Protein 5B26 (pdb70)

GO terms:
  GO:0036503 ERAD pathway (P, IMP)
  GO:0009306 protein secretion (P, IMP)
  GO:0006641 triglyceride metabolic process (P, IMP)
  GO:0005515 protein binding (F, IPI)
  GO:0034976 response to endoplasmic reticulum stress (P, IMP)

Structure (mmCIF, N/CA/C/O backbone):
data_5B26
#
_entry.id   5B26
#
_cell.length_a   29.128
_cell.length_b   110.523
_cell.length_c   109.810
_cell.angle_alpha   90.00
_cell.angle_beta   90.61
_cell.angle_gamma   90.00
#
_symmetry.space_group_name_H-M   'P 1 21 1'
#
loop_
_entity.id
_entity.type
_entity.pdbx_description
1 polymer 'Protein sel-1 homolog 1'
2 water water
#
loop_
_atom_site.group_PDB
_atom_site.id
_atom_site.type_symbol
_atom_site.label_atom_id
_atom_site.label_alt_id
_atom_site.label_comp_id
_atom_site.label_asym_id
_atom_site.label_entity_id
_atom_site.label_seq_id
_atom_site.pdbx_PDB_ins_code
_atom_site.Cartn_x
_atom_site.Cartn_y
_atom_site.Cartn_z
_atom_site.occupancy
_atom_site.B_iso_or_equiv
_atom_site.auth_seq_id
_atom_site.auth_comp_id
_atom_site.auth_asym_id
_atom_site.auth_atom_id
_atom_site.pdbx_PDB_model_num
ATOM 1 N N . LEU A 1 5 ? -23.599 72.803 4.794 1.00 68.32 352 LEU A N 1
ATOM 2 C CA . LEU A 1 5 ? -22.404 72.746 3.961 1.00 60.45 352 LEU A CA 1
ATOM 3 C C . LEU A 1 5 ? -21.659 74.092 3.968 1.00 70.55 352 LEU A C 1
ATOM 4 O O . LEU A 1 5 ? -20.531 74.192 3.475 1.00 70.44 352 LEU A O 1
ATOM 9 N N . GLU A 1 6 ? -22.295 75.120 4.534 1.00 71.05 353 GLU A N 1
ATOM 10 C CA . GLU A 1 6 ? -21.609 76.369 4.848 1.00 62.65 353 GLU A CA 1
ATOM 11 C C . GLU A 1 6 ? -20.975 76.156 6.209 1.00 55.83 353 GLU A C 1
ATOM 12 O O . GLU A 1 6 ? -19.888 76.649 6.494 1.00 55.83 353 GLU A O 1
ATOM 18 N N . GLU A 1 7 ? -21.669 75.386 7.040 1.00 61.94 354 GLU A N 1
ATOM 19 C CA . GLU A 1 7 ? -21.166 75.002 8.354 1.00 62.38 354 GLU A CA 1
ATOM 20 C C . GLU A 1 7 ? -19.918 74.159 8.218 1.00 53.28 354 GLU A C 1
ATOM 21 O O . GLU A 1 7 ? -19.010 74.255 9.018 1.00 57.39 354 GLU A O 1
ATOM 27 N N . ASP A 1 8 ? -19.883 73.331 7.193 1.00 54.72 355 ASP A N 1
ATOM 28 C CA . ASP A 1 8 ? -18.726 72.498 6.938 1.00 58.47 355 ASP A CA 1
ATOM 29 C C . ASP A 1 8 ? -17.536 73.367 6.535 1.00 52.17 355 ASP A C 1
ATOM 30 O O . ASP A 1 8 ? -16.385 73.023 6.789 1.00 52.82 355 ASP A O 1
ATOM 35 N N . LEU A 1 9 ? -17.821 74.478 5.866 1.00 53.10 356 LEU A N 1
ATOM 36 C CA . LEU A 1 9 ? -16.772 75.403 5.448 1.00 52.06 356 LEU A CA 1
ATOM 37 C C . LEU A 1 9 ? -16.314 76.227 6.655 1.00 49.75 356 LEU A C 1
ATOM 38 O O . LEU A 1 9 ? -15.126 76.517 6.801 1.00 46.06 356 LEU A O 1
ATOM 43 N N . ILE A 1 10 ? -17.258 76.583 7.524 1.00 45.83 357 ILE A N 1
ATOM 44 C CA . ILE A 1 10 ? -16.928 77.338 8.717 1.00 47.14 357 ILE A CA 1
ATOM 45 C C . ILE A 1 10 ? -16.058 76.453 9.591 1.00 47.16 357 ILE A C 1
ATOM 46 O O . ILE A 1 10 ? -15.117 76.928 10.237 1.00 46.10 357 ILE A O 1
ATOM 51 N N . GLN A 1 11 ? -16.345 75.155 9.571 1.00 48.42 358 GLN A N 1
ATOM 52 C CA . GLN A 1 11 ? -15.593 74.198 10.364 1.00 46.55 358 GLN A CA 1
ATOM 53 C C . GLN A 1 11 ? -14.233 73.923 9.716 1.00 44.33 358 GLN A C 1
ATOM 54 O O . GLN A 1 11 ? -13.235 73.701 10.414 1.00 44.06 358 GLN A O 1
ATOM 60 N N . TYR A 1 12 ? -14.184 74.025 8.387 1.00 42.10 359 TYR A N 1
ATOM 61 C CA . TYR A 1 12 ? -12.943 73.862 7.629 1.00 38.55 359 TYR A CA 1
ATOM 62 C C . TYR A 1 12 ? -11.994 75.013 7.940 1.00 43.73 359 TYR A C 1
ATOM 63 O O . TYR A 1 12 ? -10.776 74.825 8.047 1.00 45.73 359 TYR A O 1
ATOM 72 N N . TYR A 1 13 ? -12.573 76.201 8.105 1.00 39.17 360 TYR A N 1
ATOM 73 C CA . TYR A 1 13 ? -11.845 77.403 8.502 1.00 41.96 360 TYR A CA 1
ATOM 74 C C . TYR A 1 13 ? -11.356 77.312 9.944 1.00 42.99 360 TYR A C 1
ATOM 75 O O . TYR A 1 13 ? -10.200 77.614 10.237 1.00 38.84 360 TYR A O 1
ATOM 84 N N . GLN A 1 14 ? -12.222 76.840 10.830 1.00 42.58 361 GLN A N 1
ATOM 85 C CA . GLN A 1 14 ? -11.804 76.583 12.198 1.00 42.02 361 GLN A CA 1
ATOM 86 C C . GLN A 1 14 ? -10.623 75.643 12.241 1.00 42.17 361 GLN A C 1
ATOM 87 O O . GLN A 1 14 ? -9.680 75.853 13.009 1.00 42.57 361 GLN A O 1
ATOM 93 N N . PHE A 1 15 ? -10.644 74.665 11.336 1.00 42.79 362 PHE A N 1
ATOM 94 C CA . PHE A 1 15 ? -9.559 73.707 11.201 1.00 41.34 362 PHE A CA 1
ATOM 95 C C . PHE A 1 15 ? -8.282 74.371 10.742 1.00 46.76 362 PHE A C 1
ATOM 96 O O . PHE A 1 15 ? -7.227 74.135 11.325 1.00 53.10 362 PHE A O 1
ATOM 104 N N . LEU A 1 16 ? -8.370 75.203 9.706 1.00 50.18 363 LEU A N 1
ATOM 105 C CA . LEU A 1 16 ? -7.190 75.910 9.204 1.00 48.22 363 LEU A CA 1
ATOM 106 C C . LEU A 1 16 ? -6.600 76.923 10.191 1.00 43.16 363 LEU A C 1
ATOM 107 O O . LEU A 1 16 ? -5.393 77.143 10.227 1.00 43.32 363 LEU A O 1
ATOM 112 N N . ALA A 1 17 ? -7.463 77.555 10.973 1.00 46.05 364 ALA A N 1
ATOM 113 C CA . ALA A 1 17 ? -7.024 78.554 11.945 1.00 41.89 364 ALA A CA 1
ATOM 114 C C . ALA A 1 17 ? -6.279 77.849 13.053 1.00 47.51 364 ALA A C 1
ATOM 115 O O . ALA A 1 17 ? -5.210 78.287 13.501 1.00 48.47 364 ALA A O 1
ATOM 117 N N . GLU A 1 18 ? -6.836 76.705 13.432 1.00 47.28 365 GLU A N 1
ATOM 118 C CA . GLU A 1 18 ? -6.280 75.861 14.482 1.00 51.12 365 GLU A CA 1
ATOM 119 C C . GLU A 1 18 ? -4.891 75.304 14.118 1.00 52.49 365 GLU A C 1
ATOM 120 O O . GLU A 1 18 ? -4.117 74.925 14.996 1.00 51.26 365 GLU A O 1
ATOM 126 N N . LYS A 1 19 ? -4.578 75.270 12.826 1.00 50.63 366 LYS A N 1
ATOM 127 C CA . LYS A 1 19 ? -3.310 74.732 12.345 1.00 50.02 366 LYS A CA 1
ATOM 128 C C . LYS A 1 19 ? -2.348 75.839 11.938 1.00 54.00 366 LYS A C 1
ATOM 129 O O . LYS A 1 19 ? -1.329 75.578 11.298 1.00 57.20 366 LYS A O 1
ATOM 135 N N . GLY A 1 20 ? -2.696 77.076 12.289 1.00 52.49 367 GLY A N 1
ATOM 136 C CA . GLY A 1 20 ? -1.809 78.221 12.123 1.00 43.87 367 GLY A CA 1
ATOM 137 C C . GLY A 1 20 ? -2.005 79.0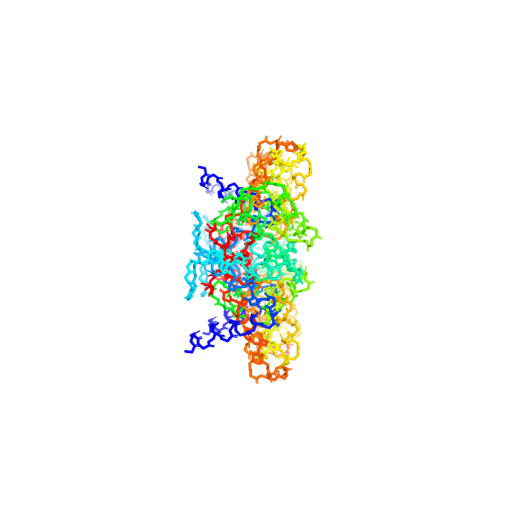98 10.890 1.00 54.16 367 GLY A C 1
ATOM 138 O O . GLY A 1 20 ? -1.171 79.960 10.594 1.00 51.72 367 GLY A O 1
ATOM 139 N N . ASP A 1 21 ? -3.106 78.898 10.169 1.00 54.67 368 ASP A N 1
ATOM 140 C CA . ASP A 1 21 ? -3.425 79.754 9.033 1.00 51.87 368 ASP A CA 1
ATOM 141 C C . ASP A 1 21 ? -3.832 81.165 9.485 1.00 47.77 368 ASP A C 1
ATOM 142 O O . ASP A 1 21 ? -4.899 81.366 10.064 1.00 45.31 368 ASP A O 1
ATOM 147 N N . VAL A 1 22 ? -2.981 82.140 9.191 1.00 48.82 369 VAL A N 1
ATOM 148 C CA . VAL A 1 22 ? -3.182 83.485 9.710 1.00 43.22 369 VAL A CA 1
ATOM 149 C C . VAL A 1 22 ? -4.472 84.087 9.177 1.00 47.35 369 VAL A C 1
ATOM 150 O O . VAL A 1 22 ? -5.278 84.606 9.969 1.00 45.82 369 VAL A O 1
ATOM 154 N N . GLN A 1 23 ? -4.691 83.973 7.859 1.00 43.93 370 GLN A N 1
ATOM 155 C CA . GLN A 1 23 ? -5.910 84.494 7.224 1.00 41.69 370 GLN A CA 1
ATOM 156 C C . GLN A 1 23 ? -7.177 83.968 7.847 1.00 43.01 370 GLN A C 1
ATOM 157 O O . GLN A 1 23 ? -8.165 84.694 7.970 1.00 50.20 370 GLN A O 1
ATOM 163 N N . ALA A 1 24 ? -7.160 82.701 8.228 1.00 43.24 371 ALA A N 1
ATOM 164 C CA . ALA A 1 24 ? -8.367 82.089 8.750 1.00 42.70 371 ALA A CA 1
ATOM 165 C C . ALA A 1 24 ? -8.653 82.601 10.164 1.00 37.79 371 ALA A C 1
ATOM 166 O O . ALA A 1 24 ? -9.794 82.919 10.503 1.00 35.66 371 ALA A O 1
ATOM 168 N N . GLN A 1 25 ? -7.600 82.717 10.960 1.00 31.95 372 GLN A N 1
ATOM 169 C CA . GLN A 1 25 ? -7.711 83.266 12.305 1.00 40.84 372 GLN A CA 1
ATOM 170 C C . GLN A 1 25 ? -8.299 84.677 12.233 1.00 38.59 372 GLN A C 1
ATOM 171 O O . GLN A 1 25 ? -9.295 84.973 12.879 1.00 39.44 372 GLN A O 1
ATOM 177 N N . VAL A 1 26 ? -7.732 85.525 11.391 1.00 37.40 373 VAL A N 1
ATOM 178 C CA . VAL A 1 26 ? -8.263 86.874 11.267 1.00 36.68 373 VAL A CA 1
ATOM 179 C C . VAL A 1 26 ? -9.701 86.913 10.774 1.00 40.40 373 VAL A C 1
ATOM 180 O O . VAL A 1 26 ? -10.530 87.643 11.339 1.00 41.61 373 VAL A O 1
ATOM 184 N N . GLY A 1 27 ? -9.994 86.152 9.720 1.00 34.41 374 GLY A N 1
ATOM 185 C CA . GLY A 1 27 ? -11.336 86.115 9.164 1.00 38.35 374 GLY A CA 1
ATOM 186 C C . GLY A 1 27 ? -12.411 85.698 10.150 1.00 40.18 374 GLY A C 1
ATOM 187 O O . GLY A 1 27 ? -13.457 86.364 10.292 1.00 43.61 374 GLY A O 1
ATOM 188 N N . LEU A 1 28 ? -12.152 84.595 10.846 1.00 36.60 375 LEU A N 1
ATOM 189 C CA . LEU A 1 28 ? -13.094 84.092 11.838 1.00 39.07 375 LEU A CA 1
ATOM 190 C C . LEU A 1 28 ? -13.183 85.073 12.995 1.00 37.67 375 LEU A C 1
ATOM 191 O O . LEU A 1 28 ? -14.250 85.304 13.529 1.00 38.54 375 LEU A O 1
ATOM 196 N N . GLY A 1 29 ? -12.052 85.637 13.387 1.00 34.45 376 GLY A N 1
ATOM 197 C CA . GLY A 1 29 ? -12.050 86.655 14.418 1.00 40.62 376 GLY A CA 1
ATOM 198 C C . GLY A 1 29 ? -13.038 87.747 14.060 1.00 41.82 376 GLY A C 1
ATOM 199 O O . GLY A 1 29 ? -13.829 88.175 14.889 1.00 40.50 376 GLY A O 1
ATOM 200 N N . GLN A 1 30 ? -13.014 88.172 12.804 1.00 38.31 377 GLN A N 1
ATOM 201 C CA . GLN A 1 30 ? -13.893 89.246 12.358 1.00 40.24 377 GLN A CA 1
ATOM 202 C C . GLN A 1 30 ? -15.354 88.818 12.442 1.00 40.21 377 GLN A C 1
ATOM 203 O O . GLN A 1 30 ? -16.216 89.546 12.975 1.00 41.96 377 GLN A O 1
ATOM 209 N N . LEU A 1 31 ? -15.632 87.626 11.928 1.00 35.89 378 LEU A N 1
ATOM 210 C CA . LEU A 1 31 ? -16.978 87.086 12.049 1.00 41.08 378 LEU A CA 1
ATOM 211 C C . LEU A 1 31 ? -17.477 86.993 13.502 1.00 45.38 378 LEU A C 1
ATOM 212 O O . LEU A 1 31 ? -18.637 87.283 13.776 1.00 50.35 378 LEU A O 1
ATOM 217 N N . HIS A 1 32 ? -16.611 86.610 14.436 1.00 44.39 379 HIS A N 1
ATOM 218 C CA . HIS A 1 32 ? -17.004 86.565 15.841 1.00 42.45 379 HIS A CA 1
ATOM 219 C C . HIS A 1 32 ? -17.136 87.977 16.412 1.00 49.22 379 HIS A C 1
ATOM 220 O O . HIS A 1 32 ? -17.848 88.198 17.401 1.00 48.08 379 HIS A O 1
ATOM 227 N N . LEU A 1 33 ? -16.428 88.928 15.808 1.00 44.20 380 LEU A N 1
ATOM 228 C CA . LEU A 1 33 ? -16.468 90.302 16.277 1.00 44.10 380 LEU A CA 1
ATOM 229 C C . LEU A 1 33 ? -17.805 90.961 15.969 1.00 42.24 380 LEU A C 1
ATOM 230 O O . LEU A 1 33 ? -18.327 91.716 16.775 1.00 40.90 380 LEU A O 1
ATOM 235 N N . HIS A 1 34 ? -18.395 90.635 14.828 1.00 45.45 381 HIS A N 1
ATOM 236 C CA . HIS A 1 34 ? -19.640 91.314 14.477 1.00 47.01 381 HIS A CA 1
ATOM 237 C C . HIS A 1 34 ? -20.868 90.430 14.490 1.00 48.95 381 HIS A C 1
ATOM 238 O O . HIS A 1 34 ? -21.983 90.915 14.623 1.00 53.84 381 HIS A O 1
ATOM 245 N N . GLY A 1 35 ? -20.669 89.131 14.356 1.00 49.47 382 GLY A N 1
ATOM 246 C CA . GLY A 1 35 ? -21.775 88.234 14.084 1.00 49.88 382 GLY A CA 1
ATOM 247 C C . GLY A 1 35 ? -21.972 88.222 12.591 1.00 52.48 382 GLY A C 1
ATOM 248 O O . GLY A 1 35 ? -22.242 89.250 11.970 1.00 57.62 382 GLY A O 1
ATOM 249 N N . GLY A 1 36 ? -21.848 87.046 12.002 1.00 54.54 383 GLY A N 1
ATOM 250 C CA . GLY A 1 36 ? -21.768 86.977 10.566 1.00 54.10 383 GLY A CA 1
ATOM 251 C C . GLY A 1 36 ? -22.301 85.707 9.952 1.00 67.75 383 GLY A C 1
ATOM 252 O O . GLY A 1 36 ? -23.086 84.976 10.569 1.00 67.81 383 GLY A O 1
ATOM 253 N N . ARG A 1 37 ? -21.803 85.433 8.749 1.00 67.56 384 ARG A N 1
ATOM 254 C CA . ARG A 1 37 ? -22.420 84.504 7.807 1.00 69.10 384 ARG A CA 1
ATOM 255 C C . ARG A 1 37 ? -23.032 83.226 8.373 1.00 73.82 384 ARG A C 1
ATOM 256 O O . ARG A 1 37 ? -24.143 82.863 7.992 1.00 85.89 384 ARG A O 1
ATOM 264 N N . GLY A 1 38 ? -22.303 82.507 9.211 1.00 69.47 385 GLY A N 1
ATOM 265 C CA . GLY A 1 38 ? -22.892 81.372 9.894 1.00 61.68 385 GLY A CA 1
ATOM 266 C C . GLY A 1 38 ? -22.484 81.410 11.345 1.00 61.76 385 GLY A C 1
ATOM 267 O O . GLY A 1 38 ? -22.804 80.509 12.112 1.00 75.45 385 GLY A O 1
ATOM 268 N N . VAL A 1 39 ? -21.780 82.476 11.708 1.00 58.14 386 VAL A N 1
ATOM 269 C CA . VAL A 1 39 ? -21.043 82.560 12.956 1.00 51.12 386 VAL A CA 1
ATOM 270 C C . VAL A 1 39 ? -21.683 83.497 13.980 1.00 58.29 386 VAL A C 1
ATOM 271 O O . VAL A 1 39 ? -22.209 84.558 13.648 1.00 59.14 386 VAL A O 1
ATOM 275 N N . GLU A 1 40 ? -21.653 83.056 15.230 1.00 61.47 387 GLU A N 1
ATOM 276 C CA . GLU A 1 40 ? -22.194 83.773 16.375 1.00 61.68 387 GLU A CA 1
ATOM 277 C C . GLU A 1 40 ? -21.271 84.905 16.850 1.00 56.73 387 GLU A C 1
ATOM 278 O O . GLU A 1 40 ? -20.051 84.753 16.790 1.00 56.72 387 GLU A O 1
ATOM 284 N N . GLN A 1 41 ? -21.825 86.053 17.256 1.00 50.58 388 GLN A N 1
ATOM 285 C CA . GLN A 1 41 ? -20.962 87.110 17.792 1.00 49.94 388 GLN A CA 1
ATOM 286 C C . GLN A 1 41 ? -20.383 86.678 19.131 1.00 51.33 388 GLN A C 1
ATOM 287 O O . GLN A 1 41 ? -21.121 86.345 20.043 1.00 55.00 388 GLN A O 1
ATOM 293 N N . ASN A 1 42 ? -19.055 86.647 19.204 1.00 52.15 389 ASN A N 1
ATOM 294 C CA . ASN A 1 42 ? -18.283 86.262 20.386 1.00 41.68 389 ASN A CA 1
ATOM 295 C C . ASN A 1 42 ? -17.016 87.097 20.519 1.00 43.76 389 ASN A C 1
ATOM 296 O O . ASN A 1 42 ? -16.034 86.829 19.813 1.00 41.80 389 ASN A O 1
ATOM 301 N N . HIS A 1 43 ? -17.012 88.094 21.406 1.00 45.16 390 HIS A N 1
ATOM 302 C CA . HIS A 1 43 ? -15.815 88.920 21.570 1.00 42.85 390 HIS A CA 1
ATOM 303 C C . HIS A 1 43 ? -14.609 88.178 22.102 1.00 47.20 390 HIS A C 1
ATOM 304 O O . HIS A 1 43 ? -13.461 88.592 21.856 1.00 43.59 390 HIS A O 1
ATOM 311 N N . GLN A 1 44 ? -14.861 87.095 22.839 1.00 50.58 391 GLN A N 1
ATOM 312 C CA . GLN A 1 44 ? -13.772 86.297 23.392 1.00 44.65 391 GLN A CA 1
ATOM 313 C C . GLN A 1 44 ? -13.001 85.577 22.287 1.00 46.19 391 GLN A C 1
ATOM 314 O O . GLN A 1 44 ? -11.767 85.688 22.189 1.00 46.59 391 GLN A O 1
ATOM 320 N N . ARG A 1 45 ? -13.715 84.808 21.473 1.00 45.16 392 ARG A N 1
ATOM 321 C CA . ARG A 1 45 ? -13.070 84.107 20.372 1.00 43.29 392 ARG A CA 1
ATOM 32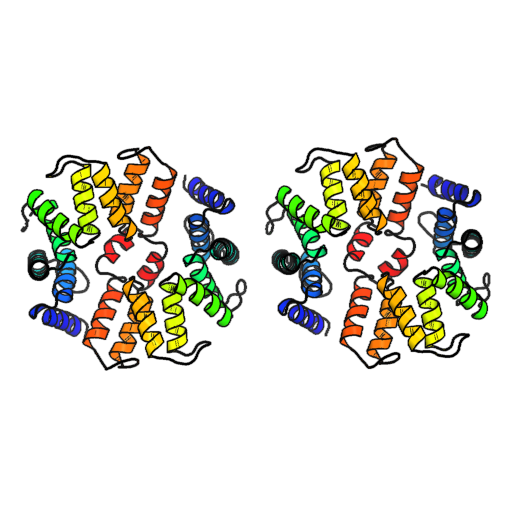2 C C . ARG A 1 45 ? -12.488 85.101 19.368 1.00 44.39 392 ARG A C 1
ATOM 323 O O . ARG A 1 45 ? -11.477 84.821 18.701 1.00 42.52 392 ARG A O 1
ATOM 331 N N . ALA A 1 46 ? -13.114 86.269 19.267 1.00 39.69 393 ALA A N 1
ATOM 332 C CA . ALA A 1 46 ? -12.576 87.310 18.410 1.00 36.20 393 ALA A CA 1
ATOM 333 C C . ALA A 1 46 ? -11.208 87.726 18.894 1.00 36.62 393 ALA A C 1
ATOM 334 O O . ALA A 1 46 ? -10.233 87.760 18.139 1.00 36.80 393 ALA A O 1
ATOM 336 N N . PHE A 1 47 ? -11.137 88.035 20.177 1.00 39.85 394 PHE A N 1
ATOM 337 C CA . PHE A 1 47 ? -9.896 88.497 20.767 1.00 40.45 394 PHE A CA 1
ATOM 338 C C . PHE A 1 47 ? -8.810 87.403 20.692 1.00 41.11 394 PHE A C 1
ATOM 339 O O . PHE A 1 47 ? -7.644 87.690 20.393 1.00 38.93 394 PHE A O 1
ATOM 347 N N . ASP A 1 48 ? -9.196 86.141 20.892 1.00 42.83 395 ASP A N 1
ATOM 348 C CA . ASP A 1 48 ? -8.211 85.053 20.844 1.00 37.06 395 ASP A CA 1
ATOM 349 C C . ASP A 1 48 ? -7.653 84.878 19.447 1.00 33.14 395 ASP A C 1
ATOM 350 O O . ASP A 1 48 ? -6.441 84.765 19.265 1.00 33.29 395 ASP A O 1
ATOM 355 N N . TYR A 1 49 ? -8.531 84.889 18.451 1.00 33.29 396 TYR A N 1
ATOM 356 C CA . TYR A 1 49 ? -8.064 84.802 17.074 1.00 35.77 396 TYR A CA 1
ATOM 357 C C . TYR A 1 49 ? -7.175 85.994 16.706 1.00 38.04 396 TYR A C 1
ATOM 358 O O . TYR A 1 49 ? -6.134 85.832 16.057 1.00 37.10 396 TYR A O 1
ATOM 367 N N . PHE A 1 50 ? -7.584 87.198 17.108 1.00 37.06 397 PHE A N 1
ATOM 368 C CA . PHE A 1 50 ? -6.776 88.387 16.809 1.00 39.38 397 PHE A CA 1
ATOM 369 C C . PHE A 1 50 ? -5.401 88.328 17.468 1.00 36.47 397 PHE A C 1
ATOM 370 O O . PHE A 1 50 ? -4.406 88.746 16.880 1.00 34.76 397 PHE A O 1
ATOM 378 N N . ASN A 1 51 ? -5.339 87.819 18.695 1.00 43.32 398 ASN A N 1
ATOM 379 C CA . ASN A 1 51 ? -4.052 87.691 19.361 1.00 42.19 398 ASN A CA 1
ATOM 380 C C . ASN A 1 51 ? -3.159 86.661 18.691 1.00 40.24 398 ASN A C 1
ATOM 381 O O . ASN A 1 51 ? -1.959 86.913 18.469 1.00 43.09 398 ASN A O 1
ATOM 386 N N . LEU A 1 52 ? -3.769 85.530 18.335 1.00 37.96 399 LEU A N 1
ATOM 387 C CA . LEU A 1 52 ? -3.103 84.458 17.595 1.00 36.59 399 LEU A CA 1
ATOM 388 C C . LEU A 1 52 ? -2.462 85.013 16.336 1.00 37.22 399 LEU A C 1
ATOM 389 O O . LEU A 1 52 ? -1.284 84.815 16.071 1.00 42.64 399 LEU A O 1
ATOM 394 N N . ALA A 1 53 ? -3.261 85.707 15.543 1.00 37.50 400 ALA A N 1
ATOM 395 C CA . ALA A 1 53 ? -2.769 86.223 14.286 1.00 38.47 400 ALA A CA 1
ATOM 396 C C . ALA A 1 53 ? -1.774 87.389 14.452 1.00 45.36 400 ALA A C 1
ATOM 397 O O . ALA A 1 53 ? -0.812 87.503 13.683 1.00 47.95 400 ALA A O 1
ATOM 399 N N . ALA A 1 54 ? -1.982 88.242 15.456 1.00 40.83 401 ALA A N 1
ATOM 400 C CA . ALA A 1 54 ? -1.081 89.379 15.688 1.00 42.31 401 ALA A CA 1
ATOM 401 C C . ALA A 1 54 ? 0.320 88.884 16.074 1.00 42.63 401 ALA A C 1
ATOM 402 O O . ALA A 1 54 ? 1.338 89.431 15.620 1.00 33.34 401 ALA A O 1
ATOM 404 N N . ASN A 1 55 ? 0.366 87.849 16.916 1.00 41.42 402 ASN A N 1
ATOM 405 C CA . ASN A 1 55 ? 1.647 87.225 17.232 1.00 45.36 402 ASN A CA 1
ATOM 406 C C . ASN A 1 55 ? 2.368 86.666 16.012 1.00 49.61 402 ASN A C 1
ATOM 407 O O . ASN A 1 55 ? 3.598 86.648 15.977 1.00 53.03 402 ASN A O 1
ATOM 412 N N . ALA A 1 56 ? 1.602 86.268 14.997 1.00 45.63 403 ALA A N 1
ATOM 413 C CA . ALA A 1 56 ? 2.157 85.767 13.748 1.00 43.34 403 ALA A CA 1
ATOM 414 C C . ALA A 1 56 ? 2.580 86.862 12.755 1.00 53.39 403 ALA A C 1
ATOM 415 O O . ALA A 1 56 ? 3.108 86.546 11.682 1.00 55.41 403 ALA A O 1
ATOM 417 N N . GLY A 1 57 ? 2.332 88.133 13.076 1.00 48.52 404 GLY A N 1
ATOM 418 C CA . GLY A 1 57 ? 2.800 89.224 12.223 1.00 47.63 404 GLY A CA 1
ATOM 419 C C . GLY A 1 57 ? 1.784 89.885 11.283 1.00 45.76 404 GLY A C 1
ATOM 420 O O . GLY A 1 57 ? 2.168 90.610 10.361 1.00 43.15 404 GLY A O 1
ATOM 421 N N . ASN A 1 58 ? 0.502 89.590 11.487 1.00 41.02 405 ASN A N 1
ATOM 422 C CA . ASN A 1 58 ? -0.593 90.122 10.682 1.00 38.24 405 ASN A CA 1
ATOM 423 C C . ASN A 1 58 ? -1.102 91.523 11.062 1.00 43.58 405 ASN A C 1
ATOM 424 O O . ASN A 1 58 ? -1.650 91.712 12.154 1.00 39.62 405 ASN A O 1
ATOM 429 N N . SER A 1 59 ? -0.985 92.478 10.138 1.00 39.90 406 SER A N 1
ATOM 430 C CA . SER A 1 59 ? -1.318 93.864 10.438 1.00 37.08 406 SER A CA 1
ATOM 431 C C . SER A 1 59 ? -2.809 94.045 10.719 1.00 43.01 406 SER A C 1
ATOM 432 O O . SER A 1 59 ? -3.191 94.877 11.554 1.00 41.58 406 SER A O 1
ATOM 435 N N . HIS A 1 60 ? -3.650 93.267 10.038 1.00 37.38 407 HIS A N 1
ATOM 436 C CA . HIS A 1 60 ? -5.089 93.338 10.277 1.00 36.74 407 HIS A CA 1
ATOM 437 C C . HIS A 1 60 ? -5.440 92.895 11.692 1.00 37.16 407 HIS A C 1
ATOM 438 O O . HIS A 1 60 ? -6.268 93.517 12.346 1.00 41.63 407 HIS A O 1
ATOM 445 N N . ALA A 1 61 ? -4.811 91.828 12.171 1.00 38.22 408 ALA A N 1
ATOM 446 C CA . ALA A 1 61 ? -5.036 91.368 13.551 1.00 40.39 408 ALA A CA 1
ATOM 447 C C . ALA A 1 61 ? -4.693 92.467 14.570 1.00 38.17 408 ALA A C 1
ATOM 448 O O . ALA A 1 61 ? -5.468 92.766 15.494 1.00 36.73 408 ALA A O 1
ATOM 450 N N . MET A 1 62 ? -3.522 93.059 14.381 1.00 39.68 409 MET A N 1
ATOM 451 C CA . MET A 1 62 ? -3.074 94.190 15.191 1.00 43.34 409 MET A CA 1
ATOM 452 C C . MET A 1 62 ? -4.066 95.328 15.196 1.00 40.69 409 MET A C 1
ATOM 453 O O . MET A 1 62 ? -4.412 95.832 16.255 1.00 47.11 409 MET A O 1
ATOM 458 N N . ALA A 1 63 ? -4.525 95.727 14.012 1.00 43.64 410 ALA A N 1
ATOM 459 C CA . ALA A 1 63 ? -5.472 96.833 13.892 1.00 40.03 410 ALA A CA 1
ATOM 460 C C . ALA A 1 63 ? -6.791 96.537 14.594 1.00 40.78 410 ALA A C 1
ATOM 461 O O . ALA A 1 63 ? -7.327 97.385 15.301 1.00 47.26 410 ALA A O 1
ATOM 463 N N . PHE A 1 64 ? -7.313 95.336 14.408 1.00 40.05 411 PHE A N 1
ATOM 464 C CA . PHE A 1 64 ? -8.518 94.918 15.119 1.00 42.04 411 PHE A CA 1
ATOM 465 C C . PHE A 1 64 ? -8.339 94.990 16.646 1.00 39.98 411 PHE A C 1
ATOM 466 O O . PHE A 1 64 ? -9.259 95.377 17.377 1.00 41.44 411 PHE A O 1
ATOM 474 N N . LEU A 1 65 ? -7.173 94.574 17.132 1.00 40.72 412 LEU A N 1
ATOM 475 C CA . LEU A 1 65 ? -6.916 94.642 18.565 1.00 41.72 412 LEU A CA 1
ATOM 476 C C . LEU A 1 65 ? -6.913 96.097 18.986 1.00 44.91 412 LEU A C 1
ATOM 477 O O . LEU A 1 65 ? -7.637 96.472 19.908 1.00 44.02 412 LEU A O 1
ATOM 482 N N . GLY A 1 66 ? -6.145 96.915 18.271 1.00 40.92 413 GLY A N 1
ATOM 483 C CA . GLY A 1 66 ? -6.153 98.345 18.489 1.00 46.19 413 GLY A CA 1
ATOM 484 C C . GLY A 1 66 ? -7.568 98.894 18.605 1.00 47.92 413 GLY A C 1
ATOM 485 O O . GLY A 1 66 ? -7.875 99.696 19.489 1.00 51.35 413 GLY A O 1
ATOM 486 N N . LYS A 1 67 ? -8.459 98.399 17.763 1.00 46.24 414 LYS A N 1
ATOM 487 C CA . LYS A 1 67 ? -9.827 98.876 17.787 1.00 48.26 414 LYS A CA 1
ATOM 488 C C . LYS A 1 67 ? -10.532 98.451 19.067 1.00 53.25 414 LYS A C 1
ATOM 489 O O . LYS A 1 67 ? -11.102 99.294 19.755 1.00 58.33 414 LYS A O 1
ATOM 495 N N . MET A 1 68 ? -10.476 97.170 19.428 1.00 51.01 415 MET A N 1
ATOM 496 C CA . MET A 1 68 ? -11.244 96.767 20.606 1.00 56.88 415 MET A CA 1
ATOM 497 C C . MET A 1 68 ? -10.593 97.283 21.912 1.00 58.57 415 MET A C 1
ATOM 498 O O . MET A 1 68 ? -11.219 97.256 22.972 1.00 59.46 415 MET A O 1
ATOM 503 N N . TYR A 1 69 ? -9.347 97.748 21.833 1.00 55.09 416 TYR A N 1
ATOM 504 C CA . TYR A 1 69 ? -8.687 98.387 22.976 1.00 50.00 416 TYR A CA 1
ATOM 505 C C . TYR A 1 69 ? -8.936 99.909 23.085 1.00 65.32 416 TYR A C 1
ATOM 506 O O . TYR A 1 69 ? -8.948 100.465 24.190 1.00 63.81 416 TYR A O 1
ATOM 515 N N . SER A 1 70 ? -9.113 100.599 21.958 1.00 64.99 417 SER A N 1
ATOM 516 C CA . SER A 1 70 ? -9.421 102.021 22.039 1.00 62.28 417 SER A CA 1
ATOM 517 C C . SER A 1 70 ? -10.853 102.136 22.492 1.00 65.26 417 SER A C 1
ATOM 518 O O . SER A 1 70 ? -11.211 102.974 23.319 1.00 71.19 417 SER A O 1
ATOM 521 N N . GLU A 1 71 ? -11.652 101.240 21.944 1.00 61.86 418 GLU A N 1
ATOM 522 C CA . GLU A 1 71 ? -13.039 101.078 22.295 1.00 62.75 418 GLU A CA 1
ATOM 523 C C . GLU A 1 71 ? -13.197 99.894 23.264 1.00 71.29 418 GLU A C 1
ATOM 524 O O . GLU A 1 71 ? -13.445 98.774 22.827 1.00 79.74 418 GLU A O 1
ATOM 530 N N . GLY A 1 72 ? -13.035 100.116 24.566 1.00 70.10 419 GLY A N 1
ATOM 531 C CA . GLY A 1 72 ? -13.148 99.029 25.533 1.00 65.50 419 GLY A CA 1
ATOM 532 C C . GLY A 1 72 ? -14.471 98.272 25.509 1.00 74.03 419 GLY A C 1
ATOM 533 O O . GLY A 1 72 ? -15.500 98.792 25.072 1.00 72.08 419 GLY A O 1
ATOM 534 N N . SER A 1 73 ? -14.433 97.019 25.956 1.00 78.58 420 SER A N 1
ATOM 535 C CA . SER A 1 73 ? -15.641 96.225 26.194 1.00 74.72 420 SER A CA 1
ATOM 536 C C . SER A 1 73 ? -15.430 95.457 27.492 1.00 72.07 420 SER A C 1
ATOM 537 O O . SER A 1 73 ? -14.432 95.679 28.182 1.00 70.48 420 SER A O 1
ATOM 540 N N . ASP A 1 74 ? -16.367 94.582 27.850 1.00 78.06 421 ASP A N 1
ATOM 541 C CA . ASP A 1 74 ? -16.184 93.750 29.045 1.00 80.81 421 ASP A CA 1
ATOM 542 C C . ASP A 1 74 ? -15.060 92.717 28.882 1.00 74.80 421 ASP A C 1
ATOM 543 O O . ASP A 1 74 ? -14.313 92.438 29.831 1.00 79.33 421 ASP A O 1
ATOM 548 N N . ILE A 1 75 ? -14.908 92.201 27.666 1.00 62.42 422 ILE A N 1
ATOM 549 C CA . ILE A 1 75 ? -13.854 91.246 27.384 1.00 64.16 422 ILE A CA 1
ATOM 550 C C . ILE A 1 75 ? -12.529 91.982 27.363 1.00 59.03 422 ILE A C 1
ATOM 551 O O . ILE A 1 75 ? -11.553 91.566 27.988 1.00 56.42 422 ILE A O 1
ATOM 556 N N . VAL A 1 76 ? -12.497 93.081 26.629 1.00 64.14 423 VAL A N 1
ATOM 557 C CA . VAL A 1 76 ? -11.273 93.856 26.517 1.00 67.72 423 VAL A CA 1
ATOM 558 C C . VAL A 1 76 ? -11.406 95.171 27.299 1.00 63.66 423 VAL A C 1
ATOM 559 O O . VAL A 1 76 ? -12.102 96.100 26.891 1.00 66.12 423 VAL A O 1
ATOM 563 N N . PRO A 1 77 ? -10.723 95.252 28.439 1.00 63.99 424 PRO A N 1
ATOM 564 C CA . PRO A 1 77 ? -10.867 96.470 29.233 1.00 62.21 424 PRO A CA 1
ATOM 565 C C . PRO A 1 77 ? -10.132 97.612 28.547 1.00 64.83 424 PRO A C 1
ATOM 566 O O . PRO A 1 77 ? -8.973 97.444 28.152 1.00 62.59 424 PRO A O 1
ATOM 570 N N . GLN A 1 78 ? -10.789 98.768 28.464 1.00 65.61 425 GLN A N 1
ATOM 571 C CA . GLN A 1 78 ? -10.302 99.883 27.669 1.00 60.79 425 GLN A CA 1
ATOM 572 C C . GLN A 1 78 ? -8.935 100.358 28.120 1.00 58.13 425 GLN A C 1
ATOM 573 O O . GLN A 1 78 ? -8.683 100.562 29.295 1.00 63.72 425 GLN A O 1
ATOM 579 N N . SER A 1 79 ? -8.065 100.555 27.147 1.00 59.14 426 SER A N 1
ATOM 580 C CA . SER A 1 79 ? -6.738 101.099 27.353 1.00 55.80 426 SER A CA 1
ATOM 581 C C . SER A 1 79 ? -6.284 101.730 26.060 1.00 64.13 426 SER A C 1
ATOM 582 O O . SER A 1 79 ? -5.855 101.022 25.137 1.00 66.71 426 SER A O 1
ATOM 585 N N . ASN A 1 80 ? -6.355 103.050 25.958 1.00 61.93 427 ASN A N 1
ATOM 586 C CA . ASN A 1 80 ? -6.017 103.617 24.672 1.00 61.18 427 ASN A CA 1
ATOM 587 C C . ASN A 1 80 ? -4.503 103.647 24.504 1.00 58.95 427 ASN A C 1
ATOM 588 O O . ASN A 1 80 ? -4.007 103.986 23.436 1.00 61.54 427 ASN A O 1
ATOM 593 N N . GLU A 1 81 ? -3.757 103.209 25.510 1.00 53.16 428 GLU A N 1
ATOM 594 C CA . GLU A 1 81 ? -2.320 103.265 25.337 1.00 60.39 428 GLU A CA 1
ATOM 595 C C . GLU A 1 81 ? -1.827 102.007 24.638 1.00 58.27 428 GLU A C 1
ATOM 596 O O . GLU A 1 81 ? -0.858 102.058 23.862 1.00 58.05 428 GLU A O 1
ATOM 602 N N . THR A 1 82 ? -2.499 100.881 24.882 1.00 57.17 429 THR A N 1
ATOM 603 C CA . THR A 1 82 ? -2.162 99.662 24.144 1.00 56.63 429 THR A CA 1
ATOM 604 C C . THR A 1 82 ? -2.939 99.671 22.835 1.00 56.62 429 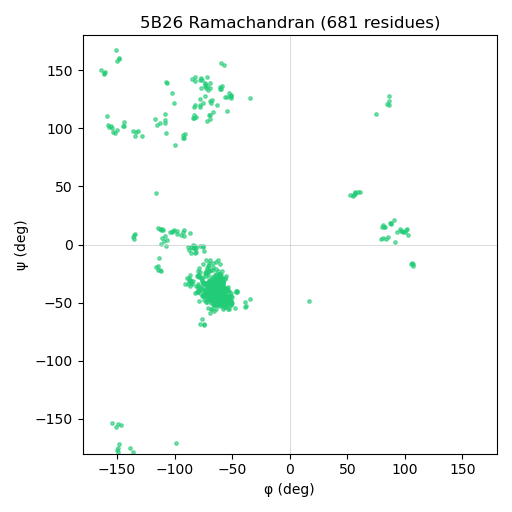THR A C 1
ATOM 605 O O . THR A 1 82 ? -2.442 99.193 21.820 1.00 52.52 429 THR A O 1
ATOM 609 N N . ALA A 1 83 ? -4.130 100.268 22.852 1.00 52.64 430 ALA A N 1
ATOM 610 C CA . ALA A 1 83 ? -4.807 100.573 21.603 1.00 55.87 430 ALA A CA 1
ATOM 611 C C . ALA A 1 83 ? -3.825 101.296 20.709 1.00 51.20 430 ALA A C 1
ATOM 612 O O . ALA A 1 83 ? -3.690 100.956 19.536 1.00 54.67 430 ALA A O 1
ATOM 614 N N . LEU A 1 84 ? -3.109 102.259 21.276 1.00 48.00 431 LEU A N 1
ATOM 615 C CA . LEU A 1 84 ? -2.050 102.943 20.548 1.00 48.27 431 LEU A CA 1
ATOM 616 C C . LEU A 1 84 ? -0.917 102.007 20.162 1.00 48.48 431 LEU A C 1
ATOM 617 O O . LEU A 1 84 ? -0.384 102.117 19.059 1.00 51.74 431 LEU A O 1
ATOM 622 N N . HIS A 1 85 ? -0.540 101.103 21.065 1.00 47.50 432 HIS A N 1
ATOM 623 C CA . HIS A 1 85 ? 0.522 100.140 20.781 1.00 46.08 432 HIS A CA 1
ATOM 624 C C . HIS A 1 85 ? 0.255 99.368 19.483 1.00 48.19 432 HIS A C 1
ATOM 625 O O . HIS A 1 85 ? 1.139 99.210 18.611 1.00 48.20 432 HIS A O 1
ATOM 632 N N . TYR A 1 86 ? -0.972 98.876 19.372 1.00 47.28 433 TYR A N 1
ATOM 633 C CA . TYR A 1 86 ? -1.379 98.089 18.219 1.00 48.15 433 TYR A CA 1
ATOM 634 C C . TYR A 1 86 ? -1.619 98.943 16.981 1.00 46.84 433 TYR A C 1
ATOM 635 O O . TYR A 1 86 ? -1.186 98.576 15.892 1.00 45.53 433 TYR A O 1
ATOM 644 N N . PHE A 1 87 ? -2.287 100.085 17.132 1.00 43.13 434 PHE A N 1
ATOM 645 C CA . PHE A 1 87 ? -2.480 100.944 15.970 1.00 40.02 434 PHE A CA 1
ATOM 646 C C . PHE A 1 87 ? -1.118 101.289 15.412 1.00 41.21 434 PHE A C 1
ATOM 647 O O . PHE A 1 87 ? -0.943 101.386 14.204 1.00 42.42 434 PHE A O 1
ATOM 655 N N . LYS A 1 88 ? -0.122 101.371 16.275 1.00 41.05 435 LYS A N 1
ATOM 656 C CA . LYS A 1 88 ? 1.184 101.766 15.791 1.00 46.27 435 LYS A CA 1
ATOM 657 C C . LYS A 1 88 ? 1.888 100.587 15.137 1.00 45.38 435 LYS A C 1
ATOM 658 O O . LYS A 1 88 ? 2.559 100.751 14.114 1.00 48.25 435 LYS A O 1
ATOM 664 N N . LYS A 1 89 ? 1.692 99.389 15.673 1.00 43.87 436 LYS A N 1
ATOM 665 C CA . LYS A 1 89 ? 2.259 98.214 15.008 1.00 45.30 436 LYS A CA 1
ATOM 666 C C . LYS A 1 89 ? 1.653 98.026 13.603 1.00 46.02 436 LYS A C 1
ATOM 667 O O . LYS A 1 89 ? 2.391 97.831 12.633 1.00 43.30 436 LYS A O 1
ATOM 673 N N . ALA A 1 90 ? 0.325 98.119 13.495 1.00 42.64 437 ALA A N 1
ATOM 674 C CA . ALA A 1 90 ? -0.369 98.052 12.204 1.00 36.74 437 ALA A CA 1
ATOM 675 C C . ALA A 1 90 ? 0.094 99.144 11.238 1.00 40.92 437 ALA A C 1
ATOM 676 O O . ALA A 1 90 ? 0.416 98.866 10.086 1.00 44.57 437 ALA A O 1
ATOM 678 N N . ALA A 1 91 ? 0.122 100.388 11.709 1.00 39.94 438 ALA A N 1
ATOM 679 C CA . ALA A 1 91 ? 0.465 101.512 10.853 1.00 40.42 438 ALA A CA 1
ATOM 680 C C . ALA A 1 91 ? 1.887 101.389 10.350 1.00 42.12 438 ALA A C 1
ATOM 681 O O . ALA A 1 91 ? 2.190 101.760 9.224 1.00 40.15 438 ALA A O 1
ATOM 683 N N . ASP A 1 92 ? 2.758 100.820 11.173 1.00 48.48 439 ASP A N 1
ATOM 684 C CA . ASP A 1 92 ? 4.139 100.635 10.756 1.00 49.49 439 ASP A CA 1
ATOM 685 C C . ASP A 1 92 ? 4.201 99.761 9.479 1.00 50.08 439 ASP A C 1
ATOM 686 O O . ASP A 1 92 ? 5.131 99.878 8.684 1.00 55.47 439 ASP A O 1
ATOM 691 N N . MET A 1 93 ? 3.156 98.967 9.241 1.00 42.46 440 MET A N 1
ATOM 692 C CA . MET A 1 93 ? 3.163 97.953 8.184 1.00 43.21 440 MET A CA 1
ATOM 693 C C . MET A 1 93 ? 2.274 98.316 7.013 1.00 48.90 440 MET A C 1
ATOM 694 O O . MET A 1 93 ? 2.054 97.492 6.118 1.00 48.36 440 MET A O 1
ATOM 699 N N . GLY A 1 94 ? 1.742 99.540 7.043 1.00 52.44 441 GLY A N 1
ATOM 700 C CA . GLY A 1 94 ? 0.931 100.072 5.959 1.00 41.00 441 GLY A CA 1
ATOM 701 C C . GLY A 1 94 ? -0.561 99.819 6.122 1.00 38.22 441 GLY A C 1
ATOM 702 O O . GLY A 1 94 ? -1.358 100.204 5.273 1.00 40.69 441 GLY A O 1
ATOM 703 N N . ASN A 1 95 ? -0.966 99.205 7.222 1.00 36.50 442 ASN A N 1
ATOM 704 C CA . ASN A 1 95 ? -2.375 98.901 7.374 1.00 39.21 442 ASN A CA 1
ATOM 705 C C . ASN A 1 95 ? -3.179 100.195 7.570 1.00 35.88 442 ASN A C 1
ATOM 706 O O . ASN A 1 95 ? -2.887 100.975 8.468 1.00 40.55 442 ASN A O 1
ATOM 711 N N . PRO A 1 96 ? -4.183 100.430 6.710 1.00 35.15 443 PRO A N 1
ATOM 712 C CA . PRO A 1 96 ? -4.984 101.665 6.716 1.00 35.81 443 PRO A CA 1
ATOM 713 C C . PRO A 1 96 ? -5.784 101.852 7.990 1.00 35.69 443 PRO A C 1
ATOM 714 O O . PRO A 1 96 ? -6.080 102.976 8.374 1.00 38.71 443 PRO A O 1
ATOM 718 N N . VAL A 1 97 ? -6.156 100.753 8.632 1.00 40.26 444 VAL A N 1
ATOM 719 C CA . VAL A 1 97 ? -6.972 100.843 9.834 1.00 37.57 444 VAL A CA 1
ATOM 720 C C . VAL A 1 97 ? -6.126 101.404 10.956 1.00 39.22 444 VAL A C 1
ATOM 721 O O . VAL A 1 97 ? -6.574 102.260 11.727 1.00 38.99 444 VAL A O 1
ATOM 725 N N . GLY A 1 98 ? -4.893 100.920 11.031 1.00 35.75 445 GLY A N 1
ATOM 726 C CA . GLY A 1 98 ? -3.931 101.430 11.986 1.00 36.34 445 GLY A CA 1
ATOM 727 C C . GLY A 1 98 ? -3.598 102.876 11.727 1.00 37.82 445 GLY A C 1
ATOM 728 O O . GLY A 1 98 ? -3.606 103.712 12.639 1.00 32.57 445 GLY A O 1
ATOM 729 N N . GLN A 1 99 ? -3.290 103.167 10.467 1.00 36.81 446 GLN A N 1
ATOM 730 C CA . GLN A 1 99 ? -2.972 104.528 10.088 1.00 37.43 446 GLN A CA 1
ATOM 731 C C . GLN A 1 99 ? -4.088 105.472 10.526 1.00 39.71 446 GLN A C 1
ATOM 732 O O . GLN A 1 99 ? -3.842 106.508 11.161 1.00 41.31 446 GLN A O 1
ATOM 738 N N . SER A 1 100 ? -5.316 105.051 10.263 1.00 38.35 447 SER A N 1
ATOM 739 C CA . SER A 1 100 ? -6.491 105.806 10.657 1.00 36.61 447 SER A CA 1
ATOM 740 C C . SER A 1 100 ? -6.555 105.933 12.190 1.00 34.71 447 SER A C 1
ATOM 741 O O . SER A 1 100 ? -6.891 106.981 12.708 1.00 37.43 447 SER A O 1
ATOM 744 N N . GLY A 1 101 ? -6.210 104.864 12.907 1.00 43.90 448 GLY A N 1
ATOM 745 C CA . GLY A 1 101 ? -6.156 104.864 14.371 1.00 33.94 448 GLY A CA 1
ATOM 746 C C . GLY A 1 101 ? -5.235 105.943 14.922 1.00 34.15 448 GLY A C 1
ATOM 747 O O . GLY A 1 101 ? -5.618 106.691 15.824 1.00 38.34 448 GLY A O 1
ATOM 748 N N . LEU A 1 102 ? -4.004 105.993 14.419 1.00 32.61 449 LEU A N 1
ATOM 749 C CA . LEU A 1 102 ? -3.105 107.082 14.767 1.00 38.13 449 LEU A CA 1
ATOM 750 C C . LEU A 1 102 ? -3.691 108.432 14.393 1.00 42.97 449 LEU A C 1
ATOM 751 O O . LEU A 1 102 ? -3.599 109.396 15.154 1.00 46.51 449 LEU A O 1
ATOM 756 N N . GLY A 1 103 ? -4.339 108.488 13.239 1.00 43.75 450 GLY A N 1
ATOM 757 C CA . GLY A 1 103 ? -4.969 109.721 12.815 1.00 46.10 450 GLY A CA 1
ATOM 758 C C . GLY A 1 103 ? -5.962 110.254 13.832 1.00 44.55 450 GLY A C 1
ATOM 759 O O . GLY A 1 103 ? -5.924 111.436 14.152 1.00 47.04 450 GLY A O 1
ATOM 760 N N . MET A 1 104 ? -6.842 109.392 14.341 1.00 39.10 451 MET A N 1
ATOM 761 C CA . MET A 1 104 ? -7.826 109.815 15.332 1.00 43.03 451 MET A CA 1
ATOM 762 C C . MET A 1 104 ? -7.102 110.238 16.600 1.00 47.67 451 MET A C 1
ATOM 763 O O . MET A 1 104 ? -7.445 111.249 17.235 1.00 49.50 451 MET A O 1
ATOM 768 N N . ALA A 1 105 ? -6.094 109.449 16.954 1.00 43.01 452 ALA A N 1
ATOM 769 C CA . ALA A 1 105 ? -5.346 109.699 18.169 1.00 43.10 452 ALA A CA 1
ATOM 770 C C . ALA A 1 105 ? -4.766 111.103 18.202 1.00 47.24 452 ALA A C 1
ATOM 771 O O . ALA A 1 105 ? -4.870 111.792 19.208 1.00 47.11 452 ALA A O 1
ATOM 773 N N . TYR A 1 106 ? -4.194 111.527 17.079 1.00 47.77 453 TYR A N 1
ATOM 774 C CA . TYR A 1 106 ? -3.581 112.832 16.965 1.00 43.17 453 TYR A CA 1
ATOM 775 C C . TYR A 1 106 ? -4.595 113.941 16.725 1.00 50.10 453 TYR A C 1
ATOM 776 O O . TYR A 1 106 ? -4.358 115.099 17.077 1.00 53.62 453 TYR A O 1
ATOM 785 N N . LEU A 1 107 ? -5.726 113.595 16.127 1.00 47.62 454 LEU A N 1
ATOM 786 C CA . LEU A 1 107 ? -6.741 114.598 15.872 1.00 49.91 454 LEU A CA 1
ATOM 787 C C . LEU A 1 107 ? -7.299 115.046 17.196 1.00 49.60 454 LEU A C 1
ATOM 788 O O . LEU A 1 107 ? -7.462 116.242 17.417 1.00 54.26 454 LEU A O 1
ATOM 793 N N . TYR A 1 108 ? -7.571 114.087 18.082 1.00 48.10 455 TYR A N 1
ATOM 794 C CA . TYR A 1 108 ? -8.226 114.402 19.352 1.00 48.42 455 TYR A CA 1
ATOM 795 C C . TYR A 1 108 ? -7.364 114.213 20.616 1.00 55.32 455 TYR A C 1
ATOM 796 O O . TYR A 1 108 ? -7.903 114.170 21.729 1.00 57.25 455 TYR A O 1
ATOM 805 N N . GLY A 1 109 ? -6.052 114.060 20.457 1.00 52.19 456 GLY A N 1
ATOM 806 C CA . GLY A 1 109 ? -5.165 113.912 21.600 1.00 50.09 456 GLY A CA 1
ATOM 807 C C . GLY A 1 109 ? -5.486 112.760 22.539 1.00 52.55 456 GLY A C 1
ATOM 808 O O . GLY A 1 109 ? -5.455 112.914 23.764 1.00 64.28 456 GLY A O 1
ATOM 809 N N . ARG A 1 110 ? -5.773 111.599 21.962 1.00 56.23 457 ARG A N 1
ATOM 810 C CA . ARG A 1 110 ? -6.116 110.403 22.725 1.00 50.63 457 ARG A CA 1
ATOM 811 C C . ARG A 1 110 ? -4.894 109.584 23.042 1.00 51.52 457 ARG A C 1
ATOM 812 O O . ARG A 1 110 ? -4.413 108.828 22.199 1.00 47.43 457 ARG A O 1
ATOM 820 N N . GLY A 1 111 ? -4.339 109.796 24.231 1.00 51.28 458 GLY A N 1
ATOM 821 C CA . GLY A 1 111 ? -3.187 109.029 24.650 1.00 48.41 458 GLY A CA 1
ATOM 822 C C . GLY A 1 111 ? -1.945 109.590 24.009 1.00 50.42 458 GLY A C 1
ATOM 823 O O . GLY A 1 111 ? -0.852 109.043 24.138 1.00 57.09 458 GLY A O 1
ATOM 824 N N . VAL A 1 112 ? -2.112 110.688 23.293 1.00 48.62 459 VAL A N 1
ATOM 825 C CA . VAL A 1 112 ? -0.970 111.329 22.689 1.00 49.42 459 VAL A CA 1
ATOM 826 C C . VAL A 1 112 ? -1.270 112.804 22.659 1.00 49.26 459 VAL A C 1
ATOM 827 O O . VAL A 1 112 ? -2.427 113.201 22.769 1.00 53.28 459 VAL A O 1
ATOM 831 N N . GLN A 1 113 ? -0.238 113.625 22.535 1.00 49.03 460 GLN A N 1
ATOM 832 C CA . GLN A 1 113 ? -0.465 115.049 22.374 1.00 52.78 460 GLN A CA 1
ATOM 833 C C . GLN A 1 113 ? -1.038 115.387 20.977 1.00 54.29 460 GLN A C 1
ATOM 834 O O . GLN A 1 113 ? -0.577 114.857 19.958 1.00 50.83 460 GLN A O 1
ATOM 840 N N . VAL A 1 114 ? -2.040 116.266 20.949 1.00 54.96 461 VAL A N 1
ATOM 841 C CA . VAL A 1 114 ? -2.641 116.768 19.706 1.00 50.97 461 VAL A CA 1
ATOM 842 C C . VAL A 1 114 ? -1.621 117.296 18.697 1.00 51.58 461 VAL A C 1
ATOM 843 O O . VAL A 1 114 ? -0.721 118.067 19.042 1.00 46.97 461 VAL A O 1
ATOM 847 N N . ASN A 1 115 ? -1.742 116.802 17.461 1.00 55.04 462 ASN A N 1
ATOM 848 C CA . ASN A 1 115 ? -0.875 117.190 16.348 1.00 49.10 462 ASN A CA 1
ATOM 849 C C . ASN A 1 115 ? -1.581 117.007 15.007 1.00 49.83 462 ASN A C 1
ATOM 850 O O . ASN A 1 115 ? -1.685 115.903 14.490 1.00 54.17 462 ASN A O 1
ATOM 855 N N . TYR A 1 116 ? -2.085 118.110 14.467 1.00 53.47 463 TYR A N 1
ATOM 856 C CA . TYR A 1 116 ? -2.870 118.107 13.242 1.00 47.06 463 TYR A CA 1
ATOM 857 C C . TYR A 1 116 ? -2.009 117.720 12.042 1.00 51.69 463 TYR A C 1
ATOM 858 O O . TYR A 1 116 ? -2.518 117.184 11.054 1.00 53.63 463 TYR A O 1
ATOM 867 N N . ASP A 1 117 ? -0.712 118.006 12.106 1.00 45.50 464 ASP A N 1
ATOM 868 C CA . ASP A 1 117 ? 0.187 117.608 11.030 1.00 49.27 464 ASP A CA 1
ATOM 869 C C . ASP A 1 117 ? 0.217 116.070 10.879 1.00 54.96 464 ASP A C 1
ATOM 870 O O . ASP A 1 117 ? 0.042 115.525 9.772 1.00 54.81 464 ASP A O 1
ATOM 875 N N . LEU A 1 118 ? 0.436 115.383 11.999 1.00 44.06 465 LEU A N 1
ATOM 876 C CA . LEU A 1 118 ? 0.394 113.939 12.025 1.00 45.55 465 LEU A CA 1
ATOM 877 C C . LEU A 1 118 ? -0.968 113.352 11.656 1.00 49.94 465 LEU A C 1
ATOM 878 O O . LEU A 1 118 ? -1.037 112.422 10.846 1.00 48.22 465 LEU A O 1
ATOM 883 N N . ALA A 1 119 ? -2.042 113.901 12.220 1.00 42.46 466 ALA A N 1
ATOM 884 C CA . ALA A 1 119 ? -3.379 113.404 11.930 1.00 40.26 466 ALA A CA 1
ATOM 885 C C . ALA A 1 119 ? -3.619 113.499 10.432 1.00 49.96 466 ALA A C 1
ATOM 886 O O . ALA A 1 119 ? -4.079 112.541 9.790 1.00 45.04 466 ALA A O 1
ATOM 888 N N . LEU A 1 120 ? -3.258 114.648 9.871 1.00 50.03 467 LEU A N 1
ATOM 889 C CA . LEU A 1 120 ? -3.464 114.878 8.467 1.00 45.78 467 LEU A CA 1
ATOM 890 C C . LEU A 1 120 ? -2.649 113.907 7.612 1.00 51.70 467 LEU A C 1
ATOM 891 O O . LEU A 1 120 ? -3.174 113.353 6.624 1.00 50.68 467 LEU A O 1
ATOM 896 N N . LYS A 1 121 ? -1.408 113.630 8.008 1.00 49.82 468 LYS A N 1
ATOM 897 C CA . LYS A 1 121 ? -0.571 112.770 7.169 1.00 53.27 468 LYS A CA 1
ATOM 898 C C . LYS A 1 121 ? -0.956 111.262 7.257 1.00 54.00 468 LYS A C 1
ATOM 899 O O . LYS A 1 121 ? -0.904 110.506 6.251 1.00 51.98 468 LYS A O 1
ATOM 905 N N . TYR A 1 122 ? -1.417 110.854 8.436 1.00 41.93 469 TYR A N 1
ATOM 906 C CA . TYR A 1 122 ? -1.876 109.487 8.641 1.00 48.01 469 TYR A CA 1
ATOM 907 C C . TYR A 1 122 ? -3.197 109.255 7.895 1.00 44.84 469 TYR A C 1
ATOM 908 O O . TYR A 1 122 ? -3.384 108.208 7.254 1.00 43.51 469 TYR A O 1
ATOM 917 N N . PHE A 1 123 ? -4.110 110.221 7.975 1.00 44.69 470 PHE A N 1
ATOM 918 C CA . PHE A 1 123 ? -5.360 110.112 7.232 1.00 43.66 470 PHE A CA 1
ATOM 919 C C . PHE A 1 123 ? -5.061 110.095 5.709 1.00 46.92 470 PHE A C 1
ATOM 920 O O . PHE A 1 123 ? -5.781 109.437 4.938 1.00 40.99 470 PHE A O 1
ATOM 928 N N . GLN A 1 124 ? -4.009 110.797 5.273 1.00 47.77 471 GLN A N 1
ATOM 929 C CA . GLN A 1 124 ? -3.654 110.776 3.843 1.00 47.17 471 GLN A CA 1
ATOM 930 C C . GLN A 1 124 ? -3.223 109.357 3.451 1.00 44.04 471 GLN A C 1
ATOM 931 O O . GLN A 1 124 ? -3.658 108.801 2.433 1.00 44.29 471 GLN A O 1
ATOM 937 N N . LYS A 1 125 ? -2.377 108.764 4.284 1.00 41.99 472 LYS A N 1
ATOM 938 C CA . LYS A 1 125 ? -1.884 107.430 3.976 1.00 40.60 472 LYS A CA 1
ATOM 939 C C . LYS A 1 125 ? -3.013 106.414 3.887 1.00 39.23 472 LYS A C 1
ATOM 940 O O . LYS A 1 125 ? -3.064 105.610 2.965 1.00 38.04 472 LYS A O 1
ATOM 946 N N . ALA A 1 126 ? -3.944 106.473 4.822 1.00 42.71 473 ALA A N 1
ATOM 947 C CA . ALA A 1 126 ? -5.060 105.540 4.769 1.00 36.81 473 ALA A CA 1
ATOM 948 C C . ALA A 1 126 ? -5.981 105.835 3.589 1.00 36.74 473 ALA A C 1
ATOM 949 O O . ALA A 1 126 ? -6.480 104.914 2.954 1.00 43.69 473 ALA A O 1
ATOM 951 N N . ALA A 1 127 ? -6.240 107.108 3.313 1.00 37.80 474 ALA A N 1
ATOM 952 C CA . ALA A 1 127 ? -7.168 107.497 2.246 1.00 33.14 474 ALA A CA 1
ATOM 953 C C . ALA A 1 127 ? -6.666 107.029 0.892 1.00 38.66 474 ALA A C 1
ATOM 954 O O . ALA A 1 127 ? -7.458 106.625 0.039 1.00 36.04 474 ALA A O 1
ATOM 956 N N . GLU A 1 128 ? -5.350 107.103 0.696 1.00 38.99 475 GLU A N 1
ATOM 957 C CA . GLU A 1 128 ? -4.738 106.643 -0.535 1.00 37.86 475 GLU A CA 1
ATOM 958 C C . GLU A 1 128 ? -5.076 105.175 -0.847 1.00 43.26 475 GLU A C 1
ATOM 959 O O . GLU A 1 128 ? -5.124 104.771 -2.003 1.00 52.27 475 GLU A O 1
ATOM 965 N N . GLN A 1 129 ? -5.317 104.389 0.189 1.00 37.76 476 GLN A N 1
ATOM 966 C CA . GLN A 1 129 ? -5.587 102.965 0.055 1.00 37.51 476 GLN A CA 1
ATOM 967 C C . GLN A 1 129 ? -7.064 102.635 -0.073 1.00 36.21 476 GLN A C 1
ATOM 968 O O . GLN A 1 129 ? -7.458 101.487 0.156 1.00 37.29 476 GLN A O 1
ATOM 974 N N . GLY A 1 130 ? -7.891 103.647 -0.308 1.00 28.83 477 GLY A N 1
ATOM 975 C CA . GLY A 1 130 ? -9.324 103.444 -0.488 1.00 29.93 477 GLY A CA 1
ATOM 976 C C . GLY A 1 130 ? -10.149 103.274 0.783 1.00 34.04 477 GLY A C 1
ATOM 977 O O . GLY A 1 130 ? -11.328 102.887 0.745 1.00 33.20 477 GLY A O 1
ATOM 978 N N . TRP A 1 131 ? -9.547 103.627 1.911 1.00 27.33 478 TRP A N 1
ATOM 979 C CA . TRP A 1 131 ? -10.170 103.447 3.199 1.00 28.31 478 TRP A CA 1
ATOM 980 C C . TRP A 1 131 ? -11.128 104.583 3.461 1.00 34.08 478 TRP A C 1
ATOM 981 O O . TRP A 1 131 ? -10.717 105.721 3.705 1.00 39.77 478 TRP A O 1
ATOM 992 N N . VAL A 1 132 ? -12.416 104.273 3.433 1.00 35.06 479 VAL A N 1
ATOM 993 C CA . VAL A 1 132 ? -13.432 105.311 3.435 1.00 34.81 479 VAL A CA 1
ATOM 994 C C . VAL A 1 132 ? -13.337 106.226 4.655 1.00 38.71 479 VAL A C 1
ATOM 995 O O . VAL A 1 132 ? -13.418 107.446 4.522 1.00 38.57 479 VAL A O 1
ATOM 999 N N . ASP A 1 133 ? -13.109 105.650 5.831 1.00 39.22 480 ASP A N 1
ATOM 1000 C CA . ASP A 1 133 ? -13.000 106.461 7.043 1.00 43.36 480 ASP A CA 1
ATOM 1001 C C . ASP A 1 133 ? -11.879 107.496 7.024 1.00 38.17 480 ASP A C 1
ATOM 1002 O O . ASP A 1 133 ? -12.079 108.617 7.455 1.00 36.37 480 ASP A O 1
ATOM 1007 N N . GLY A 1 134 ? -10.691 107.096 6.582 1.00 39.68 481 GLY A N 1
ATOM 1008 C CA . GLY A 1 134 ? -9.571 108.013 6.464 1.00 33.66 481 GLY A CA 1
ATOM 1009 C C . GLY A 1 134 ? -9.895 109.141 5.499 1.00 38.40 481 GLY A C 1
ATOM 1010 O O . GLY A 1 134 ? -9.508 110.283 5.694 1.00 40.59 481 GLY A O 1
ATOM 1011 N N . GLN A 1 135 ? -10.602 108.813 4.429 1.00 37.85 482 GLN A N 1
ATOM 1012 C CA . GLN A 1 135 ? -11.031 109.817 3.467 1.00 33.84 482 GLN A CA 1
ATOM 1013 C C . GLN A 1 135 ? -11.997 110.816 4.120 1.00 37.25 482 GLN A C 1
ATOM 1014 O O . GLN A 1 135 ? -11.921 112.015 3.885 1.00 40.61 482 GLN A O 1
ATOM 1020 N N . LEU A 1 136 ? -12.886 110.315 4.960 1.00 33.10 483 LEU A N 1
ATOM 1021 C CA . LEU A 1 136 ? -13.800 111.169 5.689 1.00 35.01 483 LEU A CA 1
ATOM 1022 C C . LEU A 1 136 ? -13.060 112.095 6.658 1.00 40.41 483 LEU A C 1
ATOM 1023 O O . LEU A 1 136 ? -13.309 113.294 6.702 1.00 44.09 483 LEU A O 1
ATOM 1028 N N . GLN A 1 137 ? -12.185 111.539 7.476 1.00 34.46 484 GLN A N 1
ATOM 1029 C CA . GLN A 1 137 ? -11.387 112.381 8.348 1.00 42.67 484 GLN A CA 1
ATOM 1030 C C . GLN A 1 137 ? -10.609 113.464 7.592 1.00 42.76 484 GLN A C 1
ATOM 1031 O O . GLN A 1 137 ? -10.604 114.640 7.988 1.00 47.48 484 GLN A O 1
ATOM 1037 N N . LEU A 1 138 ? -9.949 113.061 6.511 1.00 38.77 485 LEU A N 1
ATOM 1038 C CA . LEU A 1 138 ? -9.140 113.980 5.726 1.00 40.69 485 LEU A CA 1
ATOM 1039 C C . LEU A 1 138 ? -10.006 115.116 5.140 1.00 47.30 485 LEU A C 1
ATOM 1040 O O . LEU 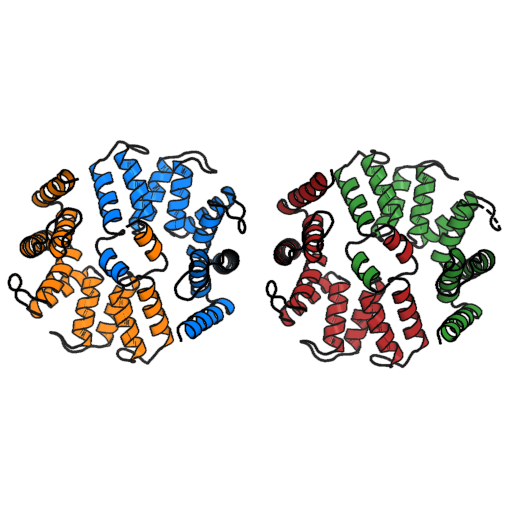A 1 138 ? -9.642 116.312 5.180 1.00 40.44 485 LEU A O 1
ATOM 1045 N N . GLY A 1 139 ? -11.166 114.712 4.628 1.00 40.57 486 GLY A N 1
ATOM 1046 C CA . GLY A 1 139 ? -12.152 115.623 4.096 1.00 44.28 486 GLY A CA 1
ATOM 1047 C C . GLY A 1 139 ? -12.610 116.612 5.139 1.00 42.35 486 GLY A C 1
ATOM 1048 O O . GLY A 1 139 ? -12.737 117.785 4.863 1.00 42.85 486 GLY A O 1
ATOM 1049 N N . SER A 1 140 ? -12.854 116.127 6.344 1.00 45.94 487 SER A N 1
ATOM 1050 C CA . SER A 1 140 ? -13.275 116.981 7.446 1.00 46.27 487 SER A CA 1
ATOM 1051 C C . SER A 1 140 ? -12.209 118.027 7.739 1.00 46.18 487 SER A C 1
ATOM 1052 O O . SER A 1 140 ? -12.504 119.220 7.793 1.00 45.74 487 SER A O 1
ATOM 1055 N N . MET A 1 141 ? -10.965 117.584 7.880 1.00 44.08 488 MET A N 1
ATOM 1056 C CA . MET A 1 141 ? -9.871 118.518 8.130 1.00 42.99 488 MET A CA 1
ATOM 1057 C C . MET A 1 141 ? -9.723 119.590 7.031 1.00 48.76 488 MET A C 1
ATOM 1058 O O . MET A 1 141 ? -9.533 120.784 7.331 1.00 48.11 488 MET A O 1
ATOM 1063 N N . TYR A 1 142 ? -9.846 119.204 5.766 1.00 45.43 489 TYR A N 1
ATOM 1064 C CA . TYR A 1 142 ? -9.715 120.220 4.736 1.00 39.72 489 TYR A CA 1
ATOM 1065 C C . TYR A 1 142 ? -10.935 121.139 4.733 1.00 45.90 489 TYR A C 1
ATOM 1066 O O . TYR A 1 142 ? -10.799 122.350 4.573 1.00 46.56 489 TYR A O 1
ATOM 1075 N N . TYR A 1 143 ? -12.117 120.567 4.953 1.00 44.67 490 TYR A N 1
ATOM 1076 C CA . TYR A 1 143 ? -13.380 121.313 4.892 1.00 45.96 490 TYR A CA 1
ATOM 1077 C C . TYR A 1 143 ? -13.492 122.332 6.036 1.00 48.05 490 TYR A C 1
ATOM 1078 O O . TYR A 1 143 ? -13.982 123.429 5.846 1.00 49.45 490 TYR A O 1
ATOM 1087 N N . ASN A 1 144 ? -13.105 121.933 7.238 1.00 45.90 491 ASN A N 1
ATOM 1088 C CA . ASN A 1 144 ? -13.201 122.817 8.377 1.00 46.05 491 ASN A CA 1
ATOM 1089 C C . ASN A 1 144 ? -11.861 123.457 8.739 1.00 46.72 491 ASN A C 1
ATOM 1090 O O . ASN A 1 144 ? -11.715 124.018 9.815 1.00 46.76 491 ASN A O 1
ATOM 1095 N N . GLY A 1 145 ? -10.877 123.334 7.852 1.00 47.23 492 GLY A N 1
ATOM 1096 C CA . GLY A 1 145 ? -9.573 123.967 8.030 1.00 42.68 492 GLY A CA 1
ATOM 1097 C C . GLY A 1 145 ? -8.859 123.663 9.318 1.00 48.92 492 GLY A C 1
ATOM 1098 O O . GLY A 1 145 ? -8.257 124.523 9.937 1.00 52.81 492 GLY A O 1
ATOM 1099 N N . ILE A 1 146 ? -8.909 122.406 9.715 1.00 56.66 493 ILE A N 1
ATOM 1100 C CA . ILE A 1 146 ? -8.358 121.981 10.987 1.00 49.62 493 ILE A CA 1
ATOM 1101 C C . ILE A 1 146 ? -6.827 121.891 10.952 1.00 50.45 493 ILE A C 1
ATOM 1102 O O . ILE A 1 146 ? -6.149 122.604 11.686 1.00 57.43 493 ILE A O 1
ATOM 1107 N N . GLY A 1 147 ? -6.253 121.012 10.149 1.00 47.80 494 GLY A N 1
ATOM 1108 C CA . GLY A 1 147 ? -4.797 120.982 10.125 1.00 60.84 494 GLY A CA 1
ATOM 1109 C C . GLY A 1 147 ? -4.126 122.087 9.316 1.00 62.19 494 GLY A C 1
ATOM 1110 O O . GLY A 1 147 ? -2.977 122.452 9.559 1.00 61.35 494 GLY A O 1
ATOM 1111 N N . VAL A 1 148 ? -4.869 122.634 8.363 1.00 62.55 495 VAL A N 1
ATOM 1112 C CA . VAL A 1 148 ? -4.306 123.470 7.320 1.00 52.36 495 VAL A CA 1
ATOM 1113 C C . VAL A 1 148 ? -5.409 124.447 6.936 1.00 50.51 495 VAL A C 1
ATOM 1114 O O . VAL A 1 148 ? -6.482 124.402 7.551 1.00 46.91 495 VAL A O 1
ATOM 1118 N N . LYS A 1 149 ? -5.188 125.312 5.942 1.00 49.34 496 LYS A N 1
ATOM 1119 C CA . LYS A 1 149 ? -6.236 126.254 5.562 1.00 51.07 496 LYS A CA 1
ATOM 1120 C C . LYS A 1 149 ? -7.300 125.547 4.740 1.00 49.66 496 LYS A C 1
ATOM 1121 O O . LYS A 1 149 ? -6.971 124.695 3.920 1.00 55.20 496 LYS A O 1
ATOM 1127 N N . ARG A 1 150 ? -8.559 125.939 4.939 1.00 46.18 497 ARG A N 1
ATOM 1128 C CA . ARG A 1 150 ? -9.692 125.287 4.306 1.00 46.18 497 ARG A CA 1
ATOM 1129 C C . ARG A 1 150 ? -9.467 125.207 2.815 1.00 53.26 497 ARG A C 1
ATOM 1130 O O . ARG A 1 150 ? -9.109 126.193 2.175 1.00 58.77 497 ARG A O 1
ATOM 1138 N N . ASP A 1 151 ? -9.618 123.991 2.299 1.00 48.19 498 ASP A N 1
ATOM 1139 C CA . ASP A 1 151 ? -9.450 123.689 0.898 1.00 45.12 498 ASP A CA 1
ATOM 1140 C C . ASP A 1 151 ? -10.691 122.942 0.477 1.00 46.76 498 ASP A C 1
ATOM 1141 O O . ASP A 1 151 ? -10.782 121.720 0.577 1.00 55.25 498 ASP A O 1
ATOM 1146 N N . TYR A 1 152 ? -11.639 123.702 -0.034 1.00 47.09 499 TYR A N 1
ATOM 1147 C CA . TYR A 1 152 ? -12.962 123.203 -0.305 1.00 45.51 499 TYR A CA 1
ATOM 1148 C C . TYR A 1 152 ? -12.908 122.097 -1.364 1.00 47.94 499 TYR A C 1
ATOM 1149 O O . TYR A 1 152 ? -13.712 121.169 -1.366 1.00 44.13 499 TYR A O 1
ATOM 1158 N N . LYS A 1 153 ? -11.929 122.190 -2.249 1.00 47.79 500 LYS A N 1
ATOM 1159 C CA . LYS A 1 153 ? -11.876 121.280 -3.371 1.00 44.87 500 LYS A CA 1
ATOM 1160 C C . LYS A 1 153 ? -11.303 119.967 -2.924 1.00 43.85 500 LYS A C 1
ATOM 1161 O O . LYS A 1 153 ? -11.787 118.923 -3.346 1.00 42.81 500 LYS A O 1
ATOM 1167 N N . GLN A 1 154 ? -10.285 120.021 -2.065 1.00 47.37 501 GLN A N 1
ATOM 1168 C CA . GLN A 1 154 ? -9.727 118.820 -1.411 1.00 45.30 501 GLN A CA 1
ATOM 1169 C C . GLN A 1 154 ? -10.793 118.087 -0.623 1.00 41.57 501 GLN A C 1
ATOM 1170 O O . GLN A 1 154 ? -10.996 116.853 -0.763 1.00 42.77 501 GLN A O 1
ATOM 1176 N N . ALA A 1 155 ? -11.481 118.881 0.192 1.00 39.04 502 ALA A N 1
ATOM 1177 C CA . ALA A 1 155 ? -12.569 118.388 1.004 1.00 43.85 502 ALA A CA 1
ATOM 1178 C C . ALA A 1 155 ? -13.492 117.629 0.096 1.00 43.67 502 ALA A C 1
ATOM 1179 O O . ALA A 1 155 ? -13.792 116.456 0.326 1.00 46.93 502 ALA A O 1
ATOM 1181 N N . LEU A 1 156 ? -13.859 118.288 -0.993 1.00 45.55 503 LEU A N 1
ATOM 1182 C CA . LEU A 1 156 ? -14.784 117.734 -1.959 1.00 43.26 503 LEU A CA 1
ATOM 1183 C C . LEU A 1 156 ? -14.315 116.405 -2.602 1.00 40.21 503 LEU A C 1
ATOM 1184 O O . LEU A 1 156 ? -15.108 115.480 -2.791 1.00 34.16 503 LEU A O 1
ATOM 1189 N N . LYS A 1 157 ? -13.027 116.336 -2.930 1.00 36.27 504 LYS A N 1
ATOM 1190 C CA . LYS A 1 157 ? -12.419 115.154 -3.526 1.00 40.03 504 LYS A CA 1
ATOM 1191 C C . LYS A 1 157 ? -12.564 113.932 -2.617 1.00 43.73 504 LYS A C 1
ATOM 1192 O O . LYS A 1 157 ? -12.948 112.836 -3.055 1.00 42.28 504 LYS A O 1
ATOM 1198 N N . TYR A 1 158 ? -12.253 114.138 -1.344 1.00 40.06 505 TYR A N 1
ATOM 1199 C CA . TYR A 1 158 ? -12.272 113.040 -0.410 1.00 38.81 505 TYR A CA 1
ATOM 1200 C C . TYR A 1 158 ? -13.690 112.673 -0.028 1.00 40.75 505 TYR A C 1
ATOM 1201 O O . TYR A 1 158 ? -14.026 111.493 0.115 1.00 39.60 505 TYR A O 1
ATOM 1210 N N . PHE A 1 159 ? -14.552 113.665 0.067 1.00 37.17 506 PHE A N 1
ATOM 1211 C CA . PHE A 1 159 ? -15.939 113.339 0.318 1.00 39.41 506 PHE A CA 1
ATOM 1212 C C . PHE A 1 159 ? -16.510 112.553 -0.845 1.00 38.69 506 PHE A C 1
ATOM 1213 O O . PHE A 1 159 ? -17.377 111.703 -0.670 1.00 45.58 506 PHE A O 1
ATOM 1221 N N . ASN A 1 160 ? -16.051 112.864 -2.047 1.00 35.63 507 ASN A N 1
ATOM 1222 C CA . ASN A 1 160 ? -16.561 112.168 -3.202 1.00 38.77 507 ASN A CA 1
ATOM 1223 C C . ASN A 1 160 ? -16.107 110.722 -3.230 1.00 37.34 507 ASN A C 1
ATOM 1224 O O . ASN A 1 160 ? -16.897 109.814 -3.479 1.00 37.27 507 ASN A O 1
ATOM 1229 N N . LEU A 1 161 ? -14.813 110.535 -3.003 1.00 40.43 508 LEU A N 1
ATOM 1230 C CA . LEU A 1 161 ? -14.231 109.211 -2.832 1.00 34.86 508 LEU A CA 1
ATOM 1231 C C . LEU A 1 161 ? -14.997 108.389 -1.798 1.00 36.65 508 LEU A C 1
ATOM 1232 O O . LEU A 1 161 ? -15.415 107.264 -2.071 1.00 38.16 508 LEU A O 1
ATOM 1237 N N . ALA A 1 162 ? -15.193 108.964 -0.617 1.00 38.45 509 ALA A N 1
ATOM 1238 C CA . ALA A 1 162 ? -15.912 108.290 0.452 1.00 35.21 509 ALA A CA 1
ATOM 1239 C C . ALA A 1 162 ? -17.303 107.896 -0.012 1.00 41.76 509 ALA A C 1
ATOM 1240 O O . ALA A 1 162 ? -17.772 106.780 0.239 1.00 44.11 509 ALA A O 1
ATOM 1242 N N . SER A 1 163 ? -17.949 108.795 -0.738 1.00 36.32 510 SER A N 1
ATOM 1243 C CA . SER A 1 163 ? -19.325 108.558 -1.117 1.00 37.50 510 SER A CA 1
ATOM 1244 C C . SER A 1 163 ? -19.432 107.446 -2.137 1.00 37.45 510 SER A C 1
ATOM 1245 O O . SER A 1 163 ? -20.491 106.823 -2.275 1.00 38.14 510 SER A O 1
ATOM 1248 N N . GLN A 1 164 ? -18.333 107.215 -2.855 1.00 37.04 511 GLN A N 1
ATOM 1249 C CA . GLN A 1 164 ? -18.257 106.162 -3.872 1.00 32.60 511 GLN A CA 1
ATOM 1250 C C . GLN A 1 164 ? -17.909 104.791 -3.268 1.00 40.96 511 GLN A C 1
ATOM 1251 O O . GLN A 1 164 ? -17.755 103.794 -3.993 1.00 34.82 511 GLN A O 1
ATOM 1257 N N . GLY A 1 165 ? -17.726 104.775 -1.941 1.00 40.99 512 GLY A N 1
ATOM 1258 C CA . GLY A 1 165 ? -17.314 103.596 -1.209 1.00 30.54 512 GLY A CA 1
ATOM 1259 C C . GLY A 1 165 ? -15.803 103.462 -1.160 1.00 32.67 512 GLY A C 1
ATOM 1260 O O . GLY A 1 165 ? -15.298 102.380 -0.896 1.00 39.95 512 GLY A O 1
ATOM 1261 N N . GLY A 1 166 ? -15.083 104.554 -1.412 1.00 31.56 513 GLY A N 1
ATOM 1262 C CA . GLY A 1 166 ? -13.635 104.600 -1.269 1.00 30.99 513 GLY A CA 1
ATOM 1263 C C . GLY A 1 166 ? -12.871 104.630 -2.577 1.00 33.86 513 GLY A C 1
ATOM 1264 O O . GLY A 1 166 ? -11.694 105.024 -2.640 1.00 34.94 513 GLY A O 1
ATOM 1265 N N . HIS A 1 167 ? -13.562 104.234 -3.635 1.00 31.28 514 HIS A N 1
ATOM 1266 C CA . HIS A 1 167 ? -12.991 104.131 -4.972 1.00 32.02 514 HIS A CA 1
ATOM 1267 C C . HIS A 1 167 ? -14.170 104.133 -5.946 1.00 33.79 514 HIS A C 1
ATOM 1268 O O . HIS A 1 167 ? -15.257 103.670 -5.608 1.00 34.90 514 HIS A O 1
ATOM 1275 N N . ILE A 1 168 ? -13.982 104.673 -7.138 1.00 33.90 515 ILE A N 1
ATOM 1276 C CA . ILE A 1 168 ? -15.077 104.691 -8.103 1.00 34.87 515 ILE A CA 1
ATOM 1277 C C . ILE A 1 168 ? -15.575 103.263 -8.438 1.00 38.29 515 ILE A C 1
ATOM 1278 O O . ILE A 1 168 ? -16.758 103.079 -8.696 1.00 43.15 515 ILE A O 1
ATOM 1283 N N . LEU A 1 169 ? -14.710 102.254 -8.360 1.00 34.79 516 LEU A N 1
ATOM 1284 C CA . LEU A 1 169 ? -15.114 100.880 -8.689 1.00 38.76 516 LEU A CA 1
ATOM 1285 C C . LEU A 1 169 ? -15.738 100.125 -7.514 1.00 41.22 516 LEU A C 1
ATOM 1286 O O . LEU A 1 169 ? -16.258 99.021 -7.697 1.00 42.54 516 LEU A O 1
ATOM 1291 N N . ALA A 1 170 ? -15.707 100.729 -6.328 1.00 37.70 517 ALA A N 1
ATOM 1292 C CA . ALA A 1 170 ? -16.108 100.053 -5.089 1.00 38.90 517 ALA A CA 1
ATOM 1293 C C . ALA A 1 170 ? -17.551 99.567 -5.082 1.00 42.27 517 ALA A C 1
ATOM 1294 O O . ALA A 1 170 ? -17.861 98.534 -4.512 1.00 44.35 517 ALA A O 1
ATOM 1296 N N . PHE A 1 171 ? -18.436 100.356 -5.658 1.00 43.17 518 PHE A N 1
ATOM 1297 C CA . PHE A 1 171 ? -19.838 100.003 -5.724 1.00 49.24 518 PHE A CA 1
ATOM 1298 C C . PHE A 1 171 ? -20.021 98.621 -6.344 1.00 53.79 518 PHE A C 1
ATOM 1299 O O . PHE A 1 171 ? -20.873 97.847 -5.917 1.00 57.99 518 PHE A O 1
ATOM 1307 N N . TYR A 1 172 ? -19.236 98.323 -7.371 1.00 46.59 519 TYR A N 1
ATOM 1308 C CA . TYR A 1 172 ? -19.393 97.070 -8.078 1.00 44.28 519 TYR A CA 1
ATOM 1309 C C . TYR A 1 172 ? -18.935 95.890 -7.227 1.00 48.99 519 TYR A C 1
ATOM 1310 O O . TYR A 1 172 ? -19.479 94.787 -7.333 1.00 52.06 519 TYR A O 1
ATOM 1319 N N . ASN A 1 173 ? -17.922 96.111 -6.404 1.00 42.93 520 ASN A N 1
ATOM 1320 C CA . ASN A 1 173 ? -17.504 95.078 -5.484 1.00 43.13 520 ASN A CA 1
ATOM 1321 C C . ASN A 1 173 ? -18.470 94.839 -4.349 1.00 51.04 520 ASN A C 1
ATOM 1322 O O . ASN A 1 173 ? -18.898 93.704 -4.110 1.00 51.78 520 ASN A O 1
ATOM 1327 N N . LEU A 1 174 ? -18.862 95.940 -3.716 1.00 52.91 521 LEU A N 1
ATOM 1328 C CA . LEU A 1 174 ? -19.669 95.948 -2.499 1.00 52.19 521 LEU A CA 1
ATOM 1329 C C . LEU A 1 174 ? -21.096 95.495 -2.780 1.00 56.52 521 LEU A C 1
ATOM 1330 O O . LEU A 1 174 ? -21.854 95.223 -1.849 1.00 60.33 521 LEU A O 1
ATOM 1335 N N . ALA A 1 175 ? -21.482 95.518 -4.055 1.00 52.16 522 ALA A N 1
ATOM 1336 C CA . ALA A 1 175 ? -22.788 95.026 -4.489 1.00 56.26 522 ALA A CA 1
ATOM 1337 C C . ALA A 1 175 ? -22.897 93.504 -4.417 1.00 62.22 522 ALA A C 1
ATOM 1338 O O . ALA A 1 175 ? -24.000 92.945 -4.433 1.00 69.53 522 ALA A O 1
ATOM 1340 N N . GLN A 1 176 ? -21.744 92.843 -4.362 1.00 64.71 523 GLN A N 1
ATOM 1341 C CA . GLN A 1 176 ? -21.654 91.372 -4.398 1.00 68.44 523 GLN A CA 1
ATOM 1342 C C . GLN A 1 176 ? -21.173 90.760 -3.085 1.00 60.11 523 GLN A C 1
ATOM 1343 O O . GLN A 1 176 ? -20.949 89.562 -2.987 1.00 56.97 523 GLN A O 1
ATOM 1349 N N . MET A 1 177 ? -20.919 91.618 -2.112 1.00 57.94 524 MET A N 1
ATOM 1350 C CA . MET A 1 177 ? -20.531 91.174 -0.794 1.00 55.47 524 MET A CA 1
ATOM 1351 C C . MET A 1 177 ? -21.665 90.392 -0.145 1.00 66.05 524 MET A C 1
ATOM 1352 O O . MET A 1 177 ? -22.821 90.825 -0.171 1.00 73.10 524 MET A O 1
ATOM 1357 N N . GLU B 1 6 ? -27.265 120.629 -1.529 1.00 81.05 353 GLU B N 1
ATOM 1358 C CA . GLU B 1 6 ? -27.096 119.302 -2.116 1.00 86.68 353 GLU B CA 1
ATOM 1359 C C . GLU B 1 6 ? -27.292 119.282 -3.647 1.00 90.44 353 GLU B C 1
ATOM 1360 O O . GLU B 1 6 ? -26.595 118.556 -4.365 1.00 88.01 353 GLU B O 1
ATOM 1366 N N . GLU B 1 7 ? -28.252 120.063 -4.140 1.00 89.75 354 GLU B N 1
ATOM 1367 C CA . GLU B 1 7 ? -28.481 120.221 -5.586 1.00 91.09 354 GLU B CA 1
ATOM 1368 C C . GLU B 1 7 ? -27.300 120.986 -6.232 1.00 84.97 354 GLU B C 1
ATOM 1369 O O . GLU B 1 7 ? -26.852 120.701 -7.376 1.00 75.50 354 GLU B O 1
ATOM 1375 N N . ASP B 1 8 ? -26.788 121.935 -5.440 1.00 87.61 355 ASP B N 1
ATOM 1376 C CA . ASP B 1 8 ? -25.665 122.808 -5.785 1.00 84.08 355 ASP B CA 1
ATOM 1377 C C . ASP B 1 8 ? -24.372 122.035 -5.974 1.00 75.93 355 ASP B C 1
ATOM 1378 O O . ASP B 1 8 ? -23.500 122.434 -6.752 1.00 68.10 355 ASP B O 1
ATOM 1383 N N . LEU B 1 9 ? -24.251 120.930 -5.253 1.00 73.20 356 LEU B N 1
ATOM 1384 C CA . LEU B 1 9 ? -23.047 120.132 -5.307 1.00 62.98 356 LEU B CA 1
ATOM 1385 C C . LEU B 1 9 ? -23.018 119.375 -6.640 1.00 63.88 356 LEU B C 1
ATOM 1386 O O . LEU B 1 9 ? -21.967 119.254 -7.291 1.00 62.17 356 LEU B O 1
ATOM 1391 N N . ILE B 1 10 ? -24.187 118.911 -7.067 1.00 61.49 357 ILE B N 1
ATOM 1392 C CA . ILE B 1 10 ? -24.320 118.220 -8.342 1.00 61.49 357 ILE B CA 1
ATOM 1393 C C . ILE B 1 10 ? -24.077 119.166 -9.519 1.00 62.70 357 ILE B C 1
ATOM 1394 O O . ILE B 1 10 ? -23.446 118.803 -10.529 1.00 57.72 357 ILE B O 1
ATOM 1399 N N . GLN B 1 11 ? -24.559 120.397 -9.380 1.00 60.03 358 GLN B N 1
ATOM 1400 C CA . GLN B 1 11 ? -24.380 121.353 -10.463 1.00 55.02 358 GLN B CA 1
ATOM 1401 C C . GLN B 1 11 ? -22.960 121.878 -10.517 1.00 47.63 358 GLN B C 1
ATOM 1402 O O . GLN B 1 11 ? -22.444 122.239 -11.576 1.00 48.51 358 GLN B O 1
ATOM 1408 N N . TYR B 1 12 ? -22.325 121.890 -9.359 1.00 53.79 359 TYR B N 1
ATOM 1409 C CA . TYR B 1 12 ? -20.940 122.286 -9.248 1.00 47.71 359 TYR B CA 1
ATOM 1410 C C . TYR B 1 12 ? -20.082 121.256 -9.920 1.00 46.34 359 TYR B C 1
ATOM 1411 O O . TYR B 1 12 ? -19.101 121.590 -10.575 1.00 44.81 359 TYR B O 1
ATOM 1420 N N . TYR B 1 13 ? -20.480 119.996 -9.774 1.00 50.39 360 TYR B N 1
ATOM 1421 C CA . TYR B 1 13 ? -19.752 118.903 -10.399 1.00 43.10 360 TYR B CA 1
ATOM 1422 C C . TYR B 1 13 ? -19.905 118.925 -11.895 1.00 42.12 360 TYR B C 1
ATOM 1423 O O . TYR B 1 13 ? -18.935 118.770 -12.621 1.00 42.98 360 TYR B O 1
ATOM 1432 N N . GLN B 1 14 ? -21.126 119.117 -12.366 1.00 44.81 361 GLN B N 1
ATOM 1433 C CA . GLN B 1 14 ? -21.314 119.283 -13.803 1.00 44.92 361 GLN B CA 1
ATOM 1434 C C . GLN B 1 14 ? -20.501 120.468 -14.330 1.00 43.35 361 GLN B C 1
ATOM 1435 O O . GLN B 1 14 ? -19.980 120.430 -15.454 1.00 44.14 361 GLN B O 1
ATOM 1441 N N . PHE B 1 15 ? -20.353 121.501 -13.498 1.00 45.16 362 PHE B N 1
ATOM 1442 C CA . PHE B 1 15 ? -19.531 122.635 -13.873 1.00 43.07 362 PHE B CA 1
ATOM 1443 C C . PHE B 1 15 ? -18.047 122.261 -13.976 1.00 43.30 362 PHE B C 1
ATOM 1444 O O . PHE B 1 15 ? -17.386 122.577 -14.960 1.00 46.00 362 PHE B O 1
ATOM 1452 N N . LEU B 1 16 ? -17.518 121.584 -12.964 1.00 41.86 363 LEU B N 1
ATOM 1453 C CA . LEU B 1 16 ? -16.114 121.184 -12.995 1.00 42.50 363 LEU B CA 1
ATOM 1454 C C . LEU B 1 16 ? -15.839 120.202 -14.120 1.00 45.46 363 LEU B C 1
ATOM 1455 O O . LEU B 1 16 ? -14.767 120.202 -14.714 1.00 46.98 363 LEU B O 1
ATOM 1460 N N . ALA B 1 17 ? -16.817 119.368 -14.429 1.00 44.41 364 ALA B N 1
ATOM 1461 C CA . ALA B 1 17 ? -16.647 118.417 -15.507 1.00 44.33 364 ALA B CA 1
ATOM 1462 C C . ALA B 1 17 ? -16.594 119.168 -16.823 1.00 45.98 364 ALA B C 1
ATOM 1463 O O . ALA B 1 17 ? -15.794 118.845 -17.694 1.00 45.61 364 ALA B O 1
ATOM 1465 N N . GLU B 1 18 ? -17.426 120.197 -16.956 1.00 47.62 365 GLU B N 1
ATOM 1466 C CA . GLU B 1 18 ? -17.432 120.981 -18.184 1.00 47.31 365 GLU B CA 1
ATOM 1467 C C . GLU B 1 18 ? -16.089 121.668 -18.413 1.00 47.77 365 GLU B C 1
ATOM 1468 O O . GLU B 1 18 ? -15.750 122.010 -19.539 1.00 52.18 365 GLU B O 1
ATOM 1474 N N . LYS B 1 19 ? -15.333 121.861 -17.336 1.00 45.57 366 LYS B N 1
ATOM 1475 C CA . LYS B 1 19 ? -14.090 122.623 -17.361 1.00 41.47 366 LYS B CA 1
ATOM 1476 C C . LYS B 1 19 ? -12.892 121.692 -17.358 1.00 42.69 366 LYS B C 1
ATOM 1477 O O . LYS B 1 19 ? -11.746 122.108 -17.172 1.00 40.31 366 LYS B O 1
ATOM 1483 N N . GLY B 1 20 ? -13.179 120.413 -17.551 1.00 45.15 367 GLY B N 1
ATOM 1484 C CA . GLY B 1 20 ? -12.151 119.411 -17.735 1.00 36.77 367 GLY B CA 1
ATOM 1485 C C . GLY B 1 20 ? -11.773 118.613 -16.506 1.00 44.46 367 GLY B C 1
ATOM 1486 O O . GLY B 1 20 ? -10.773 117.905 -16.535 1.00 50.44 367 GLY B O 1
ATOM 1487 N N . ASP B 1 21 ? -12.538 118.696 -15.424 1.00 47.37 368 ASP B N 1
ATOM 1488 C CA . ASP B 1 21 ? -12.176 117.896 -14.253 1.00 47.81 368 ASP B CA 1
ATOM 1489 C C . ASP B 1 21 ? -12.479 116.434 -14.578 1.00 44.10 368 ASP B C 1
ATOM 1490 O O . ASP B 1 21 ? -13.636 116.028 -14.602 1.00 43.30 368 ASP B O 1
ATOM 1495 N N . VAL B 1 22 ? -11.429 115.651 -14.808 1.00 44.91 369 VAL B N 1
ATOM 1496 C CA . VAL B 1 22 ? -11.578 114.285 -15.298 1.00 44.01 369 VAL B CA 1
ATOM 1497 C C . VAL B 1 22 ? -12.298 113.422 -14.287 1.00 39.29 369 VAL B C 1
ATOM 1498 O O . VAL B 1 22 ? -13.181 112.650 -14.630 1.00 40.62 369 VAL B O 1
ATOM 1502 N N . GLN B 1 23 ? -11.901 113.560 -13.038 1.00 36.88 370 GLN B N 1
ATOM 1503 C CA . GLN B 1 23 ? -12.543 112.863 -11.945 1.00 40.59 370 GLN B CA 1
ATOM 1504 C C . GLN B 1 23 ? -14.046 113.128 -11.919 1.00 40.03 370 GLN B C 1
ATOM 1505 O O . GLN B 1 23 ? -14.849 112.250 -11.611 1.00 45.18 370 GLN B O 1
ATOM 1511 N N . ALA B 1 24 ? -14.419 114.357 -12.231 1.00 39.40 371 ALA B N 1
ATOM 1512 C CA . ALA B 1 24 ? -15.813 114.768 -12.196 1.00 35.77 371 ALA B CA 1
ATOM 1513 C C . ALA B 1 24 ? -16.564 114.181 -13.379 1.00 37.74 371 ALA B C 1
ATOM 1514 O O . ALA B 1 24 ? -17.726 113.811 -13.275 1.00 37.91 371 ALA B O 1
ATOM 1516 N N . GLN B 1 25 ? -15.900 114.154 -14.525 1.00 38.37 372 GLN B N 1
ATOM 1517 C CA . GLN B 1 25 ? -16.466 113.529 -15.691 1.00 33.38 372 GLN B CA 1
ATOM 1518 C C . GLN B 1 25 ? -16.747 112.068 -15.409 1.00 36.47 372 GLN B C 1
ATOM 1519 O O . GLN B 1 25 ? -17.853 111.611 -15.619 1.00 39.23 372 GLN B O 1
ATOM 1525 N N . VAL B 1 26 ? -15.765 111.329 -14.913 1.00 37.19 373 VAL B N 1
ATOM 1526 C CA . VAL B 1 26 ? -16.004 109.912 -14.702 1.00 34.02 373 VAL B CA 1
ATOM 1527 C C . VAL B 1 26 ? -17.061 109.718 -13.633 1.00 34.96 373 VAL B C 1
ATOM 1528 O O . VAL B 1 26 ? -17.984 108.946 -13.809 1.00 37.66 373 VAL B O 1
ATOM 1532 N N . GLY B 1 27 ? -16.945 110.437 -12.531 1.00 31.82 374 GLY B N 1
ATOM 1533 C CA . GLY B 1 27 ? -17.920 110.287 -11.476 1.00 34.34 374 GLY B CA 1
ATOM 1534 C C . GLY B 1 27 ? -19.334 110.509 -11.965 1.00 37.92 374 GLY B C 1
ATOM 1535 O O . GLY B 1 27 ? -20.235 109.708 -11.702 1.00 41.44 374 GLY B O 1
ATOM 1536 N N . LEU B 1 28 ? -19.527 111.594 -12.705 1.00 39.38 375 LEU B N 1
ATOM 1537 C CA . LEU B 1 28 ? -20.847 111.928 -13.209 1.00 36.32 375 LEU B CA 1
ATOM 1538 C C . LEU B 1 28 ? -21.284 110.917 -14.247 1.00 37.31 375 LEU B C 1
ATOM 1539 O O . LEU B 1 28 ? -22.431 110.505 -14.262 1.00 41.46 375 LEU B O 1
ATOM 1544 N N . GLY B 1 29 ? -20.363 110.500 -15.098 1.00 32.58 376 GLY B N 1
ATOM 1545 C CA . GLY B 1 29 ? -20.663 109.498 -16.087 1.00 36.53 376 GLY B CA 1
ATOM 1546 C C . GLY B 1 29 ? -21.287 108.298 -15.417 1.00 45.68 376 GLY B C 1
ATOM 1547 O O . GLY B 1 29 ? -22.360 107.853 -15.821 1.00 46.67 376 GLY B O 1
ATOM 1548 N N . GLN B 1 30 ? -20.661 107.833 -14.335 1.00 49.25 377 GLN B N 1
ATOM 1549 C CA . GLN B 1 30 ? -21.139 106.660 -13.618 1.00 41.16 377 GLN B CA 1
ATOM 1550 C C . GLN B 1 30 ? -22.516 106.939 -12.993 1.00 43.80 377 GLN B C 1
ATOM 1551 O O . GLN B 1 30 ? -23.453 106.152 -13.184 1.00 46.64 377 GLN B O 1
ATOM 1557 N N . LEU B 1 31 ? -22.662 108.054 -12.274 1.00 36.21 378 LEU B N 1
ATOM 1558 C CA . LEU B 1 31 ? -23.989 108.398 -11.747 1.00 41.00 378 LEU B CA 1
ATOM 1559 C C . LEU B 1 31 ? -25.108 108.471 -12.810 1.00 51.50 378 LEU B C 1
ATOM 1560 O O . LEU B 1 31 ? -26.226 108.053 -12.537 1.00 56.44 378 LEU B O 1
ATOM 1565 N N . HIS B 1 32 ? -24.834 108.992 -14.006 1.00 48.92 379 HIS B N 1
ATOM 1566 C CA . HIS B 1 32 ? -25.857 108.973 -15.057 1.00 51.72 379 HIS B CA 1
ATOM 1567 C C . HIS B 1 32 ? -26.055 107.557 -15.562 1.00 47.46 379 HIS B C 1
ATOM 1568 O O . HIS B 1 32 ? -27.130 107.210 -16.023 1.00 51.90 379 HIS B O 1
ATOM 1575 N N . LEU B 1 33 ? -25.021 106.734 -15.446 1.00 49.25 380 LEU B N 1
ATOM 1576 C CA . LEU B 1 33 ? -25.098 105.339 -15.881 1.00 50.92 380 LEU B CA 1
ATOM 1577 C C . LEU B 1 33 ? -26.045 104.547 -14.969 1.00 50.04 380 LEU B C 1
ATOM 1578 O O . LEU B 1 33 ? -26.656 103.603 -15.415 1.00 53.20 380 LEU B O 1
ATOM 1583 N N . HIS B 1 34 ? -26.138 104.908 -13.691 1.00 50.64 381 HIS B N 1
ATOM 1584 C CA . HIS B 1 34 ? -27.035 104.181 -12.787 1.00 52.12 381 HIS B CA 1
ATOM 1585 C C . HIS B 1 34 ? -28.175 105.021 -12.227 1.00 52.17 381 HIS B C 1
ATOM 1586 O O . HIS B 1 34 ? -29.140 104.475 -11.720 1.00 58.41 381 HIS B O 1
ATOM 1593 N N . GLY B 1 35 ? -28.065 106.338 -12.259 1.00 51.45 382 GLY B N 1
ATOM 1594 C CA . GLY B 1 35 ? -29.000 107.124 -11.477 1.00 55.99 382 GLY B CA 1
ATOM 1595 C C . GLY B 1 35 ? -28.418 107.228 -10.076 1.00 60.31 382 GLY B C 1
ATOM 1596 O O . GLY B 1 35 ? -28.046 106.222 -9.472 1.00 54.88 382 GLY B O 1
ATOM 1597 N N . GLY B 1 36 ? -28.299 108.437 -9.545 1.00 63.31 383 GLY B N 1
ATOM 1598 C CA . GLY B 1 36 ? -27.498 108.579 -8.349 1.00 63.18 383 GLY B CA 1
ATOM 1599 C C . GLY B 1 36 ? -27.887 109.612 -7.324 1.00 66.02 383 GLY B C 1
ATOM 1600 O O . GLY B 1 36 ? -29.048 109.998 -7.234 1.00 69.62 383 GLY B O 1
ATOM 1601 N N . ARG B 1 37 ? -26.884 110.035 -6.557 1.00 73.80 384 ARG B N 1
ATOM 1602 C CA . ARG B 1 37 ? -27.039 110.754 -5.292 1.00 74.08 384 ARG B CA 1
ATOM 1603 C C . ARG B 1 37 ? -28.195 111.735 -5.369 1.00 76.37 384 ARG B C 1
ATOM 1604 O O . ARG B 1 37 ? -29.108 111.715 -4.540 1.00 82.81 384 ARG B O 1
ATOM 1612 N N . GLY B 1 38 ? -28.148 112.572 -6.400 1.00 65.72 385 GLY B N 1
ATOM 1613 C CA . GLY B 1 38 ? -29.222 113.493 -6.725 1.00 73.53 385 GLY B CA 1
ATOM 1614 C C . GLY B 1 38 ? -29.474 113.454 -8.224 1.00 71.15 385 GLY B C 1
ATOM 1615 O O . GLY B 1 38 ? -30.236 114.253 -8.775 1.00 69.60 385 GLY B O 1
ATOM 1616 N N . VAL B 1 39 ? -28.821 112.504 -8.880 1.00 63.59 386 VAL B N 1
ATOM 1617 C CA . VAL B 1 39 ? -28.676 112.545 -10.321 1.00 67.89 386 VAL B CA 1
ATOM 1618 C C . VAL B 1 39 ? -29.627 111.597 -11.019 1.00 67.01 386 VAL B C 1
ATOM 1619 O O . VAL B 1 39 ? -29.716 110.419 -10.695 1.00 69.78 386 VAL B O 1
ATOM 1623 N N . GLU B 1 40 ? -30.322 112.137 -12.008 1.00 71.09 387 GLU B N 1
ATOM 1624 C CA . GLU B 1 40 ? -31.261 111.366 -12.785 1.00 73.70 387 GLU B CA 1
ATOM 1625 C C . GLU B 1 40 ? -30.485 110.597 -13.862 1.00 69.40 387 GLU B C 1
ATOM 1626 O O . GLU B 1 40 ? -29.506 111.093 -14.433 1.00 63.42 387 GLU B O 1
ATOM 1632 N N . GLN B 1 41 ? -30.907 109.360 -14.089 1.00 60.01 388 GLN B N 1
ATOM 1633 C CA . GLN B 1 41 ? -30.253 108.455 -15.024 1.00 55.59 388 GLN B CA 1
ATOM 1634 C C . GLN B 1 41 ? -30.347 108.830 -16.496 1.00 59.63 388 GLN B C 1
ATOM 1635 O O . GLN B 1 41 ? -31.436 109.070 -17.007 1.00 64.00 388 GLN B O 1
ATOM 1641 N N . ASN B 1 42 ? -29.191 108.948 -17.144 1.00 60.37 389 ASN B N 1
ATOM 1642 C CA . ASN B 1 42 ? -29.096 109.219 -18.580 1.00 54.23 389 ASN B CA 1
ATOM 1643 C C . ASN B 1 42 ? -27.923 108.504 -19.263 1.00 52.66 389 ASN B C 1
ATOM 1644 O O . ASN B 1 42 ? -26.783 108.926 -19.094 1.00 55.94 389 ASN B O 1
ATOM 1649 N N . HIS B 1 43 ? -28.180 107.446 -20.027 1.00 49.01 390 HIS B N 1
ATOM 1650 C CA . HIS B 1 43 ? -27.098 106.727 -20.719 1.00 49.67 390 HIS B CA 1
ATOM 1651 C C . HIS B 1 43 ? -26.373 107.646 -21.711 1.00 51.42 390 HIS B C 1
ATOM 1652 O O . HIS B 1 43 ? -25.206 107.426 -22.064 1.00 52.99 390 HIS B O 1
ATOM 1659 N N . GLN B 1 44 ? -27.074 108.670 -22.180 1.00 50.56 391 GLN B N 1
ATOM 1660 C CA . GLN B 1 44 ? -26.472 109.581 -23.126 1.00 53.17 391 GLN B CA 1
ATOM 1661 C C . GLN B 1 44 ? -25.355 110.331 -22.456 1.00 54.62 391 GLN B C 1
ATOM 1662 O O . GLN B 1 44 ? -24.185 110.243 -22.841 1.00 56.53 391 GLN B O 1
ATOM 1668 N N . ARG B 1 45 ? -25.732 111.006 -21.385 1.00 52.79 392 ARG B N 1
ATOM 1669 C CA . ARG B 1 45 ? -24.815 111.786 -20.610 1.00 50.63 392 ARG B CA 1
ATOM 1670 C C . ARG B 1 45 ? -23.673 110.897 -20.098 1.00 49.92 392 ARG B C 1
ATOM 1671 O O . ARG B 1 45 ? -22.521 111.312 -20.095 1.00 51.02 392 ARG B O 1
ATOM 1679 N N . ALA B 1 46 ? -23.974 109.642 -19.773 1.00 49.31 393 ALA B N 1
ATOM 1680 C CA . ALA B 1 46 ? -22.951 108.699 -19.330 1.00 44.27 393 ALA B CA 1
ATOM 1681 C C . ALA B 1 46 ? -21.905 108.448 -20.401 1.00 47.41 393 ALA B C 1
ATOM 1682 O O . ALA B 1 46 ? -20.703 108.581 -20.140 1.00 48.72 393 ALA B O 1
ATOM 1684 N N . PHE B 1 47 ? -22.362 108.091 -21.599 1.00 45.95 394 PHE B N 1
ATOM 1685 C CA . PHE B 1 47 ? -21.461 107.798 -22.713 1.00 46.45 394 PHE B CA 1
ATOM 1686 C C . PHE B 1 47 ? -20.630 109.030 -23.093 1.00 47.25 394 PHE B C 1
ATOM 1687 O O . PHE B 1 47 ? -19.443 108.917 -23.427 1.00 47.62 394 PHE B O 1
ATOM 1695 N N . ASP B 1 48 ? -21.251 110.206 -23.027 1.00 45.71 395 ASP B N 1
ATOM 1696 C CA . ASP B 1 48 ? -20.558 111.452 -23.360 1.00 48.00 395 ASP B CA 1
ATOM 1697 C C . ASP B 1 48 ? -19.485 111.803 -22.337 1.00 45.35 395 ASP B C 1
ATOM 1698 O O . ASP B 1 48 ? -18.362 112.175 -22.704 1.00 43.98 395 ASP B O 1
ATOM 1703 N N . TYR B 1 49 ? -19.824 111.680 -21.056 1.00 45.97 396 TYR B N 1
ATOM 1704 C CA . TYR B 1 49 ? -18.850 111.952 -20.018 1.00 37.57 396 TYR B CA 1
ATOM 1705 C C . TYR B 1 49 ? -17.711 110.975 -20.142 1.00 41.14 396 TYR B C 1
ATOM 1706 O O . TYR B 1 49 ? -16.543 111.374 -20.114 1.00 37.62 396 TYR B O 1
ATOM 1715 N N . PHE B 1 50 ? -18.049 109.702 -20.342 1.00 40.48 397 PHE B N 1
ATOM 1716 C CA . PHE B 1 50 ? -17.018 108.685 -20.423 1.00 39.31 397 PHE B CA 1
ATOM 1717 C C . PHE B 1 50 ? -16.098 108.941 -21.593 1.00 42.86 397 PHE B C 1
ATOM 1718 O O . PHE B 1 50 ? -14.895 108.765 -21.463 1.00 43.25 397 PHE B O 1
ATOM 1726 N N . ASN B 1 51 ? -16.633 109.388 -22.727 1.00 49.71 398 ASN B N 1
ATOM 1727 C CA . ASN B 1 51 ? -15.752 109.726 -23.855 1.00 48.75 398 ASN B CA 1
ATOM 1728 C C . ASN B 1 51 ? -14.867 110.912 -23.527 1.00 41.66 398 ASN B C 1
ATOM 1729 O O . ASN B 1 51 ? -13.707 110.944 -23.921 1.00 44.14 398 ASN B O 1
ATOM 1734 N N . LEU B 1 52 ? -15.416 111.904 -22.841 1.00 42.64 399 LEU B N 1
ATOM 1735 C CA . LEU B 1 52 ? -14.585 113.023 -22.390 1.00 39.87 399 LEU B CA 1
ATOM 1736 C C . LEU B 1 52 ? -13.401 112.563 -21.542 1.00 40.16 399 LEU B C 1
ATOM 1737 O O . LEU B 1 52 ? -12.254 112.894 -21.828 1.00 40.72 399 LEU B O 1
ATOM 1742 N N . ALA B 1 53 ? -13.671 111.794 -20.491 1.00 42.44 400 ALA B N 1
ATOM 1743 C CA . ALA B 1 53 ? -12.590 111.407 -19.595 1.00 33.13 400 ALA B CA 1
ATOM 1744 C C . ALA B 1 53 ? -11.642 110.439 -20.277 1.00 41.52 400 ALA B C 1
ATOM 1745 O O . ALA B 1 53 ? -10.434 110.476 -20.041 1.00 42.88 400 ALA B O 1
ATOM 1747 N N . ALA B 1 54 ? -12.183 109.583 -21.141 1.00 40.37 401 ALA B N 1
ATOM 1748 C CA . ALA B 1 54 ? -11.366 108.601 -21.821 1.00 36.29 401 ALA B CA 1
ATOM 1749 C C . ALA B 1 54 ? -10.421 109.308 -22.769 1.00 45.66 401 ALA B C 1
ATOM 1750 O O . ALA B 1 54 ? -9.228 109.040 -22.764 1.00 49.65 401 ALA B O 1
ATOM 1752 N N . ASN B 1 55 ? -10.934 110.262 -23.540 1.00 46.17 402 ASN B N 1
ATOM 1753 C CA . ASN B 1 55 ? -10.061 111.045 -24.405 1.00 50.41 402 ASN B CA 1
ATOM 1754 C C . ASN B 1 55 ? -9.014 111.800 -23.608 1.00 47.26 402 ASN B C 1
ATOM 1755 O O . ASN B 1 55 ? -7.951 112.108 -24.134 1.00 53.75 402 ASN B O 1
ATOM 1760 N N . ALA B 1 56 ? -9.299 112.092 -22.343 1.00 43.49 403 ALA B N 1
ATOM 1761 C CA . ALA B 1 56 ? -8.279 112.710 -21.508 1.00 41.31 403 ALA B CA 1
ATOM 1762 C C . ALA B 1 56 ? -7.320 111.642 -20.966 1.00 46.86 403 ALA B C 1
ATOM 1763 O O . ALA B 1 56 ? -6.304 111.978 -20.375 1.00 51.77 403 ALA B O 1
ATOM 1765 N N . GLY B 1 57 ? -7.609 110.359 -21.208 1.00 44.45 404 GLY B N 1
ATOM 1766 C CA . GLY B 1 57 ? -6.693 109.299 -20.814 1.00 44.45 404 GLY B CA 1
ATOM 1767 C C . GLY B 1 57 ? -7.030 108.514 -19.537 1.00 46.35 404 GLY B C 1
ATOM 1768 O O . GLY B 1 57 ? -6.199 107.773 -19.005 1.00 35.01 404 GLY B O 1
ATOM 1769 N N . ASN B 1 58 ? -8.252 108.681 -19.046 1.00 44.57 405 ASN B N 1
ATOM 1770 C CA . ASN B 1 58 ? -8.695 108.032 -17.834 1.00 36.57 405 ASN B CA 1
ATOM 1771 C C . ASN B 1 58 ? -9.054 106.552 -18.074 1.00 47.94 405 ASN B C 1
ATOM 1772 O O . ASN B 1 58 ? -9.950 106.241 -18.882 1.00 45.59 405 ASN B O 1
ATOM 1777 N N . SER B 1 59 ? -8.356 105.650 -17.378 1.00 43.42 406 SER B N 1
ATOM 1778 C CA . SER B 1 59 ? -8.506 104.230 -17.620 1.00 38.78 406 SER B CA 1
ATOM 1779 C C . SER B 1 59 ? -9.892 103.748 -17.224 1.00 40.78 406 SER B C 1
ATOM 1780 O O . SER B 1 59 ? -10.485 102.906 -17.908 1.00 44.33 406 SER B O 1
ATOM 1783 N N . HIS B 1 60 ? -10.440 104.309 -16.155 1.00 40.99 407 HIS B N 1
ATOM 1784 C CA . HIS B 1 60 ? -11.778 103.902 -15.733 1.00 41.67 407 HIS B CA 1
ATOM 1785 C C . HIS B 1 60 ? -12.808 104.230 -16.800 1.00 42.43 407 HIS B C 1
ATOM 1786 O O . HIS B 1 60 ? -13.683 103.415 -17.058 1.00 40.91 407 HIS B O 1
ATOM 1793 N N . ALA B 1 61 ? -12.691 105.416 -17.412 1.00 43.49 408 ALA B N 1
ATOM 1794 C CA . ALA B 1 61 ? -13.579 105.840 -18.500 1.00 36.34 408 ALA B CA 1
ATOM 1795 C C . ALA B 1 61 ? -13.533 104.874 -19.668 1.00 38.11 408 ALA B C 1
ATOM 1796 O O . ALA B 1 61 ? -14.562 104.487 -20.191 1.00 40.55 408 ALA B O 1
ATOM 1798 N N . MET B 1 62 ? -12.322 104.521 -20.084 1.00 38.29 409 MET B N 1
ATOM 1799 C CA . MET B 1 62 ? -12.112 103.556 -21.140 1.00 39.84 409 MET B CA 1
ATOM 1800 C C . MET B 1 62 ? -12.814 102.242 -20.832 1.00 42.85 409 MET B C 1
ATOM 1801 O O . MET B 1 62 ? -13.529 101.701 -21.672 1.00 47.21 409 MET B O 1
ATOM 1806 N N . ALA B 1 63 ? -12.610 101.728 -19.629 1.00 38.06 410 ALA B N 1
ATOM 1807 C CA . ALA B 1 63 ? -13.243 100.479 -19.250 1.00 39.17 410 ALA B CA 1
ATOM 1808 C C . ALA B 1 63 ? -14.776 100.579 -19.255 1.00 41.64 410 ALA B C 1
ATOM 1809 O O . ALA B 1 63 ? -15.451 99.688 -19.750 1.00 47.25 410 ALA B O 1
ATOM 1811 N N . PHE B 1 64 ? -15.324 101.662 -18.722 1.00 41.31 411 PHE B N 1
ATOM 1812 C CA . PHE B 1 64 ? -16.768 101.892 -18.786 1.00 46.08 411 PHE B CA 1
ATOM 1813 C C . PHE B 1 64 ? -17.278 101.885 -20.248 1.00 47.90 411 PHE B C 1
ATOM 1814 O O . PHE B 1 64 ? -18.349 101.339 -20.549 1.00 49.19 411 PHE B O 1
ATOM 1822 N N . LEU B 1 65 ? -16.517 102.490 -21.156 1.00 42.62 412 LEU B N 1
ATOM 1823 C CA . LEU B 1 65 ? -16.906 102.476 -22.565 1.00 45.18 412 LEU B CA 1
ATOM 1824 C C . LEU B 1 65 ? -16.887 101.040 -23.093 1.00 48.15 412 LEU B C 1
ATOM 1825 O O . LEU B 1 65 ? -17.877 100.586 -23.661 1.00 46.68 412 LEU B O 1
ATOM 1830 N N . GLY B 1 66 ? -15.774 100.335 -22.876 1.00 45.96 413 GLY B N 1
ATOM 1831 C CA . GLY B 1 66 ? -15.654 98.927 -23.217 1.00 46.87 413 GLY B CA 1
ATOM 1832 C C . GLY B 1 66 ? -16.867 98.146 -22.753 1.00 46.90 413 GLY B C 1
ATOM 1833 O O . GLY B 1 66 ? -17.396 97.321 -23.486 1.00 54.30 413 GLY B O 1
ATOM 1834 N N . LYS B 1 67 ? -17.359 98.458 -21.563 1.00 43.55 414 LYS B N 1
ATOM 1835 C CA . LYS B 1 67 ? -18.534 97.769 -21.055 1.00 47.55 414 LYS B CA 1
ATOM 1836 C C . LYS B 1 67 ? -19.754 98.126 -21.866 1.00 47.28 414 LYS B C 1
ATOM 1837 O O . LYS B 1 67 ? -20.510 97.245 -22.253 1.00 49.30 414 LYS B O 1
ATOM 1843 N N . MET B 1 68 ? -19.930 99.415 -22.144 1.00 47.83 415 MET B N 1
ATOM 1844 C CA . MET B 1 68 ? -21.119 99.861 -22.838 1.00 41.93 415 MET B CA 1
ATOM 1845 C C . MET B 1 68 ? -21.160 99.341 -24.280 1.00 54.38 415 MET B C 1
ATOM 1846 O O . MET B 1 68 ? -22.237 99.202 -24.863 1.00 58.15 415 MET B O 1
ATOM 1851 N N . TYR B 1 69 ? -19.999 98.990 -24.828 1.00 50.47 416 TYR B N 1
ATOM 1852 C CA . TYR B 1 69 ? -19.926 98.462 -26.184 1.00 51.72 416 TYR B CA 1
ATOM 1853 C C . TYR B 1 69 ? -20.082 96.969 -26.186 1.00 59.14 416 TYR B C 1
ATOM 1854 O O . TYR B 1 69 ? -20.547 96.387 -27.165 1.00 65.77 416 TYR B O 1
ATOM 1863 N N . SER B 1 70 ? -19.665 96.343 -25.092 1.00 63.43 417 SER B N 1
ATOM 1864 C CA . SER B 1 70 ? -19.825 94.908 -24.944 1.00 58.67 417 SER B CA 1
ATOM 1865 C C . SER B 1 70 ? -21.293 94.572 -24.711 1.00 61.27 417 SER B C 1
ATOM 1866 O O . SER B 1 70 ? -21.776 93.541 -25.146 1.00 58.49 417 SER B O 1
ATOM 1869 N N . GLU B 1 71 ? -21.993 95.440 -23.996 1.00 61.20 418 GLU B N 1
ATOM 1870 C CA . GLU B 1 71 ? -23.419 95.238 -23.767 1.00 64.40 418 GLU B CA 1
ATOM 1871 C C . GLU B 1 71 ? -24.379 96.276 -24.351 1.00 70.18 418 GLU B C 1
ATOM 1872 O O . GLU B 1 71 ? -25.300 96.694 -23.660 1.00 77.65 418 GLU B O 1
ATOM 1878 N N . GLY B 1 72 ? -24.154 96.679 -25.599 1.00 70.98 419 GLY B N 1
ATOM 1879 C CA . GLY B 1 72 ? -24.941 97.682 -26.305 1.00 61.29 419 GLY B CA 1
ATOM 1880 C C . GLY B 1 72 ? -26.421 98.031 -26.281 1.00 61.24 419 GLY B C 1
ATOM 1881 O O . GLY B 1 72 ? -27.292 97.202 -26.486 1.00 67.87 419 GLY B O 1
ATOM 1882 N N . SER B 1 73 ? -26.711 99.294 -26.023 1.00 69.66 420 SER B N 1
ATOM 1883 C CA . SER B 1 73 ? -28.052 99.820 -26.225 1.00 73.00 420 SER B CA 1
ATOM 1884 C C . SER B 1 73 ? -28.357 100.597 -27.504 1.00 71.24 420 SER B C 1
ATOM 1885 O O . SER B 1 73 ? -27.548 100.639 -28.430 1.00 64.74 420 SER B O 1
ATOM 1888 N N . ASP B 1 74 ? -29.531 101.206 -27.559 1.00 73.20 421 ASP B N 1
ATOM 1889 C CA . ASP B 1 74 ? -29.859 102.026 -28.707 1.00 77.49 421 ASP B CA 1
ATOM 1890 C C . ASP B 1 74 ? -28.941 103.233 -28.732 1.00 78.79 421 ASP B C 1
ATOM 1891 O O . ASP B 1 74 ? -28.726 103.821 -29.791 1.00 80.26 421 ASP B O 1
ATOM 1896 N N . ILE B 1 75 ? -28.464 103.681 -27.578 1.00 76.25 422 ILE B N 1
ATOM 1897 C CA . ILE B 1 75 ? -27.515 104.761 -27.681 1.00 73.31 422 ILE B CA 1
ATOM 1898 C C . ILE B 1 75 ? -26.134 104.212 -28.073 1.00 72.17 422 ILE B C 1
ATOM 1899 O O . ILE B 1 75 ? -25.505 104.721 -28.993 1.00 75.66 422 ILE B O 1
ATOM 1904 N N . VAL B 1 76 ? -25.651 103.183 -27.398 1.00 72.40 423 VAL B N 1
ATOM 1905 C CA . VAL B 1 76 ? -24.364 102.631 -27.781 1.00 72.88 423 VAL B CA 1
ATOM 1906 C C . VAL B 1 76 ? -24.620 101.304 -28.429 1.00 65.55 423 VAL B C 1
ATOM 1907 O O . VAL B 1 76 ? -24.926 100.340 -27.759 1.00 72.32 423 VAL B O 1
ATOM 1911 N N . PRO B 1 77 ? -24.505 101.252 -29.745 1.00 63.53 424 PRO B N 1
ATOM 1912 C CA . PRO B 1 77 ? -24.846 99.970 -30.351 1.00 66.42 424 PRO B CA 1
ATOM 1913 C C . PRO B 1 77 ? -23.748 98.979 -30.071 1.00 66.76 424 PRO B C 1
ATOM 1914 O O . PRO B 1 77 ? -22.577 99.354 -30.128 1.00 67.20 424 PRO B O 1
ATOM 1918 N N . GLN B 1 78 ? -24.146 97.748 -29.749 1.00 65.53 425 GLN B N 1
ATOM 1919 C CA . GLN B 1 78 ? -23.259 96.688 -29.297 1.00 60.58 425 GLN B CA 1
ATOM 1920 C C . GLN B 1 78 ? -22.190 96.412 -30.344 1.00 55.50 425 GLN B C 1
ATOM 1921 O O . GLN B 1 78 ? -22.478 96.381 -31.533 1.00 62.46 425 GLN B O 1
ATOM 1927 N N . SER B 1 79 ? -20.949 96.255 -29.891 1.00 62.21 426 SER B N 1
ATOM 1928 C CA . SER B 1 79 ? -19.805 95.914 -30.749 1.00 61.84 426 SER B CA 1
ATOM 1929 C C . SER B 1 79 ? -18.637 95.293 -29.974 1.00 60.93 426 SER B C 1
ATOM 1930 O O . SER B 1 79 ? -18.005 95.998 -29.183 1.00 66.10 426 SER B O 1
ATOM 1933 N N . ASN B 1 80 ? -18.347 94.002 -30.147 1.00 54.69 427 ASN B N 1
ATOM 1934 C CA . ASN B 1 80 ? -17.272 93.416 -29.345 1.00 55.57 427 ASN B CA 1
ATOM 1935 C C . ASN B 1 80 ? -15.905 93.847 -29.823 1.00 52.44 427 ASN B C 1
ATOM 1936 O O . ASN B 1 80 ? -14.890 93.663 -29.143 1.00 61.05 427 ASN B O 1
ATOM 1941 N N . GLU B 1 81 ? -15.874 94.567 -30.919 1.00 54.39 428 GLU B N 1
ATOM 1942 C CA . GLU B 1 81 ? -14.579 94.907 -31.450 1.00 63.25 428 GLU B CA 1
ATOM 1943 C C . GLU B 1 81 ? -14.044 96.200 -30.806 1.00 55.36 428 GLU B C 1
ATOM 1944 O O . GLU B 1 81 ? -12.844 96.288 -30.453 1.00 50.39 428 GLU B O 1
ATOM 1950 N N . THR B 1 82 ? -14.939 97.144 -30.526 1.00 45.38 429 THR B N 1
ATOM 1951 C CA . THR B 1 82 ? -14.496 98.371 -29.883 1.00 52.36 429 THR B CA 1
ATOM 1952 C C . THR B 1 82 ? -14.489 98.190 -28.356 1.00 55.58 429 THR B C 1
ATOM 1953 O O . THR B 1 82 ? -13.649 98.777 -27.672 1.00 48.70 429 THR B O 1
ATOM 1957 N N . ALA B 1 83 ? -15.389 97.354 -27.832 1.00 56.85 430 ALA B N 1
ATOM 1958 C CA . ALA B 1 83 ? -15.268 96.896 -26.444 1.00 49.68 430 ALA B CA 1
ATOM 1959 C C . ALA B 1 83 ? -13.876 96.320 -26.234 1.00 48.57 430 ALA B C 1
ATOM 1960 O O . ALA B 1 83 ? -13.219 96.625 -25.233 1.00 50.83 430 ALA B O 1
ATOM 1962 N N . LEU B 1 84 ? -13.401 95.505 -27.174 1.00 47.45 431 LEU B N 1
ATOM 1963 C CA . LEU B 1 84 ? -12.032 95.017 -27.028 1.00 44.97 431 LEU B CA 1
ATOM 1964 C C . LEU B 1 84 ? -11.019 96.134 -27.079 1.00 46.47 431 LEU B C 1
ATOM 1965 O O . LEU B 1 84 ? -10.094 96.153 -26.277 1.00 53.38 431 LEU B O 1
ATOM 1970 N N . HIS B 1 85 ? -11.213 97.079 -27.999 1.00 49.90 432 HIS B N 1
ATOM 1971 C CA . HIS B 1 85 ? -10.311 98.227 -28.134 1.00 45.30 432 HIS B CA 1
ATOM 1972 C C . HIS B 1 85 ? -10.110 98.945 -26.773 1.00 47.56 432 HIS B C 1
ATOM 1973 O O . HIS B 1 85 ? -8.980 99.244 -26.343 1.00 47.77 432 HIS B O 1
ATOM 1980 N N . TYR B 1 86 ? -11.223 99.176 -26.089 1.00 45.83 433 TYR B N 1
ATOM 1981 C CA . TYR B 1 86 ? -11.234 99.874 -24.822 1.00 43.53 433 TYR B CA 1
ATOM 1982 C C . TYR B 1 86 ? -10.709 99.057 -23.646 1.00 43.44 433 TYR B C 1
ATOM 1983 O O . TYR B 1 86 ? -9.957 99.570 -22.845 1.00 43.95 433 TYR B O 1
ATOM 1992 N N . PHE B 1 87 ? -11.115 97.795 -23.534 1.00 51.58 434 PHE B N 1
ATOM 1993 C CA . PHE B 1 87 ? -10.588 96.901 -22.497 1.00 40.73 434 PHE B CA 1
ATOM 1994 C C . PHE B 1 87 ? -9.070 96.779 -22.649 1.00 46.24 434 PHE B C 1
ATOM 1995 O O . PHE B 1 87 ? -8.354 96.606 -21.669 1.00 42.33 434 PHE B O 1
ATOM 2003 N N . LYS B 1 88 ? -8.564 96.886 -23.879 1.00 48.20 435 LYS B N 1
ATOM 2004 C CA . LYS B 1 88 ? -7.126 96.713 -24.058 1.00 47.63 435 LYS B CA 1
ATOM 2005 C C . LYS B 1 88 ? -6.410 97.990 -23.669 1.00 44.47 435 LYS B C 1
ATOM 2006 O O . LYS B 1 88 ? -5.354 97.937 -23.043 1.00 46.76 435 LYS B O 1
ATOM 2012 N N . LYS B 1 89 ? -7.003 99.142 -23.989 1.00 48.18 436 LYS B N 1
ATOM 2013 C CA . LYS B 1 89 ? -6.409 100.426 -23.554 1.00 50.99 436 LYS B CA 1
ATOM 2014 C C . LYS B 1 89 ? -6.410 100.527 -22.021 1.00 47.75 436 LYS B C 1
ATOM 2015 O O . LYS B 1 89 ? -5.406 100.883 -21.408 1.00 48.07 436 LYS B O 1
ATOM 2021 N N . ALA B 1 90 ? -7.549 100.192 -21.420 1.00 45.11 437 ALA B N 1
ATOM 2022 C CA . ALA B 1 90 ? -7.714 100.183 -19.976 1.00 42.07 437 ALA B CA 1
ATOM 2023 C C . ALA B 1 90 ? -6.736 99.252 -19.287 1.00 41.02 437 ALA B C 1
ATOM 2024 O O . ALA B 1 90 ? -6.068 99.645 -18.328 1.00 45.28 437 ALA B O 1
ATOM 2026 N N . ALA B 1 91 ? -6.673 98.017 -19.773 1.00 43.06 438 ALA B N 1
ATOM 2027 C CA . ALA B 1 91 ? -5.856 96.967 -19.176 1.00 38.46 438 ALA B CA 1
ATOM 2028 C C . ALA B 1 91 ? -4.370 97.256 -19.251 1.00 40.29 438 ALA B C 1
ATOM 2029 O O . ALA B 1 91 ? -3.610 96.814 -18.406 1.00 41.68 438 ALA B O 1
ATOM 2031 N N . ASP B 1 92 ? -3.934 97.949 -20.290 1.00 47.23 439 ASP B N 1
ATOM 2032 C CA . ASP B 1 92 ? -2.520 98.310 -20.385 1.00 51.77 439 ASP B CA 1
ATOM 2033 C C . ASP B 1 92 ? -2.061 99.221 -19.243 1.00 50.64 439 ASP B C 1
ATOM 2034 O O . ASP B 1 92 ? -0.854 99.422 -19.056 1.00 51.28 439 ASP B O 1
ATOM 2039 N N . MET B 1 93 ? -3.001 99.785 -18.489 1.00 47.88 440 MET B N 1
ATOM 2040 C CA . MET B 1 93 ? -2.615 100.832 -17.560 1.00 47.43 440 MET B CA 1
ATOM 2041 C C . MET B 1 93 ? -2.578 100.714 -16.013 1.00 53.42 440 MET B C 1
ATOM 2042 O O . MET B 1 93 ? -2.283 101.742 -15.398 1.00 57.88 440 MET B O 1
ATOM 2047 N N . GLY B 1 94 ? -2.845 99.597 -15.320 1.00 49.18 441 GLY B N 1
ATOM 2048 C CA . GLY B 1 94 ? -3.617 98.437 -15.695 1.00 42.08 441 GLY B CA 1
ATOM 2049 C C . GLY B 1 94 ? -4.868 98.411 -14.813 1.00 34.33 441 GLY B C 1
ATOM 2050 O O . GLY B 1 94 ? -4.861 98.107 -13.630 1.00 30.43 441 GLY B O 1
ATOM 2051 N N . ASN B 1 95 ? -5.965 98.782 -15.437 1.00 42.12 442 ASN B N 1
ATOM 2052 C CA . ASN B 1 95 ? -7.258 98.842 -14.809 1.00 39.38 442 ASN B CA 1
ATOM 2053 C C . ASN B 1 95 ? -7.880 97.463 -14.684 1.00 41.89 442 ASN B C 1
ATOM 2054 O O . ASN B 1 95 ? -8.038 96.774 -15.689 1.00 42.60 442 ASN B O 1
ATOM 2059 N N . PRO B 1 96 ? -8.276 97.070 -13.460 1.00 42.32 443 PRO B N 1
ATOM 2060 C CA . PRO B 1 96 ? -8.804 95.716 -13.247 1.00 40.69 443 PRO B CA 1
ATOM 2061 C C . PRO B 1 96 ? -10.026 95.416 -14.096 1.00 43.22 443 PRO B C 1
ATOM 2062 O O . PRO B 1 96 ? -10.247 94.255 -14.459 1.00 40.70 443 PRO B O 1
ATOM 2066 N N . VAL B 1 97 ? -10.806 96.432 -14.430 1.00 40.92 444 VAL B N 1
ATOM 2067 C CA . VAL B 1 97 ? -11.964 96.162 -15.260 1.00 42.47 444 VAL B CA 1
ATOM 2068 C C . VAL B 1 97 ? -11.486 95.799 -16.664 1.00 44.85 444 VAL B C 1
ATOM 2069 O O . VAL B 1 97 ? -11.992 94.858 -17.283 1.00 48.53 444 VAL B O 1
ATOM 2073 N N . GLY B 1 98 ? -10.480 96.518 -17.145 1.00 40.31 445 GLY B N 1
ATOM 2074 C CA . GLY B 1 98 ? -9.865 96.187 -18.421 1.00 43.61 445 GLY B CA 1
ATOM 2075 C C . GLY B 1 98 ? -9.268 94.792 -18.443 1.00 36.08 445 GLY B C 1
ATOM 2076 O O . GLY B 1 98 ? -9.459 94.047 -19.396 1.00 40.71 445 GLY B O 1
ATOM 2077 N N . GLN B 1 99 ? -8.510 94.473 -17.404 1.00 38.64 446 GLN B N 1
ATOM 2078 C CA . GLN B 1 99 ? -7.920 93.157 -17.203 1.00 40.20 446 GLN B CA 1
ATOM 2079 C C . GLN B 1 99 ? -8.992 92.061 -17.216 1.00 37.63 446 GLN B C 1
ATOM 2080 O O . GLN B 1 99 ? -8.805 91.021 -17.834 1.00 39.90 446 GLN B O 1
ATOM 2086 N N . SER B 1 100 ? -10.113 92.294 -16.547 1.00 37.63 447 SER B N 1
ATOM 2087 C CA . SER B 1 100 ? -11.195 91.325 -16.569 1.00 37.65 447 SER B CA 1
ATOM 2088 C C . SER B 1 100 ? -11.766 91.137 -17.964 1.00 44.56 447 SER B C 1
ATOM 2089 O O . SER B 1 100 ? -11.971 90.002 -18.394 1.00 36.40 447 SER B O 1
ATOM 2092 N N . GLY B 1 101 ? -11.983 92.258 -18.670 1.00 44.30 448 GLY B N 1
ATOM 2093 C CA . GLY B 1 101 ? -12.502 92.247 -20.031 1.00 33.62 448 GLY B CA 1
ATOM 2094 C C . GLY B 1 101 ? -11.644 91.420 -20.970 1.00 40.26 448 GLY B C 1
ATOM 2095 O O . GLY B 1 101 ? -12.148 90.502 -21.633 1.00 40.54 448 GLY B O 1
ATOM 2096 N N . LEU B 1 102 ? -10.345 91.718 -21.011 1.00 38.95 449 LEU B N 1
ATOM 2097 C CA . LEU B 1 102 ? -9.437 90.909 -21.811 1.00 41.76 449 LEU B CA 1
ATOM 2098 C C . LEU B 1 102 ? -9.473 89.467 -21.359 1.00 46.08 449 LEU B C 1
ATOM 2099 O O . LEU B 1 102 ? -9.369 88.547 -22.177 1.00 46.47 449 LEU B O 1
ATOM 2104 N N . GLY B 1 103 ? -9.606 89.278 -20.051 1.00 40.99 450 GLY B N 1
ATOM 2105 C CA . GLY B 1 103 ? -9.700 87.945 -19.493 1.00 43.86 450 GLY B CA 1
ATOM 2106 C C . GLY B 1 103 ? -10.846 87.139 -20.078 1.00 46.39 450 GLY B C 1
ATOM 2107 O O . GLY B 1 103 ? -10.657 85.988 -20.475 1.00 46.81 450 GLY B O 1
ATOM 2108 N N . MET B 1 104 ? -12.031 87.743 -20.142 1.00 39.01 451 MET B N 1
ATOM 2109 C CA . MET B 1 104 ? -13.197 87.073 -20.680 1.00 41.27 451 MET B CA 1
ATOM 2110 C C . MET B 1 104 ? -12.972 86.805 -22.170 1.00 45.43 451 MET B C 1
ATOM 2111 O O . MET B 1 104 ? -13.261 85.724 -22.666 1.00 47.39 451 MET B O 1
ATOM 2116 N N . ALA B 1 105 ? -12.440 87.801 -22.870 1.00 42.77 452 ALA B N 1
ATOM 2117 C CA . ALA B 1 105 ? -12.167 87.673 -24.294 1.00 43.35 452 ALA B CA 1
ATOM 2118 C C . ALA B 1 105 ? -11.234 86.482 -24.609 1.00 51.75 452 ALA B C 1
ATOM 2119 O O . ALA B 1 105 ? -11.430 85.779 -25.610 1.00 51.34 452 ALA B O 1
ATOM 2121 N N . TYR B 1 106 ? -10.213 86.267 -23.783 1.00 45.32 453 TYR B N 1
ATOM 2122 C CA . TYR B 1 106 ? -9.315 85.133 -23.996 1.00 46.14 453 TYR B CA 1
ATOM 2123 C C . TYR B 1 106 ? -9.896 83.810 -23.484 1.00 44.38 453 TYR B C 1
ATOM 2124 O O . TYR B 1 106 ? -9.546 82.743 -23.976 1.00 42.33 453 TYR B O 1
ATOM 2133 N N . LEU B 1 107 ? -10.774 83.885 -22.492 1.00 49.29 454 LEU B N 1
ATOM 2134 C CA . LEU B 1 107 ? -11.409 82.689 -21.958 1.00 49.94 454 LEU B CA 1
ATOM 2135 C C . LEU B 1 107 ? -12.381 82.100 -22.982 1.00 50.43 454 LEU B C 1
ATOM 2136 O O . LEU B 1 107 ? -12.409 80.897 -23.188 1.00 53.30 454 LEU B O 1
ATOM 2141 N N . TYR B 1 108 ? -13.165 82.952 -23.631 1.00 50.76 455 TYR B N 1
ATOM 2142 C CA . TYR B 1 108 ? -14.226 82.487 -24.522 1.00 52.60 455 TYR B CA 1
ATOM 2143 C C . TYR B 1 108 ? -13.977 82.801 -26.006 1.00 47.93 455 TYR B C 1
ATOM 2144 O O . TYR B 1 108 ? -14.859 82.640 -26.831 1.00 43.54 455 TYR B O 1
ATOM 2153 N N . GLY B 1 109 ? -12.764 83.214 -26.345 1.00 49.71 456 GLY B N 1
ATOM 2154 C CA . GLY B 1 109 ? -12.451 83.597 -27.709 1.00 48.37 456 GLY B CA 1
ATOM 2155 C C . GLY B 1 109 ? -13.287 84.748 -28.262 1.00 49.53 456 GLY B C 1
ATOM 2156 O O . GLY B 1 109 ? -13.759 84.680 -29.395 1.00 55.66 456 GLY B O 1
ATOM 2157 N N . ARG B 1 110 ? -13.475 85.814 -27.486 1.00 49.90 457 ARG B N 1
ATOM 2158 C CA . ARG B 1 110 ? -14.288 86.929 -27.968 1.00 44.30 457 ARG B CA 1
ATOM 2159 C C . ARG B 1 110 ? -13.460 87.983 -28.651 1.00 42.46 457 ARG B C 1
ATOM 2160 O O . ARG B 1 110 ? -12.999 88.928 -28.017 1.00 45.88 457 ARG B O 1
ATOM 2168 N N . GLY B 1 111 ? -13.320 87.843 -29.964 1.00 35.97 458 GLY B N 1
ATOM 2169 C CA . GLY B 1 111 ? -12.534 88.763 -30.748 1.00 38.99 458 GLY B CA 1
ATOM 2170 C C . GLY B 1 111 ? -11.066 88.425 -30.733 1.00 40.81 458 GLY B C 1
ATOM 2171 O O . GLY B 1 111 ? -10.253 89.145 -31.284 1.00 44.28 458 GLY B O 1
ATOM 2172 N N . VAL B 1 112 ? -10.720 87.312 -30.114 1.00 42.57 459 VAL B N 1
ATOM 2173 C CA . VAL B 1 112 ? -9.339 86.867 -30.081 1.00 43.90 459 VAL B CA 1
ATOM 2174 C C . VAL B 1 112 ? -9.339 85.361 -30.053 1.00 43.25 459 VAL B C 1
ATOM 2175 O O . VAL B 1 112 ? -10.342 84.748 -29.703 1.00 43.94 459 VAL B O 1
ATOM 2179 N N . GLN B 1 113 ? -8.218 84.755 -30.408 1.00 43.14 460 GLN B N 1
ATOM 2180 C CA . GLN B 1 113 ? -8.097 83.318 -30.229 1.00 45.38 460 GLN B CA 1
ATOM 2181 C C . GLN B 1 113 ? -8.033 82.943 -28.755 1.00 47.46 460 GLN B C 1
ATOM 2182 O O . GLN B 1 113 ? -7.311 83.561 -27.961 1.00 46.20 460 GLN B O 1
ATOM 2188 N N . VAL B 1 114 ? -8.810 81.921 -28.416 1.00 43.12 461 VAL B N 1
ATOM 2189 C CA . VAL B 1 114 ? -8.858 81.377 -27.079 1.00 45.82 461 VAL B CA 1
ATOM 2190 C C . VAL B 1 114 ? -7.456 81.081 -26.569 1.00 49.26 461 VAL B C 1
ATOM 2191 O O . VAL B 1 114 ? -6.670 80.404 -27.235 1.00 47.92 461 VAL B O 1
ATOM 2195 N N . ASN B 1 115 ? -7.150 81.605 -25.384 1.00 45.04 462 ASN B N 1
ATOM 2196 C CA . ASN B 1 115 ? -5.824 81.455 -24.798 1.00 47.30 462 ASN B CA 1
ATOM 2197 C C . ASN B 1 115 ? -5.875 81.455 -23.266 1.00 45.33 462 ASN B C 1
ATOM 2198 O O . ASN B 1 115 ? -5.897 82.499 -22.623 1.00 50.40 462 ASN B O 1
ATOM 2203 N N . TYR B 1 116 ? -5.849 80.259 -22.698 1.00 50.96 463 TYR B N 1
ATOM 2204 C CA . TYR B 1 116 ? -6.083 80.049 -21.273 1.00 57.32 463 TYR B CA 1
ATOM 2205 C C . TYR B 1 116 ? -5.023 80.622 -20.311 1.00 54.28 463 TYR B C 1
ATOM 2206 O O . TYR B 1 116 ? -5.364 81.081 -19.218 1.00 50.19 463 TYR B O 1
ATOM 2215 N N . ASP B 1 117 ? -3.760 80.622 -20.727 1.00 50.29 464 ASP B N 1
ATOM 2216 C CA . ASP B 1 117 ? -2.708 81.253 -19.948 1.00 53.36 464 ASP B CA 1
ATOM 2217 C C . ASP B 1 117 ? -2.912 82.761 -19.805 1.00 49.92 464 ASP B C 1
ATOM 2218 O O . ASP B 1 117 ? -2.865 83.303 -18.702 1.00 58.05 464 ASP B O 1
ATOM 2223 N N . LEU B 1 118 ? -3.156 83.431 -20.924 1.00 51.13 465 LEU B N 1
ATOM 2224 C CA . LEU B 1 118 ? -3.417 84.867 -20.922 1.00 53.83 465 LEU B CA 1
ATOM 2225 C C . LEU B 1 118 ? -4.623 85.213 -20.049 1.00 52.18 465 LEU B C 1
ATOM 2226 O O . LEU B 1 118 ? -4.560 86.127 -19.230 1.00 56.58 465 LEU B O 1
ATOM 2231 N N . ALA B 1 119 ? -5.694 84.439 -20.183 1.00 50.96 466 ALA B N 1
ATOM 2232 C CA . ALA B 1 119 ? -6.891 84.645 -19.386 1.00 46.73 466 ALA B CA 1
ATOM 2233 C C . ALA B 1 119 ? -6.546 84.550 -17.921 1.00 49.33 466 ALA B C 1
ATOM 2234 O O . ALA B 1 119 ? -6.928 85.406 -17.110 1.00 47.80 466 ALA B O 1
ATOM 2236 N N . LEU B 1 120 ? -5.771 83.520 -17.605 1.00 47.97 467 LEU B N 1
ATOM 2237 C CA . LEU B 1 120 ? -5.412 83.241 -16.233 1.00 52.78 467 LEU B CA 1
ATOM 2238 C C . LEU B 1 120 ? -4.621 84.384 -15.612 1.00 51.90 467 LEU B C 1
ATOM 2239 O O . LEU B 1 120 ? -4.869 84.781 -14.465 1.00 50.53 467 LEU B O 1
ATOM 2244 N N . LYS B 1 121 ? -3.716 84.952 -16.397 1.00 51.21 468 LYS B N 1
ATOM 2245 C CA . LYS B 1 121 ? -2.845 85.991 -15.884 1.00 50.44 468 LYS B CA 1
ATOM 2246 C C . LYS B 1 121 ? -3.601 87.308 -15.757 1.00 52.22 468 LYS B C 1
ATOM 2247 O O . LYS B 1 121 ? -3.357 88.105 -14.830 1.00 50.86 468 LYS B O 1
ATOM 2253 N N . TYR B 1 122 ? -4.570 87.518 -16.642 1.00 51.22 469 TYR B N 1
ATOM 2254 C CA . TYR B 1 122 ? -5.372 88.733 -16.544 1.00 50.02 469 TYR B CA 1
ATOM 2255 C C . TYR B 1 122 ? -6.326 88.702 -15.356 1.00 47.44 469 TYR B C 1
ATOM 2256 O O . TYR B 1 122 ? -6.466 89.693 -14.630 1.00 50.36 469 TYR B O 1
ATOM 2265 N N . PHE B 1 123 ? -6.995 87.576 -15.165 1.00 49.99 470 PHE B N 1
ATOM 2266 C CA . PHE B 1 123 ? -7.894 87.439 -14.033 1.00 45.09 470 PHE B CA 1
ATOM 2267 C C . PHE B 1 123 ? -7.082 87.521 -12.749 1.00 44.98 470 PHE B C 1
ATOM 2268 O O . PHE B 1 123 ? -7.560 88.014 -11.734 1.00 44.42 470 PHE B O 1
ATOM 2276 N N . GLN B 1 124 ? -5.846 87.043 -12.782 1.00 46.01 471 GLN B N 1
ATOM 2277 C CA . GLN B 1 124 ? -5.046 87.123 -11.576 1.00 44.17 471 GLN B CA 1
ATOM 2278 C C . GLN B 1 124 ? -4.705 88.603 -11.285 1.00 47.58 471 GLN B C 1
ATOM 2279 O O . GLN B 1 124 ? -4.824 89.060 -10.148 1.00 49.99 471 GLN B O 1
ATOM 2285 N N . LYS B 1 125 ? -4.308 89.358 -12.310 1.00 44.85 472 LYS B N 1
ATOM 2286 C CA . LYS B 1 125 ? -3.990 90.773 -12.113 1.00 40.79 472 LYS B CA 1
ATOM 2287 C C . LYS B 1 125 ? -5.186 91.560 -11.568 1.00 42.50 472 LYS B C 1
ATOM 2288 O O . LYS B 1 125 ? -5.047 92.399 -10.670 1.00 42.59 472 LYS B O 1
ATOM 2294 N N . ALA B 1 126 ? -6.368 91.286 -12.101 1.00 43.12 473 ALA B N 1
ATOM 2295 C CA . ALA B 1 126 ? -7.559 91.966 -11.615 1.00 37.66 473 ALA B CA 1
ATOM 2296 C C . ALA B 1 126 ? -7.839 91.545 -10.194 1.00 36.99 473 ALA B C 1
ATOM 2297 O O . ALA B 1 126 ? -8.209 92.367 -9.359 1.00 34.99 473 ALA B O 1
ATOM 2299 N N . ALA B 1 127 ? -7.670 90.249 -9.932 1.00 37.43 474 ALA B N 1
ATOM 2300 C CA . ALA B 1 127 ? -7.991 89.678 -8.631 1.00 38.18 474 ALA B CA 1
ATOM 2301 C C . ALA B 1 127 ? -7.121 90.260 -7.519 1.00 39.15 474 ALA B C 1
ATOM 2302 O O . ALA B 1 127 ? -7.608 90.542 -6.422 1.00 39.80 474 ALA B O 1
ATOM 2304 N N . GLU B 1 128 ? -5.837 90.435 -7.794 1.00 36.18 475 GLU B N 1
ATOM 2305 C CA . GLU B 1 128 ? -4.944 91.031 -6.810 1.00 36.28 475 GLU B CA 1
ATOM 2306 C C . GLU B 1 128 ? -5.333 92.451 -6.358 1.00 39.09 475 GLU B C 1
ATOM 2307 O O . GLU B 1 128 ? -5.131 92.815 -5.188 1.00 39.66 475 GLU B O 1
ATOM 2313 N N . GLN B 1 129 ? -5.963 93.200 -7.262 1.00 37.69 476 GLN B N 1
ATOM 2314 C CA . GLN B 1 129 ? -6.335 94.586 -7.048 1.00 32.37 476 GLN B CA 1
ATOM 2315 C C . GLN B 1 129 ? -7.703 94.658 -6.355 1.00 36.29 476 GLN B C 1
ATOM 2316 O O . GLN B 1 129 ? -8.300 95.718 -6.237 1.00 42.68 476 GLN B O 1
ATOM 2322 N N . GLY B 1 130 ? -8.203 93.519 -5.904 1.00 30.38 477 GLY B N 1
ATOM 2323 C CA . GLY B 1 130 ? -9.459 93.470 -5.178 1.00 28.18 477 GLY B CA 1
ATOM 2324 C C . GLY B 1 130 ? -10.714 93.457 -6.002 1.00 30.54 477 GLY B C 1
ATOM 2325 O O . GLY B 1 130 ? -11.815 93.632 -5.485 1.00 33.52 477 GLY B O 1
ATOM 2326 N N . TRP B 1 131 ? -10.573 93.188 -7.288 1.00 32.29 478 TRP B N 1
ATOM 2327 C CA . TRP B 1 131 ? -11.726 93.268 -8.151 1.00 32.65 478 TRP B CA 1
ATOM 2328 C C . TRP B 1 131 ? -12.511 91.967 -8.069 1.00 35.69 478 TRP B C 1
ATOM 2329 O O . TRP B 1 131 ? -12.050 90.915 -8.495 1.00 36.41 478 TRP B O 1
ATOM 2340 N N . VAL B 1 132 ? -13.701 92.055 -7.488 1.00 35.99 479 VAL B N 1
ATOM 2341 C CA . VAL B 1 132 ? -14.454 90.870 -7.129 1.00 37.51 479 VAL B CA 1
ATOM 2342 C C . VAL B 1 132 ? -14.702 89.946 -8.302 1.00 38.26 479 VAL B C 1
ATOM 2343 O O . VAL B 1 132 ? -14.538 88.743 -8.178 1.00 41.85 479 VAL B O 1
ATOM 2347 N N . ASP B 1 133 ? -15.039 90.513 -9.445 1.00 41.42 480 ASP B N 1
ATOM 2348 C CA . ASP B 1 133 ? -15.263 89.731 -10.648 1.00 37.94 480 ASP B CA 1
ATOM 2349 C C . ASP B 1 133 ? -14.028 88.953 -11.023 1.00 38.53 480 ASP B C 1
ATOM 2350 O O . ASP B 1 133 ? -14.111 87.777 -11.294 1.00 47.05 480 ASP B O 1
ATOM 2355 N N . GLY B 1 134 ? -12.873 89.606 -11.011 1.00 40.19 481 GLY B N 1
ATOM 2356 C CA . GLY B 1 134 ? -11.643 88.942 -11.393 1.00 39.18 481 GLY B CA 1
ATOM 2357 C C . GLY B 1 134 ? -11.427 87.751 -10.495 1.00 40.97 481 GLY B C 1
ATOM 2358 O O . GLY B 1 134 ? -11.006 86.690 -10.928 1.00 42.09 481 GLY B O 1
ATOM 2359 N N . GLN B 1 135 ? -11.748 87.939 -9.227 1.00 41.62 482 GLN B N 1
ATOM 2360 C CA . GLN B 1 135 ? -11.653 86.871 -8.252 1.00 41.99 482 GLN B CA 1
ATOM 2361 C C . GLN B 1 135 ? -12.620 85.734 -8.552 1.00 41.31 482 GLN B C 1
ATOM 2362 O O . GLN B 1 135 ? -12.239 84.574 -8.472 1.00 43.58 482 GLN B O 1
ATOM 2368 N N . LEU B 1 136 ? -13.840 86.067 -8.958 1.00 38.48 483 LEU B N 1
ATOM 2369 C CA . LEU B 1 136 ? -14.822 85.056 -9.296 1.00 40.17 483 LEU B CA 1
ATOM 2370 C C . LEU B 1 136 ? -14.375 84.245 -10.499 1.00 45.53 483 LEU B C 1
ATOM 2371 O O . LEU B 1 136 ? -14.348 83.006 -10.459 1.00 44.86 483 LEU B O 1
ATOM 2376 N N . GLN B 1 137 ? -14.006 84.951 -11.558 1.00 40.76 484 GLN B N 1
ATOM 2377 C CA . GLN B 1 137 ? -13.482 84.328 -12.764 1.00 43.27 484 GLN B CA 1
ATOM 2378 C C . GLN B 1 137 ? -12.289 83.405 -12.468 1.00 41.63 484 GLN B C 1
ATOM 2379 O O . GLN B 1 137 ? -12.219 82.277 -12.961 1.00 48.30 484 GLN B O 1
ATOM 2385 N N . LEU B 1 138 ? -11.349 83.907 -11.670 1.00 44.72 485 LEU B N 1
ATOM 2386 C CA . LEU B 1 138 ? -10.146 83.178 -11.300 1.00 40.88 485 LEU B CA 1
ATOM 2387 C C . LEU B 1 138 ? -10.545 81.890 -10.556 1.00 43.88 485 LEU B C 1
ATOM 2388 O O . LEU B 1 138 ? -10.033 80.803 -10.814 1.00 40.39 485 LEU B O 1
ATOM 2393 N N . GLY B 1 139 ? -11.497 82.043 -9.647 1.00 42.47 486 GLY B N 1
ATOM 2394 C CA . GLY B 1 139 ? -12.024 80.944 -8.877 1.00 42.37 486 GLY B CA 1
ATOM 2395 C C . GLY B 1 139 ? -12.623 79.860 -9.738 1.00 44.80 486 GLY B C 1
ATOM 2396 O O . GLY B 1 139 ? -12.421 78.665 -9.472 1.00 44.43 486 GLY B O 1
ATOM 2397 N N . SER B 1 140 ? -13.387 80.278 -10.742 1.00 41.80 487 SER B N 1
ATOM 2398 C CA . SER B 1 140 ? -14.021 79.339 -11.661 1.00 39.94 487 SER B CA 1
ATOM 2399 C C . SER B 1 140 ? -12.952 78.572 -12.415 1.00 42.82 487 SER B C 1
ATOM 2400 O O . SER B 1 140 ? -12.969 77.337 -12.467 1.00 43.72 487 SER B O 1
ATOM 2403 N N . MET B 1 141 ? -11.988 79.293 -12.962 1.00 38.26 488 MET B N 1
ATOM 2404 C CA . MET B 1 141 ? -10.902 78.608 -13.641 1.00 40.81 488 MET B CA 1
ATOM 2405 C C . MET B 1 141 ? -10.156 77.606 -12.777 1.00 46.73 488 MET B C 1
ATOM 2406 O O . MET B 1 141 ? -9.722 76.574 -13.293 1.00 48.78 488 MET B O 1
ATOM 2411 N N . TYR B 1 142 ? -9.957 77.914 -11.494 1.00 42.35 489 TYR B N 1
ATOM 2412 C CA . TYR B 1 142 ? -9.308 76.947 -10.596 1.00 47.07 489 TYR B CA 1
ATOM 2413 C C . TYR B 1 142 ? -10.229 75.763 -10.291 1.00 42.66 489 TYR B C 1
ATOM 2414 O O . TYR B 1 142 ? -9.804 74.627 -10.225 1.00 42.87 489 TYR B O 1
ATOM 2423 N N . TYR B 1 143 ? -11.502 76.059 -10.136 1.00 42.39 490 TYR B N 1
ATOM 2424 C CA . TYR B 1 143 ? -12.493 75.076 -9.820 1.00 40.03 490 TYR B CA 1
ATOM 2425 C C . TYR B 1 143 ? -12.683 74.055 -10.961 1.00 53.31 490 TYR B C 1
ATOM 2426 O O . TYR B 1 143 ? -12.792 72.837 -10.727 1.00 48.20 490 TYR B O 1
ATOM 2435 N N . ASN B 1 144 ? -12.740 74.564 -12.192 1.00 53.34 491 ASN B N 1
ATOM 2436 C CA . ASN B 1 144 ? -12.996 73.736 -13.359 1.00 45.08 491 ASN B CA 1
ATOM 2437 C C . ASN B 1 144 ? -11.720 73.350 -14.094 1.00 45.51 491 ASN B C 1
ATOM 2438 O O . ASN B 1 144 ? -11.782 72.824 -15.193 1.00 53.99 491 ASN B O 1
ATOM 2443 N N . GLY B 1 145 ? -10.568 73.648 -13.505 1.00 44.89 492 GLY B N 1
ATOM 2444 C CA . GLY B 1 145 ? -9.288 73.280 -14.087 1.00 44.91 492 GLY B CA 1
ATOM 2445 C C . GLY B 1 145 ? -9.126 73.734 -15.523 1.00 59.13 492 GLY B C 1
ATOM 2446 O O . GLY B 1 145 ? -8.665 72.972 -16.373 1.00 65.70 492 GLY B O 1
ATOM 2447 N N . ILE B 1 146 ? -9.551 74.960 -15.815 1.00 60.99 493 ILE B N 1
ATOM 2448 C CA . ILE B 1 146 ? -9.516 75.464 -17.186 1.00 55.22 493 ILE B CA 1
ATOM 2449 C C . ILE B 1 146 ? -8.102 75.900 -17.604 1.00 61.40 493 ILE B C 1
ATOM 2450 O O . ILE B 1 146 ? -7.454 75.227 -18.407 1.00 66.34 493 ILE B O 1
ATOM 2455 N N . GLY B 1 147 ? -7.600 76.977 -17.011 1.00 57.52 494 GLY B N 1
ATOM 2456 C CA . GLY B 1 147 ? -6.262 77.475 -17.304 1.00 59.85 494 GLY B CA 1
ATOM 2457 C C . GLY B 1 147 ? -5.154 76.645 -16.674 1.00 69.73 494 GLY B C 1
ATOM 2458 O O . GLY B 1 147 ? -3.980 76.780 -17.023 1.00 76.59 494 GLY B O 1
ATOM 2459 N N . VAL B 1 148 ? -5.531 75.831 -15.693 1.00 66.46 495 VAL B N 1
ATOM 2460 C CA . VAL B 1 148 ? -4.592 75.148 -14.813 1.00 62.97 495 VAL B CA 1
ATOM 2461 C C . VAL B 1 148 ? -5.138 73.795 -14.340 1.00 64.08 495 VAL B C 1
ATOM 2462 O O . VAL B 1 148 ? -6.244 73.393 -14.726 1.00 59.31 495 VAL B O 1
ATOM 2466 N N . LYS B 1 149 ? -4.368 73.096 -13.504 1.00 62.57 496 LYS B N 1
ATOM 2467 C CA . LYS B 1 149 ? -4.840 71.821 -12.955 1.00 66.11 496 LYS B CA 1
ATOM 2468 C C . LYS B 1 149 ? -5.727 72.177 -11.763 1.00 57.94 496 LYS B C 1
ATOM 2469 O O . LYS B 1 149 ? -5.467 73.161 -11.063 1.00 53.51 496 LYS B O 1
ATOM 2475 N N . ARG B 1 150 ? -6.784 71.407 -11.553 1.00 46.43 497 ARG B N 1
ATOM 2476 C CA . ARG B 1 150 ? -7.756 71.742 -10.521 1.00 53.97 497 ARG B CA 1
ATOM 2477 C C . ARG B 1 150 ? -7.176 71.936 -9.121 1.00 56.12 497 ARG B C 1
ATOM 2478 O O . ARG B 1 150 ? -6.416 71.101 -8.624 1.00 55.83 497 ARG B O 1
ATOM 2486 N N . ASP B 1 151 ? -7.491 73.085 -8.526 1.00 50.47 498 ASP B N 1
ATOM 2487 C CA . ASP B 1 151 ? -7.160 73.356 -7.123 1.00 50.29 498 ASP B CA 1
ATOM 2488 C C . ASP B 1 151 ? -8.380 73.941 -6.413 1.00 51.11 498 ASP B C 1
ATOM 2489 O O . ASP B 1 151 ? -8.669 75.141 -6.511 1.00 55.82 498 ASP B O 1
ATOM 2494 N N . TYR B 1 152 ? -9.112 73.074 -5.728 1.00 50.78 499 TYR B N 1
ATOM 2495 C CA . TYR B 1 152 ? -10.343 73.464 -5.067 1.00 49.48 499 TYR B CA 1
ATOM 2496 C C . TYR B 1 152 ? -10.051 74.464 -3.973 1.00 45.00 499 TYR B C 1
ATOM 2497 O O . TYR B 1 152 ? -10.913 75.241 -3.581 1.00 44.44 499 TYR B O 1
ATOM 2506 N N . LYS B 1 153 ? -8.840 74.423 -3.444 1.00 44.05 500 LYS B N 1
ATOM 2507 C CA . LYS B 1 153 ? -8.537 75.291 -2.322 1.00 51.19 500 LYS B CA 1
ATOM 2508 C C . LYS B 1 153 ? -8.260 76.707 -2.858 1.00 48.94 500 LYS B C 1
ATOM 2509 O O . LYS B 1 153 ? -8.697 77.682 -2.267 1.00 51.99 500 LYS B O 1
ATOM 2515 N N . GLN B 1 154 ? -7.576 76.808 -3.998 1.00 48.38 501 GLN B N 1
ATOM 2516 C CA . GLN B 1 154 ? -7.384 78.093 -4.677 1.00 50.00 501 GLN B CA 1
ATOM 2517 C C . GLN B 1 154 ? -8.736 78.708 -4.960 1.00 47.05 501 GLN B C 1
ATOM 2518 O O . GLN B 1 154 ? -8.995 79.893 -4.675 1.00 48.18 501 GLN B O 1
ATOM 2524 N N . ALA B 1 155 ? -9.595 77.883 -5.544 1.00 47.64 502 ALA B N 1
ATOM 2525 C CA . ALA B 1 155 ? -10.960 78.293 -5.843 1.00 48.98 502 ALA B CA 1
ATOM 2526 C C . ALA B 1 155 ? -11.586 78.828 -4.570 1.00 43.08 502 ALA B C 1
ATOM 2527 O O . ALA B 1 155 ? -12.150 79.918 -4.576 1.00 44.36 502 ALA B O 1
ATOM 2529 N N . LEU B 1 156 ? -11.434 78.085 -3.473 1.00 40.83 503 LEU B N 1
ATOM 2530 C CA . LEU B 1 156 ? -11.975 78.507 -2.183 1.00 38.92 503 LEU B CA 1
ATOM 2531 C C . LEU B 1 156 ? -11.466 79.873 -1.736 1.00 41.26 503 LEU B C 1
ATOM 2532 O O . LEU B 1 156 ? -12.230 80.686 -1.229 1.00 41.04 503 LEU B O 1
ATOM 2537 N N . LYS B 1 157 ? -10.177 80.119 -1.919 1.00 40.36 504 LYS B N 1
ATOM 2538 C CA . LYS B 1 157 ? -9.597 81.403 -1.563 1.00 45.96 504 LYS B CA 1
ATOM 2539 C C . LYS B 1 157 ? -10.209 82.576 -2.343 1.00 42.13 504 LYS B C 1
ATOM 2540 O O . LYS B 1 157 ? -10.653 83.579 -1.773 1.00 43.48 504 LYS B O 1
ATOM 2546 N N . TYR B 1 158 ? -10.281 82.425 -3.651 1.00 39.68 505 TYR B N 1
ATOM 2547 C CA . TYR B 1 158 ? -10.756 83.536 -4.458 1.00 42.78 505 TYR B CA 1
ATOM 2548 C C . TYR B 1 158 ? -12.272 83.736 -4.323 1.00 43.98 505 TYR B C 1
ATOM 2549 O O . TYR B 1 158 ? -12.780 84.878 -4.334 1.00 41.11 505 TYR B O 1
ATOM 2558 N N . PHE B 1 159 ? -12.992 82.636 -4.143 1.00 43.36 506 PHE B N 1
ATOM 2559 C CA . PHE B 1 159 ? -14.423 82.725 -3.892 1.00 41.09 506 PHE B CA 1
ATOM 2560 C C . PHE B 1 159 ? -14.658 83.400 -2.546 1.00 41.74 506 PHE B C 1
ATOM 2561 O O . PHE B 1 159 ? -15.579 84.208 -2.390 1.00 46.35 506 PHE B O 1
ATOM 2569 N N . ASN B 1 160 ? -13.797 83.106 -1.577 1.00 42.43 507 ASN B N 1
ATOM 2570 C CA . ASN B 1 160 ? -13.948 83.704 -0.258 1.00 41.97 507 ASN B CA 1
ATOM 2571 C C . ASN B 1 160 ? -13.739 85.206 -0.302 1.00 38.60 507 ASN B C 1
ATOM 2572 O O . ASN B 1 160 ? -14.579 85.986 0.162 1.00 37.41 507 ASN B O 1
ATOM 2577 N N . LEU B 1 161 ? -12.638 85.594 -0.923 1.00 42.84 508 LEU B N 1
ATOM 2578 C CA . LEU B 1 161 ? -12.347 86.996 -1.175 1.00 39.36 508 LEU B CA 1
ATOM 2579 C C . LEU B 1 161 ? -13.545 87.701 -1.824 1.00 38.88 508 LEU B C 1
ATOM 2580 O O . LEU B 1 161 ? -14.008 88.724 -1.327 1.00 34.40 508 LEU B O 1
ATOM 2585 N N . ALA B 1 162 ? -14.078 87.115 -2.895 1.00 43.13 509 ALA 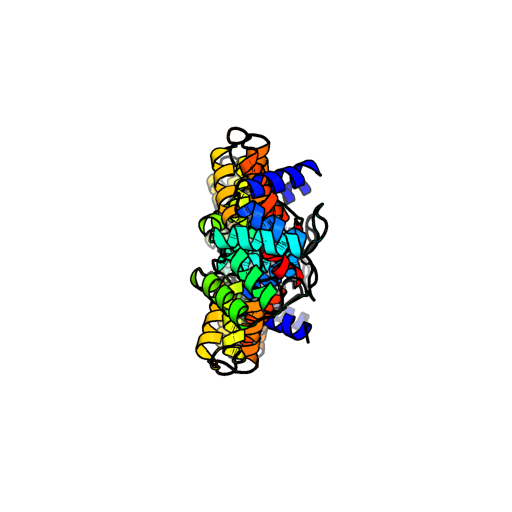B N 1
ATOM 2586 C CA . ALA B 1 162 ? -15.232 87.705 -3.589 1.00 43.28 509 ALA B CA 1
ATOM 2587 C C . ALA B 1 162 ? -16.422 87.918 -2.651 1.00 42.28 509 ALA B C 1
ATOM 2588 O O . ALA B 1 162 ? -17.162 88.898 -2.770 1.00 48.41 509 ALA B O 1
ATOM 2590 N N . SER B 1 163 ? -16.634 86.963 -1.760 1.00 41.00 510 SER B N 1
ATOM 2591 C CA . SER B 1 163 ? -17.754 87.027 -0.831 1.00 40.54 510 SER B CA 1
ATOM 2592 C C . SER B 1 163 ? -17.548 88.067 0.258 1.00 43.17 510 SER B C 1
ATOM 2593 O O . SER B 1 163 ? -18.501 88.498 0.908 1.00 41.03 510 SER B O 1
ATOM 2596 N N . GLN B 1 164 ? -16.288 88.414 0.506 1.00 44.42 511 GLN B N 1
ATOM 2597 C CA . GLN B 1 164 ? -15.978 89.445 1.497 1.00 37.88 511 GLN B CA 1
ATOM 2598 C C . GLN B 1 164 ? -16.075 90.832 0.874 1.00 44.78 511 GLN B C 1
ATOM 2599 O O . GLN B 1 164 ? -15.920 91.853 1.574 1.00 36.10 511 GLN B O 1
ATOM 2605 N N . GLY B 1 165 ? -16.348 90.853 -0.437 1.00 37.37 512 GLY B N 1
ATOM 2606 C CA . GLY B 1 165 ? -16.360 92.076 -1.208 1.00 37.12 512 GLY B CA 1
ATOM 2607 C C . GLY B 1 165 ? -14.989 92.431 -1.761 1.00 34.99 512 GLY B C 1
ATOM 2608 O O . GLY B 1 165 ? -14.741 93.585 -2.142 1.00 39.99 512 GLY B O 1
ATOM 2609 N N . GLY B 1 166 ? -14.093 91.448 -1.801 1.00 28.57 513 GLY B N 1
ATOM 2610 C CA . GLY B 1 166 ? -12.802 91.601 -2.455 1.00 30.86 513 GLY B CA 1
ATOM 2611 C C . GLY B 1 166 ? -11.592 91.727 -1.551 1.00 31.97 513 GLY B C 1
ATOM 2612 O O . GLY B 1 166 ? -10.440 91.559 -1.979 1.00 34.83 513 GLY B O 1
ATOM 2613 N N . HIS B 1 167 ? -11.859 92.028 -0.291 1.00 31.44 514 HIS B N 1
ATOM 2614 C CA . HIS B 1 167 ? -10.823 92.287 0.693 1.00 33.28 514 HIS B CA 1
ATOM 2615 C C . HIS B 1 167 ? -11.482 92.120 2.062 1.00 36.03 514 HIS B C 1
ATOM 2616 O O . HIS B 1 167 ? -12.657 92.436 2.233 1.00 37.13 514 HIS B O 1
ATOM 2623 N N . ILE B 1 168 ? -10.744 91.649 3.049 1.00 38.65 515 ILE B N 1
ATOM 2624 C CA . ILE B 1 168 ? -11.328 91.488 4.375 1.00 39.56 515 ILE B CA 1
ATOM 2625 C C . ILE B 1 168 ? -11.865 92.821 4.972 1.00 42.90 515 ILE B C 1
ATOM 2626 O O . ILE B 1 168 ? -12.845 92.825 5.727 1.00 38.67 515 ILE B O 1
ATOM 2631 N N . LEU B 1 169 ? -11.275 93.954 4.587 1.00 40.94 516 LEU B N 1
ATOM 2632 C CA . LEU B 1 169 ? -11.719 95.242 5.125 1.00 42.54 516 LEU B CA 1
ATOM 2633 C C . LEU B 1 169 ? -12.905 95.894 4.370 1.00 40.60 516 LEU B C 1
ATOM 2634 O O . LEU B 1 169 ? -13.385 96.954 4.770 1.00 45.61 516 LEU B O 1
ATOM 2639 N N . ALA B 1 170 ? -13.380 95.265 3.302 1.00 35.08 517 ALA B N 1
ATOM 2640 C CA . ALA B 1 170 ? -14.418 95.857 2.456 1.00 36.08 517 ALA B CA 1
ATOM 2641 C C . ALA B 1 170 ? -15.672 96.197 3.241 1.00 45.62 517 ALA B C 1
ATOM 2642 O O . ALA B 1 170 ? -16.300 97.234 3.001 1.00 51.67 517 ALA B O 1
ATOM 2644 N N . PHE B 1 171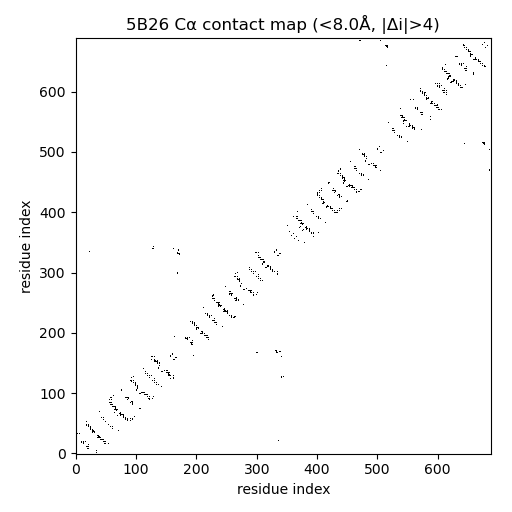 ? -16.003 95.336 4.194 1.00 45.02 518 PHE B N 1
ATOM 2645 C CA . PHE B 1 171 ? -17.180 95.486 5.036 1.00 47.10 518 PHE B CA 1
ATOM 2646 C C . PHE B 1 171 ? -17.184 96.878 5.629 1.00 50.08 518 PHE B C 1
ATOM 2647 O O . PHE B 1 171 ? -18.178 97.603 5.567 1.00 57.14 518 PHE B O 1
ATOM 2655 N N . TYR B 1 172 ? -16.020 97.300 6.095 1.00 51.20 519 TYR B N 1
ATOM 2656 C CA . TYR B 1 172 ? -15.909 98.578 6.776 1.00 44.71 519 TYR B CA 1
ATOM 2657 C C . TYR B 1 172 ? -16.075 99.769 5.866 1.00 50.40 519 TYR B C 1
ATOM 2658 O O . TYR B 1 172 ? -16.544 100.815 6.294 1.00 61.64 519 TYR B O 1
ATOM 2667 N N . ASN B 1 173 ? -15.665 99.633 4.615 1.00 51.29 520 ASN B N 1
ATOM 2668 C CA . ASN B 1 173 ? -15.907 100.702 3.674 1.00 40.78 520 ASN B CA 1
ATOM 2669 C C . ASN B 1 173 ? -17.387 100.766 3.408 1.00 52.99 520 ASN B C 1
ATOM 2670 O O . ASN B 1 173 ? -17.943 101.846 3.243 1.00 62.65 520 ASN B O 1
ATOM 2675 N N . LEU B 1 174 ? -18.031 99.608 3.322 1.00 60.78 521 LEU B N 1
ATOM 2676 C CA . LEU B 1 174 ? -19.467 99.593 3.066 1.00 62.11 521 LEU B CA 1
ATOM 2677 C C . LEU B 1 174 ? -20.250 100.042 4.313 1.00 65.06 521 LEU B C 1
ATOM 2678 O O . LEU B 1 174 ? -21.360 100.582 4.221 1.00 64.45 521 LEU B O 1
ATOM 2683 N N . ALA B 1 175 ? -19.622 99.875 5.474 1.00 61.05 522 ALA B N 1
ATOM 2684 C CA . ALA B 1 175 ? -20.243 100.224 6.745 1.00 68.76 522 ALA B CA 1
ATOM 2685 C C . ALA B 1 175 ? -20.454 101.738 6.888 1.00 73.90 522 ALA B C 1
ATOM 2686 O O . ALA B 1 175 ? -21.201 102.193 7.769 1.00 70.34 522 ALA B O 1
ATOM 2688 N N . GLN B 1 176 ? -19.778 102.517 6.044 1.00 69.50 523 GLN B N 1
ATOM 2689 C CA . GLN B 1 176 ? -19.919 103.959 6.120 1.00 69.84 523 GLN B CA 1
ATOM 2690 C C . GLN B 1 176 ? -20.621 104.533 4.885 1.00 72.44 523 GLN B C 1
ATOM 2691 O O . GLN B 1 176 ? -21.249 105.590 4.971 1.00 75.19 523 GLN B O 1
ATOM 2697 N N . MET B 1 177 ? -20.596 103.781 3.778 1.0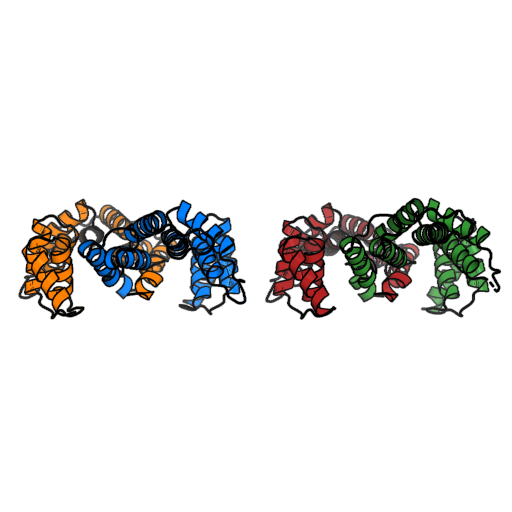0 75.31 524 MET B N 1
ATOM 2698 C CA . MET B 1 177 ? -21.226 104.191 2.510 1.00 70.25 524 MET B CA 1
ATOM 2699 C C . MET B 1 177 ? -22.741 104.237 2.687 1.00 78.99 524 MET B C 1
ATOM 2700 O O . MET B 1 177 ? -23.292 103.564 3.572 1.00 83.02 524 MET B O 1
ATOM 2705 N N . LEU C 1 5 ? -10.397 46.516 60.977 1.00 97.33 352 LEU C N 1
ATOM 2706 C CA . LEU C 1 5 ? -9.070 46.489 60.375 1.00 94.98 352 LEU C CA 1
ATOM 2707 C C . LEU C 1 5 ? -8.458 47.859 60.639 1.00 97.58 352 LEU C C 1
ATOM 2708 O O . LEU C 1 5 ? -7.307 48.117 60.295 1.00 99.56 352 LEU C O 1
ATOM 2713 N N . GLU C 1 6 ? -9.237 48.745 61.257 1.00 97.09 353 GLU C N 1
ATOM 2714 C CA . GLU C 1 6 ? -8.674 50.015 61.696 1.00 94.97 353 GLU C CA 1
ATOM 2715 C C . GLU C 1 6 ? -7.924 49.859 63.024 1.00 98.61 353 GLU C C 1
ATOM 2716 O O . GLU C 1 6 ? -6.840 50.410 63.168 1.00 99.05 353 GLU C O 1
ATOM 2722 N N . GLU C 1 7 ? -8.450 49.094 63.980 1.00 97.03 354 GLU C N 1
ATOM 2723 C CA . GLU C 1 7 ? -7.651 48.803 65.176 1.00 96.48 354 GLU C CA 1
ATOM 2724 C C . GLU C 1 7 ? -6.486 47.869 64.856 1.00 90.79 354 GLU C C 1
ATOM 2725 O O . GLU C 1 7 ? -5.454 47.937 65.509 1.00 84.47 354 GLU C O 1
ATOM 2731 N N . ASP C 1 8 ? -6.653 46.984 63.877 1.00 92.90 355 ASP C N 1
ATOM 2732 C CA . ASP C 1 8 ? -5.556 46.100 63.479 1.00 91.75 355 ASP C CA 1
ATOM 2733 C C . ASP C 1 8 ? -4.406 46.944 62.932 1.00 90.57 355 ASP C C 1
ATOM 2734 O O . ASP C 1 8 ? -3.223 46.628 63.105 1.00 87.25 355 ASP C O 1
ATOM 2739 N N . LEU C 1 9 ? -4.781 48.047 62.298 1.00 95.90 356 LEU C N 1
ATOM 2740 C CA . LEU C 1 9 ? -3.837 48.984 61.711 1.00 89.08 356 LEU C CA 1
ATOM 2741 C C . LEU C 1 9 ? -3.203 49.853 62.797 1.00 79.67 356 LEU C C 1
ATOM 2742 O O . LEU C 1 9 ? -2.006 50.136 62.756 1.00 81.09 356 LEU C O 1
ATOM 2747 N N . ILE C 1 10 ? -4.020 50.250 63.775 1.00 83.41 357 ILE C N 1
ATOM 2748 C CA . ILE C 1 10 ? -3.580 51.080 64.900 1.00 83.37 357 ILE C CA 1
ATOM 2749 C C . ILE C 1 10 ? -2.625 50.358 65.829 1.00 83.88 357 ILE C C 1
ATOM 2750 O O . ILE C 1 10 ? -1.605 50.892 66.260 1.00 83.38 357 ILE C O 1
ATOM 2755 N N . GLN C 1 11 ? -2.957 49.115 66.108 1.00 88.28 358 GLN C N 1
ATOM 2756 C CA . GLN C 1 11 ? -2.158 48.305 66.990 1.00 91.62 358 GLN C CA 1
ATOM 2757 C C . GLN C 1 11 ? -0.948 47.800 66.226 1.00 88.50 358 GLN C C 1
ATOM 2758 O O . GLN C 1 11 ? 0.097 47.581 66.822 1.00 86.60 358 GLN C O 1
ATOM 2764 N N . TYR C 1 12 ? -1.067 47.655 64.904 1.00 83.92 359 TYR C N 1
ATOM 2765 C CA . TYR C 1 12 ? 0.121 47.344 64.110 1.00 81.59 359 TYR C CA 1
ATOM 2766 C C . TYR C 1 12 ? 1.082 48.520 64.163 1.00 85.88 359 TYR C C 1
ATOM 2767 O O . TYR C 1 12 ? 2.305 48.338 64.126 1.00 85.57 359 TYR C O 1
ATOM 2776 N N . TYR C 1 13 ? 0.526 49.728 64.239 1.00 88.20 360 TYR C N 1
ATOM 2777 C CA . TYR C 1 13 ? 1.347 50.924 64.409 1.00 84.62 360 TYR C CA 1
ATOM 2778 C C . TYR C 1 13 ? 2.004 50.953 65.792 1.00 82.54 360 TYR C C 1
ATOM 2779 O O . TYR C 1 13 ? 3.191 51.235 65.909 1.00 83.60 360 TYR C O 1
ATOM 2788 N N . GLN C 1 14 ? 1.245 50.645 66.837 1.00 78.33 361 GLN C N 1
ATOM 2789 C CA . GLN C 1 14 ? 1.826 50.527 68.169 1.00 84.01 361 GLN C CA 1
ATOM 2790 C C . GLN C 1 14 ? 2.924 49.475 68.171 1.00 84.97 361 GLN C C 1
ATOM 2791 O O . GLN C 1 14 ? 3.889 49.578 68.914 1.00 84.26 361 GLN C O 1
ATOM 2797 N N . PHE C 1 15 ? 2.751 48.457 67.337 1.00 82.95 362 PHE C N 1
ATOM 2798 C CA . PHE C 1 15 ? 3.752 47.413 67.153 1.00 86.62 362 PHE C CA 1
ATOM 2799 C C . PHE C 1 15 ? 5.024 47.952 66.551 1.00 83.61 362 PHE C C 1
ATOM 2800 O O . PHE C 1 15 ? 6.100 47.687 67.068 1.00 86.32 362 PHE C O 1
ATOM 2808 N N . LEU C 1 16 ? 4.924 48.719 65.474 1.00 84.33 363 LEU C N 1
ATOM 2809 C CA . LEU C 1 16 ? 6.148 49.284 64.923 1.00 84.46 363 LEU C CA 1
ATOM 2810 C C . LEU C 1 16 ? 6.767 50.214 65.967 1.00 85.52 363 LEU C C 1
ATOM 2811 O O . LEU C 1 16 ? 7.986 50.330 66.062 1.00 89.29 363 LEU C O 1
ATOM 2816 N N . ALA C 1 17 ? 5.917 50.827 66.785 1.00 84.93 364 ALA C N 1
ATOM 2817 C CA . ALA C 1 17 ? 6.359 51.752 67.824 1.00 83.48 364 ALA C CA 1
ATOM 2818 C C . ALA C 1 17 ? 7.132 51.014 68.888 1.00 80.98 364 ALA C C 1
ATOM 2819 O O . ALA C 1 17 ? 8.080 51.542 69.464 1.00 83.95 364 ALA C O 1
ATOM 2821 N N . GLU C 1 18 ? 6.719 49.779 69.127 1.00 80.60 365 GLU C N 1
ATOM 2822 C CA . GLU C 1 18 ? 7.306 48.931 70.150 1.00 84.85 365 GLU C CA 1
ATOM 2823 C C . GLU C 1 18 ? 8.785 48.723 69.876 1.00 80.60 365 GLU C C 1
ATOM 2824 O O . GLU C 1 18 ? 9.577 48.501 70.789 1.00 74.73 365 GLU C O 1
ATOM 2830 N N . LYS C 1 19 ? 9.146 48.825 68.602 1.00 86.98 366 LYS C N 1
ATOM 2831 C CA . LYS C 1 19 ? 10.482 48.480 68.147 1.00 84.93 366 LYS C CA 1
ATOM 2832 C C . LYS C 1 19 ? 11.383 49.640 67.695 1.00 90.58 366 LYS C C 1
ATOM 2833 O O . LYS C 1 19 ? 12.407 49.397 67.048 1.00 88.30 366 LYS C O 1
ATOM 2839 N N . GLY C 1 20 ? 11.004 50.889 67.970 1.00 88.37 367 GLY C N 1
ATOM 2840 C CA . GLY C 1 20 ? 11.892 51.996 67.666 1.00 83.77 367 GLY C CA 1
ATOM 2841 C C . GLY C 1 20 ? 11.536 52.605 66.325 1.00 81.66 367 GLY C C 1
ATOM 2842 O O . GLY C 1 20 ? 12.333 53.352 65.751 1.00 81.67 367 GLY C O 1
ATOM 2843 N N . ASP C 1 21 ? 10.366 52.260 65.787 1.00 79.29 368 ASP C N 1
ATOM 2844 C CA . ASP C 1 21 ? 9.939 52.931 64.563 1.00 75.17 368 ASP C CA 1
ATOM 2845 C C . ASP C 1 21 ? 9.643 54.346 64.995 1.00 79.55 368 ASP C C 1
ATOM 2846 O O . ASP C 1 21 ? 8.660 54.603 65.692 1.00 81.54 368 ASP C O 1
ATOM 2851 N N . VAL C 1 22 ? 10.515 55.257 64.588 1.00 72.84 369 VAL C N 1
ATOM 2852 C CA . VAL C 1 22 ? 10.460 56.607 65.083 1.00 78.30 369 VAL C CA 1
ATOM 2853 C C . VAL C 1 22 ? 9.136 57.206 64.646 1.00 75.00 369 VAL C C 1
ATOM 2854 O O . VAL C 1 22 ? 8.406 57.765 65.451 1.00 74.21 369 VAL C O 1
ATOM 2858 N N . GLN C 1 23 ? 8.799 57.005 63.384 1.00 69.65 370 GLN C N 1
ATOM 2859 C CA . GLN C 1 23 ? 7.553 57.502 62.827 1.00 70.45 370 GLN C CA 1
ATOM 2860 C C . GLN C 1 23 ? 6.333 57.076 63.618 1.00 75.50 370 GLN C C 1
ATOM 2861 O O . GLN C 1 23 ? 5.366 57.822 63.726 1.00 79.24 370 GLN C O 1
ATOM 2867 N N . ALA C 1 24 ? 6.366 55.862 64.141 1.00 73.87 371 ALA C N 1
ATOM 2868 C CA . ALA C 1 24 ? 5.230 55.343 64.877 1.00 72.84 371 ALA C CA 1
ATOM 2869 C C . ALA C 1 24 ? 5.142 55.990 66.237 1.00 66.08 371 ALA C C 1
ATOM 2870 O O . ALA C 1 24 ? 4.074 56.386 66.695 1.00 74.20 371 ALA C O 1
ATOM 2872 N N . GLN C 1 25 ? 6.287 56.118 66.876 1.00 63.95 372 GLN C N 1
ATOM 2873 C CA . GLN C 1 25 ? 6.351 56.793 68.150 1.00 71.15 372 GLN C CA 1
ATOM 2874 C C . GLN C 1 25 ? 5.834 58.230 68.031 1.00 70.48 372 GLN C C 1
ATOM 2875 O O . GLN C 1 25 ? 5.054 58.671 68.855 1.00 66.23 372 GLN C O 1
ATOM 2881 N N . VAL C 1 26 ? 6.311 58.970 67.034 1.00 70.55 373 VAL C N 1
ATOM 2882 C CA . VAL C 1 26 ? 5.877 60.352 66.843 1.00 68.56 373 VAL C CA 1
ATOM 2883 C C . VAL C 1 26 ? 4.406 60.444 66.414 1.00 64.97 373 VAL C C 1
ATOM 2884 O O . VAL C 1 26 ? 3.649 61.206 66.989 1.00 66.40 373 VAL C O 1
ATOM 2888 N N . GLY C 1 27 ? 3.995 59.665 65.419 1.00 61.29 374 GLY C N 1
ATOM 2889 C CA . GLY C 1 27 ? 2.620 59.718 64.946 1.00 61.87 374 GLY C CA 1
ATOM 2890 C C . GLY C 1 27 ? 1.632 59.458 66.062 1.00 71.86 374 GLY C C 1
ATOM 2891 O O . GLY C 1 27 ? 0.691 60.239 66.287 1.00 73.34 374 GLY C O 1
ATOM 2892 N N . LEU C 1 28 ? 1.883 58.378 66.796 1.00 70.67 375 LEU C N 1
ATOM 2893 C CA . LEU C 1 28 ? 1.035 57.994 67.914 1.00 63.49 375 LEU C CA 1
ATOM 2894 C C . LEU C 1 28 ? 1.175 58.976 69.053 1.00 65.70 375 LEU C C 1
ATOM 2895 O O . LEU C 1 28 ? 0.213 59.291 69.734 1.00 73.51 375 LEU C O 1
ATOM 2900 N N . GLY C 1 29 ? 2.389 59.430 69.291 1.00 62.11 376 GLY C N 1
ATOM 2901 C CA . GLY C 1 29 ? 2.621 60.456 70.285 1.00 69.25 376 GLY C CA 1
ATOM 2902 C C . GLY C 1 29 ? 1.751 61.682 70.055 1.00 70.74 376 GLY C C 1
ATOM 2903 O O . GLY C 1 29 ? 1.170 62.214 70.990 1.00 72.86 376 GLY C O 1
ATOM 2904 N N . GLN C 1 30 ? 1.673 62.127 68.803 1.00 70.76 377 GLN C N 1
ATOM 2905 C CA . GLN C 1 30 ? 0.896 63.301 68.419 1.00 69.05 377 GLN C CA 1
ATOM 2906 C C . GLN C 1 30 ? -0.568 63.031 68.670 1.00 70.10 377 GLN C C 1
ATOM 2907 O O . GLN C 1 30 ? -1.287 63.840 69.304 1.00 72.48 377 GLN C O 1
ATOM 2913 N N . LEU C 1 31 ? -0.997 61.868 68.182 1.00 66.10 378 LEU C N 1
ATOM 2914 C CA . LEU C 1 31 ? -2.372 61.426 68.377 1.00 69.96 378 LEU C CA 1
ATOM 2915 C C . LEU C 1 31 ? -2.740 61.472 69.868 1.00 73.48 378 LEU C C 1
ATOM 2916 O O . LEU C 1 31 ? -3.824 61.911 70.243 1.00 79.85 378 LEU C O 1
ATOM 2921 N N . HIS C 1 32 ? -1.814 61.077 70.725 1.00 72.31 379 HIS C N 1
ATOM 2922 C CA . HIS C 1 32 ? -2.050 61.158 72.157 1.00 76.56 379 HIS C CA 1
ATOM 2923 C C . HIS C 1 32 ? -1.988 62.580 72.653 1.00 76.64 379 HIS C C 1
ATOM 2924 O O . HIS C 1 32 ? -2.555 62.912 73.691 1.00 84.55 379 HIS C O 1
ATOM 2931 N N . LEU C 1 33 ? -1.269 63.419 71.920 1.00 78.87 380 LEU C N 1
ATOM 2932 C CA . LEU C 1 33 ? -1.073 64.798 72.337 1.00 72.86 380 LEU C CA 1
ATOM 2933 C C . LEU C 1 33 ? -2.352 65.597 72.221 1.00 66.44 380 LEU C C 1
ATOM 2934 O O . LEU C 1 33 ? -2.613 66.474 73.034 1.00 64.73 380 LEU C O 1
ATOM 2939 N N . HIS C 1 34 ? -3.160 65.308 71.213 1.00 64.98 381 HIS C N 1
ATOM 2940 C CA . HIS C 1 34 ? -4.379 66.102 71.084 1.00 67.97 381 HIS C CA 1
ATOM 2941 C C . HIS C 1 34 ? -5.605 65.256 71.307 1.00 72.85 381 HIS C C 1
ATOM 2942 O O . HIS C 1 34 ? -6.678 65.767 71.623 1.00 72.05 381 HIS C O 1
ATOM 2949 N N . GLY C 1 35 ? -5.442 63.953 71.122 1.00 73.26 382 GLY C N 1
ATOM 2950 C CA . GLY C 1 35 ? -6.584 63.077 71.028 1.00 69.61 382 GLY C CA 1
ATOM 2951 C C . GLY C 1 35 ? -6.987 63.128 69.574 1.00 64.67 382 GLY C C 1
ATOM 2952 O O . GLY C 1 35 ? -7.187 64.199 69.019 1.00 71.21 382 GLY C O 1
ATOM 2953 N N . GLY C 1 36 ? -7.033 61.971 68.939 1.00 69.84 383 GLY C N 1
ATOM 2954 C CA . GLY C 1 36 ? -7.210 61.893 67.506 1.00 66.45 383 GLY C CA 1
ATOM 2955 C C . GLY C 1 36 ? -7.836 60.575 67.107 1.00 75.44 383 GLY C C 1
ATOM 2956 O O . GLY C 1 36 ? -8.457 59.896 67.924 1.00 77.79 383 GLY C O 1
ATOM 2957 N N . ARG C 1 37 ? -7.551 60.175 65.875 1.00 73.15 384 ARG C N 1
ATOM 2958 C CA . ARG C 1 37 ? -8.264 59.132 65.130 1.00 83.66 384 ARG C CA 1
ATOM 2959 C C . ARG C 1 37 ? -8.828 57.940 65.910 1.00 85.43 384 ARG C C 1
ATOM 2960 O O . ARG C 1 37 ? -9.955 57.514 65.648 1.00 82.17 384 ARG C O 1
ATOM 2968 N N . GLY C 1 38 ? -8.021 57.353 66.791 1.00 80.77 385 GLY C N 1
ATOM 2969 C CA . GLY C 1 38 ? -8.477 56.256 67.625 1.00 70.76 385 GLY C CA 1
ATOM 2970 C C . GLY C 1 38 ? -8.061 56.425 69.067 1.00 82.48 385 GLY C C 1
ATOM 2971 O O . GLY C 1 38 ? -8.200 55.513 69.874 1.00 92.11 385 GLY C O 1
ATOM 2972 N N . VAL C 1 39 ? -7.526 57.594 69.385 1.00 78.29 386 VAL C N 1
ATOM 2973 C CA . VAL C 1 39 ? -6.748 57.782 70.607 1.00 78.12 386 VAL C CA 1
ATOM 2974 C C . VAL C 1 39 ? -7.330 58.556 71.792 1.00 78.09 386 VAL C C 1
ATOM 2975 O O . VAL C 1 39 ? -7.980 59.585 71.631 1.00 83.66 386 VAL C O 1
ATOM 2979 N N . GLU C 1 40 ? -7.076 58.045 72.991 1.00 82.04 387 GLU C N 1
ATOM 2980 C CA . GLU C 1 40 ? -7.438 58.759 74.209 1.00 95.65 387 GLU C CA 1
ATOM 2981 C C . GLU C 1 40 ? -6.475 59.916 74.378 1.00 86.50 387 GLU C C 1
ATOM 2982 O O . GLU C 1 40 ? -5.278 59.752 74.178 1.00 84.34 387 GLU C O 1
ATOM 2988 N N . GLN C 1 41 ? -6.961 61.087 74.763 1.00 89.53 388 GLN C N 1
ATOM 2989 C CA . GLN C 1 41 ? -6.000 62.155 74.897 1.00 86.65 388 GLN C CA 1
ATOM 2990 C C . GLN C 1 41 ? -5.177 61.662 76.054 1.00 84.79 388 GLN C C 1
ATOM 2991 O O . GLN C 1 41 ? -5.638 61.613 77.191 1.00 85.90 388 GLN C O 1
ATOM 2997 N N . ASN C 1 42 ? -3.926 61.356 75.757 1.00 84.26 389 ASN C N 1
ATOM 2998 C CA . ASN C 1 42 ? -3.067 60.736 76.736 1.00 88.39 389 ASN C CA 1
ATOM 2999 C C . ASN C 1 42 ? -1.736 61.453 76.690 1.00 82.92 389 ASN C C 1
ATOM 3000 O O . ASN C 1 42 ? -0.845 61.095 75.916 1.00 82.80 389 ASN C O 1
ATOM 3005 N N . HIS C 1 43 ? -1.603 62.458 77.550 1.00 75.23 390 HIS C N 1
ATOM 3006 C CA . HIS C 1 43 ? -0.383 63.242 77.593 1.00 83.99 390 HIS C CA 1
ATOM 3007 C C . HIS C 1 43 ? 0.797 62.437 78.055 1.00 86.21 390 HIS C C 1
ATOM 3008 O O . HIS C 1 43 ? 1.923 62.704 77.651 1.00 85.35 390 HIS C O 1
ATOM 3015 N N . GLN C 1 44 ? 0.540 61.445 78.895 1.00 86.98 391 GLN C N 1
ATOM 3016 C CA . GLN C 1 44 ? 1.634 60.669 79.425 1.00 84.58 391 GLN C CA 1
ATOM 3017 C C . GLN C 1 44 ? 2.224 59.836 78.293 1.00 83.96 391 GLN C C 1
ATOM 3018 O O . GLN C 1 44 ? 3.383 60.012 77.951 1.00 89.43 391 GLN C O 1
ATOM 3024 N N . ARG C 1 45 ? 1.423 58.985 77.664 1.00 76.98 392 ARG C N 1
ATOM 3025 C CA . ARG C 1 45 ? 1.927 58.200 76.536 1.00 85.79 392 ARG C CA 1
ATOM 3026 C C . ARG C 1 45 ? 2.411 59.051 75.345 1.00 90.65 392 ARG C C 1
ATOM 3027 O O . ARG C 1 45 ? 3.280 58.609 74.569 1.00 83.88 392 ARG C O 1
ATOM 3035 N N . ALA C 1 46 ? 1.830 60.238 75.169 1.00 89.49 393 ALA C N 1
ATOM 3036 C CA . ALA C 1 46 ? 2.328 61.186 74.172 1.00 79.13 393 ALA C CA 1
ATOM 3037 C C . ALA C 1 46 ? 3.757 61.608 74.524 1.00 79.56 393 ALA C C 1
ATOM 3038 O O . ALA C 1 46 ? 4.657 61.545 73.690 1.00 78.23 393 ALA C O 1
ATOM 3040 N N . PHE C 1 47 ? 3.937 62.031 75.773 1.00 66.72 394 PHE C N 1
ATOM 3041 C CA . PHE C 1 47 ? 5.204 62.519 76.302 1.00 71.37 394 PHE C CA 1
ATOM 3042 C C . PHE C 1 47 ? 6.275 61.426 76.259 1.00 78.08 394 PHE C C 1
ATOM 3043 O O . PHE C 1 47 ? 7.466 61.706 76.074 1.00 77.12 394 PHE C O 1
ATOM 3051 N N . ASP C 1 48 ? 5.844 60.185 76.485 1.00 76.97 395 ASP C N 1
ATOM 3052 C CA . ASP C 1 48 ? 6.724 59.018 76.444 1.00 77.57 395 ASP C CA 1
ATOM 3053 C C . ASP C 1 48 ? 7.163 58.731 75.026 1.00 78.02 395 ASP C C 1
ATOM 3054 O O . ASP C 1 48 ? 8.342 58.496 74.756 1.00 80.51 395 ASP C O 1
ATOM 3059 N N . TYR C 1 49 ? 6.191 58.739 74.122 1.00 76.76 396 TYR C N 1
ATOM 3060 C CA . TYR C 1 49 ? 6.466 58.461 72.726 1.00 75.36 396 TYR C CA 1
ATOM 3061 C C . TYR C 1 49 ? 7.431 59.484 72.163 1.00 74.01 396 TYR C C 1
ATOM 3062 O O . TYR C 1 49 ? 8.375 59.148 71.424 1.00 73.70 396 TYR C O 1
ATOM 3071 N N . PHE C 1 50 ? 7.168 60.738 72.516 1.00 75.36 397 PHE C N 1
ATOM 3072 C CA . PHE C 1 50 ? 8.003 61.850 72.104 1.00 69.96 397 PHE C CA 1
ATOM 3073 C C . PHE C 1 50 ? 9.387 61.722 72.706 1.00 65.37 397 PHE C C 1
ATOM 3074 O O . PHE C 1 50 ? 10.362 62.031 72.050 1.00 62.70 397 PHE C O 1
ATOM 3082 N N . ASN C 1 51 ? 9.487 61.287 73.957 1.00 69.87 398 ASN C N 1
ATOM 3083 C CA . ASN C 1 51 ? 10.813 61.137 74.551 1.00 70.01 398 ASN C CA 1
ATOM 3084 C C . ASN C 1 51 ? 11.649 60.056 73.901 1.00 70.02 398 ASN C C 1
ATOM 3085 O O . ASN C 1 51 ? 12.831 60.273 73.612 1.00 68.37 398 ASN C O 1
ATOM 3090 N N . LEU C 1 52 ? 11.020 58.906 73.657 1.00 67.80 399 LEU C N 1
ATOM 3091 C CA . LEU C 1 52 ? 11.670 57.811 72.951 1.00 67.78 399 LEU C CA 1
ATOM 3092 C C . LEU C 1 52 ? 12.215 58.325 71.646 1.00 67.42 399 LEU C C 1
ATOM 3093 O O . LEU C 1 52 ? 13.414 58.239 71.385 1.00 64.92 399 LEU C O 1
ATOM 3098 N N . ALA C 1 53 ? 11.328 58.924 70.857 1.00 71.22 400 ALA C N 1
ATOM 3099 C CA . ALA C 1 53 ? 11.695 59.343 69.511 1.00 64.82 400 ALA C CA 1
ATOM 3100 C C . ALA C 1 53 ? 12.736 60.467 69.532 1.00 66.01 400 ALA C C 1
ATOM 3101 O O . ALA C 1 53 ? 13.570 60.567 68.626 1.00 57.83 400 ALA C O 1
ATOM 3103 N N . ALA C 1 54 ? 12.674 61.307 70.564 1.00 61.67 401 ALA C N 1
ATOM 3104 C CA . ALA C 1 54 ? 13.582 62.425 70.711 1.00 53.13 401 ALA C CA 1
ATOM 3105 C C . ALA C 1 54 ? 14.976 61.931 70.974 1.00 62.64 401 ALA C C 1
ATOM 3106 O O . ALA C 1 54 ? 15.943 62.433 70.395 1.00 60.56 401 ALA C O 1
ATOM 3108 N N . ASN C 1 55 ? 15.078 60.957 71.873 1.00 70.63 402 ASN C N 1
ATOM 3109 C CA . ASN C 1 55 ? 16.363 60.338 72.165 1.00 69.46 402 ASN C CA 1
ATOM 3110 C C . ASN C 1 55 ? 16.923 59.636 70.931 1.00 68.11 402 ASN C C 1
ATOM 3111 O O . ASN C 1 55 ? 18.135 59.534 70.766 1.00 72.69 402 ASN C O 1
ATOM 3116 N N . ALA C 1 56 ? 16.029 59.191 70.051 1.00 66.36 403 ALA C N 1
ATOM 3117 C CA . ALA C 1 56 ? 16.413 58.542 68.794 1.00 69.78 403 ALA C CA 1
ATOM 3118 C C . ALA C 1 56 ? 16.768 59.570 67.720 1.00 70.42 403 ALA C C 1
ATOM 3119 O O . ALA C 1 56 ? 17.120 59.206 66.595 1.00 70.25 403 ALA C O 1
ATOM 3121 N N . GLY C 1 57 ? 16.614 60.850 68.054 1.00 65.52 404 GLY C N 1
ATOM 3122 C CA . GLY C 1 57 ? 17.045 61.932 67.188 1.00 59.30 404 GLY C CA 1
ATOM 3123 C C . GLY C 1 57 ? 15.975 62.617 66.354 1.00 59.81 404 GLY C C 1
ATOM 3124 O O . GLY C 1 57 ? 16.298 63.434 65.488 1.00 62.35 404 GLY C O 1
ATOM 3125 N N . ASN C 1 58 ? 14.707 62.329 66.630 1.00 57.89 405 ASN C N 1
ATOM 3126 C CA . ASN C 1 58 ? 13.607 62.903 65.853 1.00 56.33 405 ASN C CA 1
ATOM 3127 C C . ASN C 1 58 ? 13.296 64.357 66.245 1.00 52.54 405 ASN C C 1
ATOM 3128 O O . ASN C 1 58 ? 12.939 64.646 67.390 1.00 48.34 405 ASN C O 1
ATOM 3133 N N . SER C 1 59 ? 13.449 65.253 65.268 1.00 49.25 406 SER C N 1
ATOM 3134 C CA . SER C 1 59 ? 13.335 66.687 65.478 1.00 43.01 406 SER C CA 1
ATOM 3135 C C . SER C 1 59 ? 11.918 67.111 65.828 1.00 45.83 406 SER C C 1
ATOM 3136 O O . SER C 1 59 ? 11.721 68.056 66.600 1.00 42.65 406 SER C O 1
ATOM 3139 N N . HIS C 1 60 ? 10.930 66.430 65.256 1.00 46.57 407 HIS C N 1
ATOM 3140 C CA . HIS C 1 60 ? 9.539 66.741 65.572 1.00 49.92 407 HIS C CA 1
ATOM 3141 C C . HIS C 1 60 ? 9.243 66.426 67.030 1.00 45.37 407 HIS C C 1
ATOM 3142 O O . HIS C 1 60 ? 8.568 67.189 67.703 1.00 46.68 407 HIS C O 1
ATOM 3149 N N . ALA C 1 61 ? 9.744 65.286 67.492 1.00 45.56 408 ALA C N 1
ATOM 3150 C CA . ALA C 1 61 ? 9.599 64.871 68.889 1.00 47.13 408 ALA C CA 1
ATOM 3151 C C . ALA C 1 61 ? 10.197 65.929 69.795 1.00 47.38 408 ALA C C 1
ATOM 3152 O O . ALA C 1 61 ? 9.571 66.346 70.772 1.00 51.63 408 ALA C O 1
ATOM 3154 N N . MET C 1 62 ? 11.413 66.358 69.465 1.00 46.88 409 MET C N 1
ATOM 3155 C CA . MET C 1 62 ? 12.053 67.449 70.191 1.00 53.19 409 MET C CA 1
ATOM 3156 C C . MET C 1 62 ? 11.193 68.705 70.244 1.00 46.94 409 MET C C 1
ATOM 3157 O O . MET C 1 62 ? 10.960 69.226 71.316 1.00 53.89 409 MET C O 1
ATOM 3162 N N . ALA C 1 63 ? 10.693 69.156 69.103 1.00 42.86 410 ALA C N 1
ATOM 3163 C CA . ALA C 1 63 ? 9.845 70.348 69.046 1.00 47.86 410 ALA C CA 1
ATOM 3164 C C . ALA C 1 63 ? 8.541 70.203 69.849 1.00 50.49 410 ALA C C 1
ATOM 3165 O O . ALA C 1 63 ? 8.102 71.158 70.478 1.00 52.12 410 ALA C O 1
ATOM 3167 N N . PHE C 1 64 ? 7.898 69.037 69.775 1.00 52.33 411 PHE C N 1
ATOM 3168 C CA . PHE C 1 64 ? 6.736 68.721 70.621 1.00 56.08 411 PHE C CA 1
ATOM 3169 C C . PHE C 1 64 ? 7.072 68.803 72.125 1.00 54.84 411 PHE C C 1
ATOM 3170 O O . PHE C 1 64 ? 6.273 69.278 72.939 1.00 56.27 411 PHE C O 1
ATOM 3178 N N . LEU C 1 65 ? 8.244 68.303 72.499 1.00 55.69 412 LEU C N 1
ATOM 3179 C CA . LEU C 1 65 ? 8.648 68.386 73.893 1.00 56.41 412 LEU C CA 1
ATOM 3180 C C . LEU C 1 65 ? 8.847 69.844 74.242 1.00 63.91 412 LEU C C 1
ATOM 3181 O O . LEU C 1 65 ? 8.279 70.316 75.208 1.00 74.05 412 LEU C O 1
ATOM 3186 N N . GLY C 1 66 ? 9.637 70.555 73.441 1.00 59.17 413 GLY C N 1
ATOM 3187 C CA . GLY C 1 66 ? 9.847 71.985 73.598 1.00 57.01 413 GLY C CA 1
ATOM 3188 C C . GLY C 1 66 ? 8.566 72.777 73.797 1.00 63.90 413 GLY C C 1
ATOM 3189 O O . GLY C 1 66 ? 8.510 73.724 74.598 1.00 67.74 413 GLY C O 1
ATOM 3190 N N . LYS C 1 67 ? 7.525 72.408 73.057 1.00 64.44 414 LYS C N 1
ATOM 3191 C CA . LYS C 1 67 ? 6.279 73.134 73.196 1.00 68.76 414 LYS C CA 1
ATOM 3192 C C . LYS C 1 67 ? 5.607 72.739 74.524 1.00 73.00 414 LYS C C 1
ATOM 3193 O O . LYS C 1 67 ? 5.239 73.626 75.296 1.00 78.01 414 LYS C O 1
ATOM 3199 N N . MET C 1 68 ? 5.491 71.441 74.840 1.00 75.70 415 MET C N 1
ATOM 3200 C CA . MET C 1 68 ? 4.782 71.079 76.087 1.00 72.99 415 MET C CA 1
ATOM 3201 C C . MET C 1 68 ? 5.579 71.486 77.334 1.00 73.05 415 MET C C 1
ATOM 3202 O O . MET C 1 68 ? 5.048 71.487 78.440 1.00 72.92 415 MET C O 1
ATOM 3207 N N . TYR C 1 69 ? 6.849 71.824 77.143 1.00 72.95 416 TYR C N 1
ATOM 3208 C CA . TYR C 1 69 ? 7.701 72.363 78.197 1.00 72.90 416 TYR C CA 1
ATOM 3209 C C . TYR C 1 69 ? 7.565 73.887 78.288 1.00 81.00 416 TYR C C 1
ATOM 3210 O O . TYR C 1 69 ? 7.780 74.468 79.354 1.00 86.43 416 TYR C O 1
ATOM 3219 N N . SER C 1 70 ? 7.260 74.547 77.169 1.00 82.46 417 SER C N 1
ATOM 3220 C CA . SER C 1 70 ? 7.014 75.998 77.211 1.00 83.30 417 SER C CA 1
ATOM 3221 C C . SER C 1 70 ? 5.631 76.271 77.836 1.00 82.87 417 SER C C 1
ATOM 3222 O O . SER C 1 70 ? 5.419 77.300 78.487 1.00 81.13 417 SER C O 1
ATOM 3225 N N . GLU C 1 71 ? 4.692 75.354 77.587 1.00 80.36 418 GLU C N 1
ATOM 3226 C CA . GLU C 1 71 ? 3.353 75.373 78.187 1.00 81.69 418 GLU C CA 1
ATOM 3227 C C . GLU C 1 71 ? 3.389 75.205 79.712 1.00 86.38 418 GLU C C 1
ATOM 3228 O O . GLU C 1 71 ? 2.865 76.040 80.448 1.00 92.68 418 GLU C O 1
ATOM 3234 N N . GLY C 1 72 ? 4.007 74.125 80.181 1.00 84.47 419 GLY C N 1
ATOM 3235 C CA . GLY C 1 72 ? 4.071 73.842 81.600 1.00 74.49 419 GLY C CA 1
ATOM 3236 C C . GLY C 1 72 ? 2.743 73.334 82.111 1.00 79.01 419 GLY C C 1
ATOM 3237 O O . GLY C 1 72 ? 1.931 72.840 81.331 1.00 89.73 419 GLY C O 1
ATOM 3238 N N . ILE C 1 75 ? 1.343 67.116 84.338 1.00 81.95 422 ILE C N 1
ATOM 3239 C CA . ILE C 1 75 ? 2.490 66.266 84.011 1.00 78.75 422 ILE C CA 1
ATOM 3240 C C . ILE C 1 75 ? 3.789 67.026 83.671 1.00 86.99 422 ILE C C 1
ATOM 3241 O O . ILE C 1 75 ? 4.842 66.704 84.224 1.00 85.09 422 ILE C O 1
ATOM 3246 N N . VAL C 1 76 ? 3.747 68.028 82.792 1.00 90.01 423 VAL C N 1
ATOM 3247 C CA . VAL C 1 76 ? 5.001 68.670 82.367 1.00 82.00 423 VAL C CA 1
ATOM 3248 C C . VAL C 1 76 ? 5.203 70.089 82.918 1.00 81.29 423 VAL C C 1
ATOM 3249 O O . VAL C 1 76 ? 4.473 71.007 82.570 1.00 85.48 423 VAL C O 1
ATOM 3253 N N . PRO C 1 77 ? 6.200 70.258 83.797 1.00 80.43 424 PRO C N 1
ATOM 3254 C CA . PRO C 1 77 ? 6.466 71.526 84.483 1.00 81.29 424 PRO C CA 1
ATOM 3255 C C . PRO C 1 77 ? 7.084 72.582 83.590 1.00 83.69 424 PRO C C 1
ATOM 3256 O O . PRO C 1 77 ? 8.004 72.280 82.836 1.00 88.99 424 PRO C O 1
ATOM 3260 N N . GLN C 1 78 ? 6.604 73.813 83.690 1.00 71.97 425 GLN C N 1
ATOM 3261 C CA . GLN C 1 78 ? 7.086 74.860 82.809 1.00 79.13 425 GLN C CA 1
ATOM 3262 C C . GLN C 1 78 ? 8.576 75.044 83.015 1.00 79.72 425 GLN C C 1
ATOM 3263 O O . GLN C 1 78 ? 9.060 75.042 84.143 1.00 87.25 425 GLN C O 1
ATOM 3269 N N . SER C 1 79 ? 9.303 75.154 81.913 1.00 82.22 426 SER C N 1
ATOM 3270 C CA . SER C 1 79 ? 10.717 75.489 81.958 1.00 79.66 426 SER C CA 1
ATOM 3271 C C . SER C 1 79 ? 11.108 76.067 80.611 1.00 73.43 426 SER C C 1
ATOM 3272 O O . SER C 1 79 ? 11.289 75.331 79.651 1.00 73.49 426 SER C O 1
ATOM 3275 N N . ASN C 1 80 ? 11.248 77.383 80.520 1.00 74.09 427 ASN C N 1
ATOM 3276 C CA . ASN C 1 80 ? 11.541 77.962 79.216 1.00 77.36 427 ASN C CA 1
ATOM 3277 C C . ASN C 1 80 ? 13.013 77.706 78.856 1.00 76.59 427 ASN C C 1
ATOM 3278 O O . ASN C 1 80 ? 13.473 78.057 77.761 1.00 77.76 427 ASN C O 1
ATOM 3283 N N . GLU C 1 81 ? 13.743 77.071 79.773 1.00 75.94 428 GLU C N 1
ATOM 3284 C CA . GLU C 1 81 ? 15.154 76.773 79.542 1.00 73.66 428 GLU C CA 1
ATOM 3285 C C . GLU C 1 81 ? 15.296 75.391 78.890 1.00 71.92 428 GLU C C 1
ATOM 3286 O O . GLU C 1 81 ? 16.179 75.180 78.045 1.00 67.61 428 GLU C O 1
ATOM 3292 N N . THR C 1 82 ? 14.407 74.466 79.252 1.00 67.07 429 THR C N 1
ATOM 3293 C CA . THR C 1 82 ? 14.396 73.157 78.612 1.00 69.37 429 THR C CA 1
ATOM 3294 C C . THR C 1 82 ? 13.543 73.251 77.347 1.00 67.90 429 THR C C 1
ATOM 3295 O O . THR C 1 82 ? 13.846 72.624 76.322 1.00 59.68 429 THR C O 1
ATOM 3299 N N . ALA C 1 83 ? 12.510 74.085 77.401 1.00 71.38 430 ALA C N 1
ATOM 3300 C CA . ALA C 1 83 ? 11.842 74.495 76.176 1.00 67.10 430 ALA C CA 1
ATOM 3301 C C . ALA C 1 83 ? 12.895 75.065 75.222 1.00 58.69 430 ALA C C 1
ATOM 3302 O O . ALA C 1 83 ? 12.965 74.658 74.065 1.00 60.74 430 ALA C O 1
ATOM 3304 N N . LEU C 1 84 ? 13.773 75.933 75.718 1.00 56.15 431 LEU C N 1
ATOM 3305 C CA . LEU C 1 84 ? 14.848 76.470 74.870 1.00 56.29 431 LEU C CA 1
ATOM 3306 C C . LEU C 1 84 ? 15.793 75.374 74.342 1.00 58.85 431 LEU C C 1
ATOM 3307 O O . LEU C 1 84 ? 16.234 75.428 73.179 1.00 57.27 431 LEU C O 1
ATOM 3312 N N . HIS C 1 85 ? 16.109 74.400 75.203 1.00 59.62 432 HIS C N 1
ATOM 3313 C CA . HIS C 1 85 ? 16.963 73.254 74.853 1.00 51.88 432 HIS C CA 1
ATOM 3314 C C . HIS C 1 85 ? 16.423 72.489 73.638 1.00 49.27 432 HIS C C 1
ATOM 3315 O O . HIS C 1 85 ? 17.135 72.245 72.658 1.00 49.39 432 HIS C O 1
ATOM 3322 N N . TYR C 1 86 ? 15.139 72.147 73.710 1.00 50.77 433 TYR C N 1
ATOM 3323 C CA . TYR C 1 86 ? 14.492 71.336 72.690 1.00 50.31 433 TYR C CA 1
ATOM 3324 C C . TYR C 1 86 ? 14.195 72.099 71.415 1.00 47.23 433 TYR C C 1
ATOM 3325 O O . TYR C 1 86 ? 14.427 71.603 70.319 1.00 44.04 433 TYR C O 1
ATOM 3334 N N . PHE C 1 87 ? 13.676 73.307 71.559 1.00 51.84 434 PHE C N 1
ATOM 3335 C CA . PHE C 1 87 ? 13.443 74.135 70.397 1.00 46.65 434 PHE C CA 1
ATOM 3336 C C . PHE C 1 87 ? 14.739 74.376 69.669 1.00 44.57 434 PHE C C 1
ATOM 3337 O O . PHE C 1 87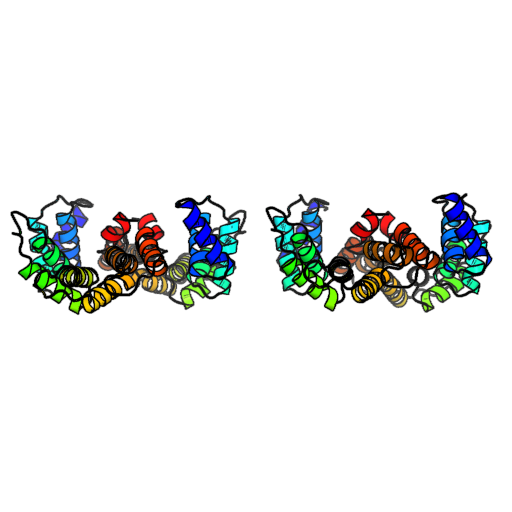 ? 14.757 74.401 68.446 1.00 46.83 434 PHE C O 1
ATOM 3345 N N . LYS C 1 88 ? 15.845 74.460 70.389 1.00 45.42 435 LYS C N 1
ATOM 3346 C CA . LYS C 1 88 ? 17.087 74.741 69.685 1.00 45.34 435 LYS C CA 1
ATOM 3347 C C . LYS C 1 88 ? 17.634 73.481 69.046 1.00 44.90 435 LYS C C 1
ATOM 3348 O O . LYS C 1 88 ? 18.215 73.536 67.952 1.00 45.89 435 LYS C O 1
ATOM 3354 N N . LYS C 1 89 ? 17.436 72.333 69.690 1.00 46.73 436 LYS C N 1
ATOM 3355 C CA . LYS C 1 89 ? 17.862 71.102 69.021 1.00 49.52 436 LYS C CA 1
ATOM 3356 C C . LYS C 1 89 ? 17.062 70.889 67.732 1.00 41.88 436 LYS C C 1
ATOM 3357 O O . LYS C 1 89 ? 17.646 70.659 66.676 1.00 42.47 436 LYS C O 1
ATOM 3363 N N . ALA C 1 90 ? 15.741 71.035 67.818 1.00 40.64 437 ALA C N 1
ATOM 3364 C CA . ALA C 1 90 ? 14.867 70.933 66.653 1.00 44.02 437 ALA C CA 1
ATOM 3365 C C . ALA C 1 90 ? 15.296 71.919 65.567 1.00 39.79 437 ALA C C 1
ATOM 3366 O O . ALA C 1 90 ? 15.445 71.539 64.412 1.00 39.35 437 ALA C O 1
ATOM 3368 N N . ALA C 1 91 ? 15.524 73.170 65.951 1.00 38.14 438 ALA C N 1
ATOM 3369 C CA . ALA C 1 91 ? 15.872 74.202 64.988 1.00 39.23 438 ALA C CA 1
ATOM 3370 C C . ALA C 1 91 ? 17.167 73.886 64.270 1.00 42.52 438 ALA C C 1
ATOM 3371 O O . ALA C 1 91 ? 17.246 74.065 63.051 1.00 41.73 438 ALA C O 1
ATOM 3373 N N . ASP C 1 92 ? 18.148 73.344 64.996 1.00 42.03 439 ASP C N 1
ATOM 3374 C CA . ASP C 1 92 ? 19.430 72.980 64.379 1.00 43.10 439 ASP C CA 1
ATOM 3375 C C . ASP C 1 92 ? 19.268 71.950 63.284 1.00 44.77 439 ASP C C 1
ATOM 3376 O O . ASP C 1 92 ? 20.180 71.718 62.498 1.00 49.63 439 ASP C O 1
ATOM 3381 N N . MET C 1 93 ? 18.126 71.289 63.261 1.00 43.81 440 MET C N 1
ATOM 3382 C CA . MET C 1 93 ? 17.965 70.184 62.345 1.00 43.98 440 MET C CA 1
ATOM 3383 C C . MET C 1 93 ? 16.965 70.546 61.267 1.00 45.49 440 MET C C 1
ATOM 3384 O O . MET C 1 93 ? 16.583 69.704 60.448 1.00 49.64 440 MET C O 1
ATOM 3389 N N . GLY C 1 94 ? 16.537 71.806 61.289 1.00 37.69 441 GLY C N 1
ATOM 3390 C CA . GLY C 1 94 ? 15.660 72.342 60.275 1.00 33.25 441 GLY C CA 1
ATOM 3391 C C . GLY C 1 94 ? 14.179 72.276 60.586 1.00 39.67 441 GLY C C 1
ATOM 3392 O O . GLY C 1 94 ? 13.340 72.494 59.700 1.00 41.08 441 GLY C O 1
ATOM 3393 N N . ASN C 1 95 ? 13.835 71.946 61.826 1.00 34.18 442 ASN C N 1
ATOM 3394 C CA . ASN C 1 95 ? 12.432 71.848 62.168 1.00 31.13 442 ASN C CA 1
ATOM 3395 C C . ASN C 1 95 ? 11.769 73.207 62.314 1.00 36.53 442 ASN C C 1
ATOM 3396 O O . ASN C 1 95 ? 12.156 74.005 63.153 1.00 35.78 442 ASN C O 1
ATOM 3401 N N . PRO C 1 96 ? 10.719 73.450 61.523 1.00 40.81 443 PRO C N 1
ATOM 3402 C CA . PRO C 1 96 ? 10.074 74.760 61.508 1.00 36.38 443 PRO C CA 1
ATOM 3403 C C . PRO C 1 96 ? 9.470 75.136 62.860 1.00 34.93 443 PRO C C 1
ATOM 3404 O O . PRO C 1 96 ? 9.372 76.319 63.209 1.00 36.71 443 PRO C O 1
ATOM 3408 N N . VAL C 1 97 ? 9.061 74.136 63.621 1.00 33.72 444 VAL C N 1
ATOM 3409 C CA . VAL C 1 97 ? 8.452 74.404 64.915 1.00 35.59 444 VAL C CA 1
ATOM 3410 C C . VAL C 1 97 ? 9.524 74.889 65.876 1.00 36.01 444 VAL C C 1
ATOM 3411 O O . VAL C 1 97 ? 9.313 75.806 66.649 1.00 35.28 444 VAL C O 1
ATOM 3415 N N . GLY C 1 98 ? 10.684 74.251 65.808 1.00 39.01 445 GLY C N 1
ATOM 3416 C CA . GLY C 1 98 ? 11.825 74.687 66.577 1.00 38.38 445 GLY C CA 1
ATOM 3417 C C . GLY C 1 98 ? 12.227 76.092 66.194 1.00 35.21 445 GLY C C 1
ATOM 3418 O O . GLY C 1 98 ? 12.371 76.952 67.067 1.00 41.99 445 GLY C O 1
ATOM 3419 N N . GLN C 1 99 ? 12.367 76.339 64.895 1.00 35.68 446 GLN C N 1
ATOM 3420 C CA . GLN C 1 99 ? 12.746 77.660 64.385 1.00 32.63 446 GLN C CA 1
ATOM 3421 C C . GLN C 1 99 ? 11.794 78.712 64.903 1.00 32.86 446 GLN C C 1
ATOM 3422 O O . GLN C 1 99 ? 12.198 79.748 65.401 1.00 36.67 446 GLN C O 1
ATOM 3428 N N . SER C 1 100 ? 10.515 78.401 64.837 1.00 35.43 447 SER C N 1
ATOM 3429 C CA . SER C 1 100 ? 9.498 79.305 65.327 1.00 35.84 447 SER C CA 1
ATOM 3430 C C . SER C 1 100 ? 9.627 79.508 66.844 1.00 32.09 447 SER C C 1
ATOM 3431 O O . SER C 1 100 ? 9.500 80.623 67.320 1.00 33.54 447 SER C O 1
ATOM 3434 N N . GLY C 1 101 ? 9.910 78.441 67.593 1.00 35.00 448 GLY C N 1
ATOM 3435 C CA . GLY C 1 101 ? 10.138 78.540 69.033 1.00 38.37 448 GLY C CA 1
ATOM 3436 C C . GLY C 1 101 ? 11.264 79.499 69.413 1.00 38.93 448 GLY C C 1
ATOM 3437 O O . GLY C 1 101 ? 11.067 80.417 70.197 1.00 41.09 448 GLY C O 1
ATOM 3438 N N . LEU C 1 102 ? 12.449 79.300 68.842 1.00 39.82 449 LEU C N 1
ATOM 3439 C CA . LEU C 1 102 ? 13.551 80.238 69.039 1.00 37.31 449 LEU C CA 1
ATOM 3440 C C . LEU C 1 102 ? 13.185 81.648 68.583 1.00 40.95 449 LEU C C 1
ATOM 3441 O O . LEU C 1 102 ? 13.620 82.627 69.158 1.00 42.45 449 LEU C O 1
ATOM 3446 N N . GLY C 1 103 ? 12.426 81.743 67.502 1.00 45.33 450 GLY C N 1
ATOM 3447 C CA . GLY C 1 103 ? 11.972 83.025 67.005 1.00 40.70 450 GLY C CA 1
ATOM 3448 C C . GLY C 1 103 ? 11.213 83.754 68.089 1.00 40.15 450 GLY C C 1
ATOM 3449 O O . GLY C 1 103 ? 11.415 84.950 68.285 1.00 40.40 450 GLY C O 1
ATOM 3450 N N . MET C 1 104 ? 10.321 83.033 68.771 1.00 39.04 451 MET C N 1
ATOM 3451 C CA . MET C 1 104 ? 9.538 83.615 69.849 1.00 42.88 451 MET C CA 1
ATOM 3452 C C . MET C 1 104 ? 10.460 84.005 70.995 1.00 47.83 451 MET C C 1
ATOM 3453 O O . MET C 1 104 ? 10.352 85.100 71.572 1.00 46.55 451 MET C O 1
ATOM 3458 N N . ALA C 1 105 ? 11.389 83.107 71.304 1.00 44.72 452 ALA C N 1
ATOM 3459 C CA . ALA C 1 105 ? 12.337 83.349 72.383 1.00 45.71 452 ALA C CA 1
ATOM 3460 C C . ALA C 1 105 ? 13.170 84.631 72.187 1.00 47.74 452 ALA C C 1
ATOM 3461 O O . ALA C 1 105 ? 13.343 85.410 73.131 1.00 49.55 452 ALA C O 1
ATOM 3463 N N . TYR C 1 106 ? 13.663 84.861 70.970 1.00 43.04 453 TYR C N 1
ATOM 3464 C CA . TYR C 1 106 ? 14.456 86.057 70.687 1.00 45.45 453 TYR C CA 1
ATOM 3465 C C . TYR C 1 106 ? 13.559 87.281 70.511 1.00 45.06 453 TYR C C 1
ATOM 3466 O O . TYR C 1 106 ? 13.984 88.416 70.728 1.00 47.05 453 TYR C O 1
ATOM 3475 N N . LEU C 1 107 ? 12.316 87.065 70.104 1.00 43.78 454 LEU C N 1
ATOM 3476 C CA . LEU C 1 107 ? 11.409 88.199 70.008 1.00 49.42 454 LEU C CA 1
ATOM 3477 C C . LEU C 1 107 ? 11.029 88.773 71.378 1.00 44.75 454 LEU C C 1
ATOM 3478 O O . LEU C 1 107 ? 11.097 89.972 71.564 1.00 44.57 454 LEU C O 1
ATOM 3483 N N . TYR C 1 108 ? 10.686 87.920 72.344 1.00 49.11 455 TYR C N 1
ATOM 3484 C CA . TYR C 1 108 ? 10.183 88.415 73.622 1.00 45.66 455 TYR C CA 1
ATOM 3485 C C . TYR C 1 108 ? 11.125 88.202 74.783 1.00 48.50 455 TYR C C 1
ATOM 3486 O O . TYR C 1 108 ? 10.720 88.384 75.923 1.00 55.55 455 TYR C O 1
ATOM 3495 N N . GLY C 1 109 ? 12.376 87.856 74.494 1.00 49.47 456 GLY C N 1
ATOM 3496 C CA . GLY C 1 109 ? 13.383 87.578 75.518 1.00 50.81 456 GLY C CA 1
ATOM 3497 C C . GLY C 1 109 ? 13.114 86.431 76.492 1.00 48.03 456 GLY C C 1
ATOM 3498 O O . GLY C 1 109 ? 13.352 86.573 77.687 1.00 51.90 456 GLY C O 1
ATOM 3499 N N . ARG C 1 110 ? 12.659 85.284 75.987 1.00 47.70 457 ARG C N 1
ATOM 3500 C CA . ARG C 1 110 ? 12.313 84.141 76.847 1.00 47.17 457 ARG C CA 1
ATOM 3501 C C . ARG C 1 110 ? 13.461 83.168 77.046 1.00 47.20 457 ARG C C 1
ATOM 3502 O O . ARG C 1 110 ? 13.649 82.265 76.232 1.00 55.13 457 ARG C O 1
ATOM 3510 N N . GLY C 1 111 ? 14.232 83.329 78.115 1.00 46.75 458 GLY C N 1
ATOM 3511 C CA . GLY C 1 111 ? 15.351 82.433 78.353 1.00 44.00 458 GLY C CA 1
ATOM 3512 C C . GLY C 1 111 ? 16.521 82.887 77.499 1.00 46.43 458 GLY C C 1
ATOM 3513 O O . GLY C 1 111 ? 17.554 82.225 77.403 1.00 45.39 458 GLY C O 1
ATOM 3514 N N . VAL C 1 112 ? 16.342 84.021 76.840 1.00 43.98 459 VAL C N 1
ATOM 3515 C CA . VAL C 1 112 ? 17.408 84.570 76.030 1.00 47.66 459 VAL C CA 1
ATOM 3516 C C . VAL C 1 112 ? 17.337 86.104 75.982 1.00 46.23 459 VAL C C 1
ATOM 3517 O O . VAL C 1 112 ? 16.283 86.715 76.213 1.00 41.13 459 VAL C O 1
ATOM 3521 N N . GLN C 1 113 ? 18.465 86.725 75.674 1.00 43.47 460 GLN C N 1
ATOM 3522 C CA . GLN C 1 113 ? 18.447 88.140 75.437 1.00 39.34 460 GLN C CA 1
ATOM 3523 C C . GLN C 1 113 ? 17.753 88.431 74.116 1.00 47.35 460 GLN C C 1
ATOM 3524 O O . GLN C 1 113 ? 18.033 87.783 73.103 1.00 46.15 460 GLN C O 1
ATOM 3530 N N . VAL C 1 114 ? 16.837 89.402 74.156 1.00 50.52 461 VAL C N 1
ATOM 3531 C CA . VAL C 1 114 ? 16.090 89.896 72.994 1.00 47.88 461 VAL C CA 1
ATOM 3532 C C . VAL C 1 114 ? 16.985 90.316 71.815 1.00 52.35 461 VAL C C 1
ATOM 3533 O O . VAL C 1 114 ? 17.956 91.052 72.008 1.00 46.93 461 VAL C O 1
ATOM 3537 N N . ASN C 1 115 ? 16.664 89.831 70.611 1.00 51.27 462 ASN C N 1
ATOM 3538 C CA . ASN C 1 115 ? 17.430 90.122 69.403 1.00 46.89 462 ASN C CA 1
ATOM 3539 C C . ASN C 1 115 ? 16.539 90.057 68.156 1.00 51.93 462 ASN C C 1
ATOM 3540 O O . ASN C 1 115 ? 16.390 88.995 67.541 1.00 51.26 462 ASN C O 1
ATOM 3545 N N . TYR C 1 116 ? 16.036 91.202 67.714 1.00 52.08 463 TYR C N 1
ATOM 3546 C CA . TYR C 1 116 ? 15.010 91.196 66.680 1.00 50.98 463 TYR C CA 1
ATOM 3547 C C . TYR C 1 116 ? 15.494 90.650 65.349 1.00 47.75 463 TYR C C 1
ATOM 3548 O O . TYR C 1 116 ? 14.726 89.983 64.656 1.00 55.11 463 TYR C O 1
ATOM 3557 N N . ASP C 1 117 ? 16.762 90.859 65.009 1.00 49.26 464 ASP C N 1
ATOM 3558 C CA . ASP C 1 117 ? 17.297 90.260 63.775 1.00 53.24 464 ASP C CA 1
ATOM 3559 C C . ASP C 1 117 ? 17.258 88.758 63.798 1.00 46.16 464 ASP C C 1
ATOM 3560 O O . ASP C 1 117 ? 16.803 88.129 62.849 1.00 50.35 464 ASP C O 1
ATOM 3565 N N . LEU C 1 118 ? 17.727 88.189 64.895 1.00 54.03 465 LEU C N 1
ATOM 3566 C CA . LEU C 1 118 ? 17.716 86.755 65.066 1.00 48.46 465 LEU C CA 1
ATOM 3567 C C . LEU C 1 118 ? 16.315 86.191 64.986 1.00 46.30 465 LEU C C 1
ATOM 3568 O O . LEU C 1 118 ? 16.089 85.139 64.370 1.00 46.39 465 LEU C O 1
ATOM 3573 N N . ALA C 1 119 ? 15.382 86.886 65.627 1.00 42.95 466 ALA C N 1
ATOM 3574 C CA . ALA C 1 119 ? 13.987 86.477 65.608 1.00 41.69 466 ALA C CA 1
ATOM 3575 C C . ALA C 1 119 ? 13.485 86.431 64.176 1.00 49.84 466 ALA C C 1
ATOM 3576 O O . ALA C 1 119 ? 12.867 85.448 63.739 1.00 45.32 466 ALA C O 1
ATOM 3578 N N . LEU C 1 120 ? 13.779 87.490 63.426 1.00 47.11 467 LEU C N 1
ATOM 3579 C CA . LEU C 1 120 ? 13.302 87.542 62.060 1.00 46.63 467 LEU C CA 1
ATOM 3580 C C . LEU C 1 120 ? 13.912 86.429 61.216 1.00 44.21 467 LEU C C 1
ATOM 3581 O O . LEU C 1 120 ? 13.230 85.845 60.376 1.00 47.57 467 LEU C O 1
ATOM 3586 N N . LYS C 1 121 ? 15.178 86.103 61.450 1.00 41.29 468 LYS C N 1
ATOM 3587 C CA . LYS C 1 121 ? 15.822 85.101 60.618 1.00 44.64 468 LYS C CA 1
ATOM 3588 C C . LYS C 1 121 ? 15.267 83.691 60.965 1.00 48.24 468 LYS C C 1
ATOM 3589 O O . LYS C 1 121 ? 15.043 82.840 60.069 1.00 45.42 468 LYS C O 1
ATOM 3595 N N . TYR C 1 122 ? 14.926 83.472 62.232 1.00 42.71 469 TYR C N 1
ATOM 3596 C CA . TYR C 1 122 ? 14.349 82.177 62.592 1.00 43.44 469 TYR C CA 1
ATOM 3597 C C . TYR C 1 122 ? 12.929 82.026 62.048 1.00 41.04 469 TYR C C 1
ATOM 3598 O O . TYR C 1 122 ? 12.559 80.967 61.512 1.00 36.23 469 TYR C O 1
ATOM 3607 N N . PHE C 1 123 ? 12.146 83.090 62.187 1.00 40.65 470 PHE C N 1
ATOM 3608 C CA . PHE C 1 123 ? 10.791 83.111 61.644 1.00 42.24 470 PHE C CA 1
ATOM 3609 C C . PHE C 1 123 ? 10.810 82.942 60.126 1.00 42.94 470 PHE C C 1
ATOM 3610 O O . PHE C 1 123 ? 9.902 82.344 59.559 1.00 40.79 470 PHE C O 1
ATOM 3618 N N . GLN C 1 124 ? 11.834 83.481 59.471 1.00 44.12 471 GLN C N 1
ATOM 3619 C CA . GLN C 1 124 ? 11.931 83.343 58.032 1.00 41.52 471 GLN C CA 1
ATOM 3620 C C . GLN C 1 124 ? 12.171 81.913 57.682 1.00 40.07 471 GLN C C 1
ATOM 3621 O O . GLN C 1 124 ? 11.518 81.389 56.791 1.00 43.83 471 GLN C O 1
ATOM 3627 N N . LYS C 1 125 ? 13.092 81.267 58.392 1.00 40.22 472 LYS C N 1
ATOM 3628 C CA . LYS C 1 125 ? 13.369 79.867 58.093 1.00 37.03 472 LYS C CA 1
ATOM 3629 C C . LYS C 1 125 ? 12.102 79.043 58.278 1.00 38.17 472 LYS C C 1
ATOM 3630 O O . LYS C 1 125 ? 11.828 78.145 57.488 1.00 48.98 472 LYS C O 1
ATOM 3636 N N . ALA C 1 126 ? 11.325 79.335 59.312 1.00 36.42 473 ALA C N 1
ATOM 3637 C CA . ALA C 1 126 ? 10.099 78.569 59.526 1.00 38.36 473 ALA C CA 1
ATOM 3638 C C . ALA C 1 126 ? 9.083 78.837 58.431 1.00 37.52 473 ALA C C 1
ATOM 3639 O O . ALA C 1 126 ? 8.433 77.915 57.938 1.00 47.82 473 ALA C O 1
ATOM 3641 N N . ALA C 1 127 ? 8.953 80.098 58.055 1.00 35.58 474 ALA C N 1
ATOM 3642 C CA . ALA C 1 127 ? 7.993 80.540 57.058 1.00 33.82 474 ALA C CA 1
ATOM 3643 C C . ALA C 1 127 ? 8.279 79.999 55.654 1.00 39.00 474 ALA C C 1
ATOM 3644 O O . ALA C 1 127 ? 7.367 79.621 54.924 1.00 40.94 474 ALA C O 1
ATOM 3646 N N . GLU C 1 128 ? 9.552 79.952 55.286 1.00 43.11 475 GLU C N 1
ATOM 3647 C CA . GLU C 1 128 ? 9.980 79.403 54.001 1.00 42.96 475 GLU C CA 1
ATOM 3648 C C . GLU C 1 128 ? 9.464 77.984 53.854 1.00 39.44 475 GLU C C 1
ATOM 3649 O O . GLU C 1 128 ? 9.307 77.494 52.754 1.00 46.46 475 GLU C O 1
ATOM 3655 N N . GLN C 1 129 ? 9.263 77.312 54.979 1.00 39.16 476 GLN C N 1
ATOM 3656 C CA . GLN C 1 129 ? 8.841 75.918 54.988 1.00 43.35 476 GLN C CA 1
ATOM 3657 C C . GLN C 1 129 ? 7.335 75.751 55.032 1.00 40.76 476 GLN C C 1
ATOM 3658 O O . GLN C 1 129 ? 6.834 74.638 55.167 1.00 37.99 476 GLN C O 1
ATOM 3664 N N . GLY C 1 130 ? 6.612 76.850 54.906 1.00 35.30 477 GLY C N 1
ATOM 3665 C CA . GLY C 1 130 ? 5.172 76.761 54.911 1.00 37.97 477 GLY C CA 1
ATOM 3666 C C . GLY C 1 130 ? 4.536 76.660 56.279 1.00 38.29 477 GLY C C 1
ATOM 3667 O O . GLY C 1 130 ? 3.383 76.237 56.380 1.00 38.67 477 GLY C O 1
ATOM 3668 N N . TRP C 1 131 ? 5.293 76.999 57.323 1.00 35.05 478 TRP C N 1
ATOM 3669 C CA . TRP C 1 131 ? 4.795 76.921 58.695 1.00 36.59 478 TRP C CA 1
ATOM 3670 C C . TRP C 1 131 ? 4.020 78.188 59.023 1.00 38.14 478 TRP C C 1
ATOM 3671 O O . TRP C 1 131 ? 4.605 79.260 59.190 1.00 36.50 478 TRP C O 1
ATOM 3682 N N . VAL C 1 132 ? 2.702 78.052 59.136 1.00 35.68 479 VAL C N 1
ATOM 3683 C CA . VAL C 1 132 ? 1.822 79.214 59.219 1.00 37.80 479 VAL C CA 1
ATOM 3684 C C . VAL C 1 132 ? 2.111 80.143 60.396 1.00 37.98 479 VAL C C 1
ATOM 3685 O O . VAL C 1 132 ? 2.058 81.361 60.238 1.00 45.52 479 VAL C O 1
ATOM 3689 N N . ASP C 1 133 ? 2.433 79.592 61.559 1.00 39.92 480 ASP C N 1
ATOM 3690 C CA . ASP C 1 133 ? 2.725 80.433 62.737 1.00 44.45 480 ASP C CA 1
ATOM 3691 C C . ASP C 1 133 ? 3.879 81.402 62.493 1.00 37.45 480 ASP C C 1
ATOM 3692 O O . ASP C 1 133 ? 3.821 82.574 62.875 1.00 48.53 480 ASP C O 1
ATOM 3697 N N . GLY C 1 134 ? 4.952 80.894 61.903 1.00 41.51 481 GLY C N 1
ATOM 3698 C CA . GLY C 1 134 ? 6.087 81.725 61.550 1.00 38.05 481 GLY C CA 1
ATOM 3699 C C . GLY C 1 134 ? 5.687 82.790 60.556 1.00 40.15 481 GLY C C 1
ATOM 3700 O O . GLY C 1 134 ? 6.075 83.954 60.693 1.00 40.37 481 GLY C O 1
ATOM 3701 N N . GLN C 1 135 ? 4.856 82.410 59.590 1.00 38.55 482 GLN C N 1
ATOM 3702 C CA . GLN C 1 135 ? 4.387 83.360 58.585 1.00 37.44 482 GLN C CA 1
ATOM 3703 C C . GLN C 1 135 ? 3.611 84.478 59.281 1.00 40.87 482 GLN C C 1
ATOM 3704 O O . GLN C 1 135 ? 3.727 85.656 58.925 1.00 39.00 482 GLN C O 1
ATOM 3710 N N . LEU C 1 136 ? 2.848 84.111 60.300 1.00 35.60 483 LEU C N 1
ATOM 3711 C CA . LEU C 1 136 ? 2.105 85.098 61.070 1.00 44.15 483 LEU C CA 1
ATOM 3712 C C . LEU C 1 136 ? 3.005 86.068 61.856 1.00 43.17 483 LEU C C 1
ATOM 3713 O O . LEU C 1 136 ? 2.854 87.283 61.755 1.00 40.96 483 LEU C O 1
ATOM 3718 N N . GLN C 1 137 ? 3.931 85.534 62.642 1.00 43.35 484 GLN C N 1
ATOM 3719 C CA . GLN C 1 137 ? 4.867 86.403 63.348 1.00 41.64 484 GLN C CA 1
ATOM 3720 C C . GLN C 1 137 ? 5.600 87.359 62.439 1.00 41.42 484 GLN C C 1
ATOM 3721 O O . GLN C 1 137 ? 5.630 88.569 62.688 1.00 46.26 484 GLN C O 1
ATOM 3727 N N . LEU C 1 138 ? 6.144 86.812 61.361 1.00 43.76 485 LEU C N 1
ATOM 3728 C CA . LEU C 1 138 ? 6.881 87.579 60.369 1.00 43.82 485 LEU C CA 1
ATOM 3729 C C . LEU C 1 138 ? 6.022 88.662 59.745 1.00 45.93 485 LEU C C 1
ATOM 3730 O O . LEU C 1 138 ? 6.457 89.806 59.570 1.00 45.28 485 LEU C O 1
ATOM 3735 N N . GLY C 1 139 ? 4.787 88.292 59.431 1.00 44.02 486 GLY C N 1
ATOM 3736 C CA . GLY C 1 139 ? 3.850 89.233 58.879 1.00 40.32 486 GLY C CA 1
ATOM 3737 C C . GLY C 1 139 ? 3.690 90.387 59.838 1.00 48.71 486 GLY C C 1
ATOM 3738 O O . GLY C 1 139 ? 3.743 91.559 59.439 1.00 52.18 486 GLY C O 1
ATOM 3739 N N . SER C 1 140 ? 3.542 90.064 61.116 1.00 47.81 487 SER C N 1
ATOM 3740 C CA . SER C 1 140 ? 3.361 91.090 62.138 1.00 47.85 487 SER C CA 1
ATOM 3741 C C . SER C 1 140 ? 4.564 92.023 62.287 1.00 52.79 487 SER C C 1
ATOM 3742 O O . SER C 1 140 ? 4.425 93.242 62.304 1.00 49.83 487 SER C O 1
ATOM 3745 N N . MET C 1 141 ? 5.746 91.428 62.401 1.00 56.67 488 MET C N 1
ATOM 3746 C CA . MET C 1 141 ? 6.990 92.178 62.521 1.00 53.71 488 MET C CA 1
ATOM 3747 C C . MET C 1 141 ? 7.194 93.130 61.350 1.00 54.03 488 MET C C 1
ATOM 3748 O O . MET C 1 141 ? 7.722 94.228 61.526 1.00 56.22 488 MET C O 1
ATOM 3753 N N . TYR C 1 142 ? 6.832 92.702 60.145 1.00 53.20 489 TYR C N 1
ATOM 3754 C CA . TYR C 1 142 ? 6.936 93.609 59.008 1.00 51.26 489 TYR C CA 1
ATOM 3755 C C . TYR C 1 142 ? 5.874 94.687 59.138 1.00 58.49 489 TYR C C 1
ATOM 3756 O O . TYR C 1 142 ? 6.118 95.844 58.785 1.00 64.00 489 TYR C O 1
ATOM 3765 N N . TYR C 1 143 ? 4.701 94.313 59.652 1.00 55.83 490 TYR C N 1
ATOM 3766 C CA . TYR C 1 143 ? 3.613 95.268 59.760 1.00 55.48 490 TYR C CA 1
ATOM 3767 C C . TYR C 1 143 ? 3.946 96.363 60.775 1.00 65.63 490 TYR C C 1
ATOM 3768 O O . TYR C 1 143 ? 3.665 97.536 60.533 1.00 70.04 490 TYR C O 1
ATOM 3777 N N . ASN C 1 144 ? 4.537 95.986 61.907 1.00 64.21 491 ASN C N 1
ATOM 3778 C CA . ASN C 1 144 ? 4.822 96.947 62.978 1.00 60.89 491 ASN C CA 1
ATOM 3779 C C . ASN C 1 144 ? 6.247 97.496 63.012 1.00 61.29 491 ASN C C 1
ATOM 3780 O O . ASN C 1 144 ? 6.640 98.119 63.989 1.00 63.36 491 ASN C O 1
ATOM 3785 N N . GLY C 1 145 ? 7.016 97.254 61.956 1.00 62.03 492 GLY C N 1
ATOM 3786 C CA . GLY C 1 145 ? 8.379 97.744 61.861 1.00 57.19 492 GLY C CA 1
ATOM 3787 C C . GLY C 1 145 ? 9.240 97.323 63.036 1.00 61.68 492 GLY C C 1
ATOM 3788 O O . GLY C 1 145 ? 10.025 98.119 63.544 1.00 69.14 492 GLY C O 1
ATOM 3789 N N . ILE C 1 146 ? 9.102 96.064 63.450 1.00 63.19 493 ILE C N 1
ATOM 3790 C CA . ILE C 1 146 ? 9.798 95.545 64.625 1.00 61.08 493 ILE C CA 1
ATOM 3791 C C . ILE C 1 146 ? 11.285 95.295 64.384 1.00 65.53 493 ILE C C 1
ATOM 3792 O O . ILE C 1 146 ? 12.130 96.002 64.932 1.00 71.01 493 ILE C O 1
ATOM 3797 N N . GLY C 1 147 ? 11.625 94.301 63.575 1.00 60.58 494 GLY C N 1
ATOM 3798 C CA . GLY C 1 147 ? 13.031 94.060 63.315 1.00 66.33 494 GLY C CA 1
ATOM 3799 C C . GLY C 1 147 ? 13.656 94.990 62.290 1.00 72.06 494 GLY C C 1
ATOM 3800 O O . GLY C 1 147 ? 14.866 95.214 62.292 1.00 74.14 494 GLY C O 1
ATOM 3801 N N . VAL C 1 148 ? 12.811 95.563 61.440 1.00 73.29 495 VAL C N 1
ATOM 3802 C CA . VAL C 1 148 ? 13.251 96.190 60.200 1.00 71.16 495 VAL C CA 1
ATOM 3803 C C . VAL C 1 148 ? 12.289 97.341 59.900 1.00 73.86 495 VAL C C 1
ATOM 3804 O O . VAL C 1 148 ? 11.423 97.633 60.726 1.00 74.48 495 VAL C O 1
ATOM 3808 N N . LYS C 1 149 ? 12.424 98.013 58.759 1.00 76.85 496 LYS C N 1
ATOM 3809 C CA . LYS C 1 149 ? 11.525 99.121 58.476 1.00 76.66 496 LYS C CA 1
ATOM 3810 C C . LYS C 1 149 ? 10.193 98.548 58.071 1.00 71.43 496 LYS C C 1
ATOM 3811 O O . LYS C 1 149 ? 10.132 97.531 57.380 1.00 71.77 496 LYS C O 1
ATOM 3817 N N . ARG C 1 150 ? 9.130 99.204 58.512 1.00 67.69 497 ARG C N 1
ATOM 3818 C CA . ARG C 1 150 ? 7.783 98.758 58.220 1.00 69.15 497 ARG C CA 1
ATOM 3819 C C . ARG C 1 150 ? 7.537 98.621 56.718 1.00 74.01 497 ARG C C 1
ATOM 3820 O O . ARG C 1 150 ? 7.806 99.541 55.932 1.00 66.64 497 ARG C O 1
ATOM 3828 N N . ASP C 1 151 ? 7.057 97.443 56.331 1.00 71.85 498 ASP C N 1
ATOM 3829 C CA . ASP C 1 151 ? 6.798 97.133 54.934 1.00 60.62 498 ASP C CA 1
ATOM 3830 C C . ASP C 1 151 ? 5.414 96.530 54.768 1.00 54.98 498 ASP C C 1
ATOM 3831 O O . ASP C 1 151 ? 5.242 95.335 54.942 1.00 57.36 498 ASP C O 1
ATOM 3836 N N . TYR C 1 152 ? 4.436 97.349 54.399 1.00 59.60 499 TYR C N 1
ATOM 3837 C CA . TYR C 1 152 ? 3.042 96.919 54.388 1.00 54.58 499 TYR C CA 1
ATOM 3838 C C . TYR C 1 152 ? 2.846 95.762 53.426 1.00 49.36 499 TYR C C 1
ATOM 3839 O O . TYR C 1 152 ? 1.996 94.894 53.634 1.00 50.97 499 TYR C O 1
ATOM 3848 N N . LYS C 1 153 ? 3.655 95.738 52.378 1.00 49.60 500 LYS C N 1
ATOM 3849 C CA . LYS C 1 153 ? 3.448 94.769 51.313 1.00 53.58 500 LYS C CA 1
ATOM 3850 C C . LYS C 1 153 ? 4.021 93.387 51.700 1.00 48.82 500 LYS C C 1
ATOM 3851 O O . LYS C 1 153 ? 3.379 92.370 51.483 1.00 44.23 500 LYS C O 1
ATOM 3857 N N . GLN C 1 154 ? 5.194 93.362 52.328 1.00 49.80 501 GLN C N 1
ATOM 3858 C CA . GLN C 1 154 ? 5.744 92.133 52.908 1.00 50.96 501 GLN C CA 1
ATOM 3859 C C . GLN C 1 154 ? 4.776 91.513 53.913 1.00 46.20 501 GLN C C 1
ATOM 3860 O O . GLN C 1 154 ? 4.526 90.296 53.905 1.00 44.93 501 GLN C O 1
ATOM 3866 N N . ALA C 1 155 ? 4.280 92.360 54.810 1.00 41.03 502 ALA C N 1
ATOM 3867 C CA . ALA C 1 155 ? 3.287 91.951 55.785 1.00 43.44 502 ALA C CA 1
ATOM 3868 C C . ALA C 1 155 ? 2.105 91.295 55.082 1.00 45.26 502 ALA C C 1
ATOM 3869 O O . ALA C 1 155 ? 1.706 90.161 55.407 1.00 39.50 502 ALA C O 1
ATOM 3871 N N . LEU C 1 156 ? 1.577 91.994 54.080 1.00 44.54 503 LEU C N 1
ATOM 3872 C CA . LEU C 1 156 ? 0.441 91.467 53.349 1.00 45.20 503 LEU C CA 1
ATOM 3873 C C . LEU C 1 156 ? 0.765 90.118 52.727 1.00 38.49 503 LEU C C 1
ATOM 3874 O O . LEU C 1 156 ? -0.039 89.200 52.752 1.00 40.23 503 LEU C O 1
ATOM 3879 N N . LYS C 1 157 ? 1.964 90.008 52.192 1.00 33.19 504 LYS C N 1
ATOM 3880 C CA . LYS C 1 157 ? 2.410 88.795 51.555 1.00 38.19 504 LYS C CA 1
ATOM 3881 C C . LYS C 1 157 ? 2.372 87.609 52.513 1.00 42.67 504 LYS C C 1
ATOM 3882 O O . LYS C 1 157 ? 1.805 86.540 52.195 1.00 44.80 504 LYS C O 1
ATOM 3888 N N . TYR C 1 158 ? 2.922 87.812 53.707 1.00 39.26 505 TYR C N 1
ATOM 3889 C CA . TYR C 1 158 ? 2.988 86.711 54.656 1.00 43.61 505 TYR C CA 1
ATOM 3890 C C . TYR C 1 158 ? 1.618 86.391 55.248 1.00 41.94 505 TYR C C 1
ATOM 3891 O O . TYR C 1 158 ? 1.290 85.213 55.448 1.00 45.70 505 TYR C O 1
ATOM 3900 N N . PHE C 1 159 ? 0.790 87.410 55.451 1.00 41.18 506 PHE C N 1
ATOM 3901 C CA . PHE C 1 159 ? -0.568 87.176 55.934 1.00 43.47 506 PHE C CA 1
ATOM 3902 C C . PHE C 1 159 ? -1.357 86.379 54.912 1.00 43.42 506 PHE C C 1
ATOM 3903 O O . PHE C 1 159 ? -2.116 85.464 55.268 1.00 47.77 506 PHE C O 1
ATOM 3911 N N . ASN C 1 160 ? -1.122 86.671 53.641 1.00 39.96 507 ASN C N 1
ATOM 3912 C CA . ASN C 1 160 ? -1.828 85.965 52.584 1.00 42.30 507 ASN C CA 1
ATOM 3913 C C . ASN C 1 160 ? -1.410 84.502 52.619 1.00 42.66 507 ASN C C 1
ATOM 3914 O O . ASN C 1 160 ? -2.260 83.612 52.580 1.00 51.63 507 ASN C O 1
ATOM 3919 N N . LEU C 1 161 ? -0.107 84.240 52.712 1.00 45.78 508 LEU C N 1
ATOM 3920 C CA . LEU C 1 161 ? 0.358 82.857 52.906 1.00 38.81 508 LEU C CA 1
ATOM 3921 C C . LEU C 1 161 ? -0.333 82.149 54.059 1.00 39.03 508 LEU C C 1
ATOM 3922 O O . LEU C 1 161 ? -0.752 81.015 53.941 1.00 39.93 508 LEU C O 1
ATOM 3927 N N . ALA C 1 162 ? -0.385 82.805 55.203 1.00 44.53 509 ALA C N 1
ATOM 3928 C CA . ALA C 1 162 ? -1.023 82.206 56.356 1.00 41.69 509 ALA C CA 1
ATOM 3929 C C . ALA C 1 162 ? -2.469 81.840 56.049 1.00 42.98 509 ALA C C 1
ATOM 3930 O O . ALA C 1 162 ? -2.917 80.763 56.394 1.00 48.61 509 ALA C O 1
ATOM 3932 N N . SER C 1 163 ? -3.196 82.705 55.359 1.00 47.08 510 SER C N 1
ATOM 3933 C CA . SER C 1 163 ? -4.609 82.415 55.107 1.00 43.11 510 SER C CA 1
ATOM 3934 C C . SER C 1 163 ? -4.799 81.273 54.131 1.00 45.73 510 SER C C 1
ATOM 3935 O O . SER C 1 163 ? -5.837 80.619 54.121 1.00 50.49 510 SER C O 1
ATOM 3938 N N . GLN C 1 164 ? -3.787 81.032 53.314 1.00 43.41 511 GLN C N 1
ATOM 3939 C CA . GLN C 1 164 ? -3.806 79.920 52.390 1.00 40.10 511 GLN C CA 1
ATOM 3940 C C . GLN C 1 164 ? -3.373 78.626 53.049 1.00 46.33 511 GLN C C 1
ATOM 3941 O O . GLN C 1 164 ? -3.357 77.569 52.425 1.00 46.82 511 GLN C O 1
ATOM 3947 N N . GLY C 1 165 ? -3.000 78.698 54.315 1.00 42.83 512 GLY C N 1
ATOM 3948 C CA . GLY C 1 165 ? -2.520 77.502 54.973 1.00 45.81 512 GLY C CA 1
ATOM 3949 C C . GLY C 1 165 ? -1.032 77.287 54.795 1.00 42.19 512 GLY C C 1
ATOM 3950 O O . GLY C 1 165 ? -0.519 76.190 55.017 1.00 42.75 512 GLY C O 1
ATOM 3951 N N . GLY C 1 166 ? -0.329 78.345 54.411 1.00 40.23 513 GLY C N 1
ATOM 3952 C CA . GLY C 1 166 ? 1.119 78.302 54.411 1.00 43.33 513 GLY C CA 1
ATOM 3953 C C . GLY C 1 166 ? 1.746 78.190 53.056 1.00 39.22 513 GLY C C 1
ATOM 3954 O O . GLY C 1 166 ? 2.927 78.469 52.877 1.00 41.85 513 GLY C O 1
ATOM 3955 N N . HIS C 1 167 ? 0.922 77.795 52.100 1.00 45.14 514 HIS C N 1
ATOM 3956 C CA . HIS C 1 167 ? 1.337 77.538 50.733 1.00 43.78 514 HIS C CA 1
ATOM 3957 C C . HIS C 1 167 ? 0.083 77.580 49.888 1.00 45.93 514 HIS C C 1
ATOM 3958 O O . HIS C 1 167 ? -0.994 77.232 50.374 1.00 47.11 514 HIS C O 1
ATOM 3965 N N . ILE C 1 168 ? 0.203 78.027 48.642 1.00 51.37 515 ILE C N 1
ATOM 3966 C CA . ILE C 1 168 ? -0.957 78.108 47.743 1.00 49.10 515 ILE C CA 1
ATOM 3967 C C . ILE C 1 168 ? -1.571 76.729 47.471 1.00 47.00 515 ILE C C 1
ATOM 3968 O O . ILE C 1 168 ? -2.772 76.607 47.225 1.00 48.98 515 ILE C O 1
ATOM 3973 N N . LEU C 1 169 ? -0.752 75.686 47.530 1.00 44.17 516 LEU C N 1
ATOM 3974 C CA . LEU C 1 169 ? -1.236 74.346 47.236 1.00 43.98 516 LEU C CA 1
ATOM 3975 C C . LEU C 1 169 ? -1.811 73.611 48.435 1.00 42.94 516 LEU C C 1
ATOM 3976 O O . LEU C 1 169 ? -2.317 72.505 48.290 1.00 45.22 516 LEU C O 1
ATOM 3981 N N . ALA C 1 170 ? -1.732 74.214 49.613 1.00 47.77 517 ALA C N 1
ATOM 3982 C CA . ALA C 1 170 ? -2.159 73.542 50.847 1.00 47.51 517 ALA C CA 1
ATOM 3983 C C . ALA C 1 170 ? -3.623 73.139 50.763 1.00 49.56 517 ALA C C 1
ATOM 3984 O O . ALA C 1 170 ? -4.023 72.087 51.265 1.00 51.25 517 ALA C O 1
ATOM 3986 N N . PHE C 1 171 ? -4.415 73.988 50.120 1.00 51.87 518 PHE C N 1
ATOM 3987 C CA . PHE C 1 171 ? -5.829 73.726 49.940 1.00 52.97 518 PHE C CA 1
ATOM 3988 C C . PHE C 1 171 ? -6.088 72.348 49.368 1.00 55.08 518 PHE C C 1
ATOM 3989 O O . PHE C 1 171 ? -7.024 71.680 49.782 1.00 60.06 518 PHE C O 1
ATOM 3997 N N . TYR C 1 172 ? -5.276 71.940 48.396 1.00 51.39 519 TYR C N 1
ATOM 3998 C CA . TYR C 1 172 ? -5.470 70.660 47.734 1.00 54.64 519 TYR C CA 1
ATOM 3999 C C . TYR C 1 172 ? -5.080 69.464 48.591 1.00 57.37 519 TYR C C 1
ATOM 4000 O O . TYR C 1 172 ? -5.698 68.411 48.532 1.00 63.16 519 TYR C O 1
ATOM 4009 N N . ASN C 1 173 ? -4.061 69.644 49.406 1.00 57.72 520 ASN C N 1
ATOM 4010 C CA . ASN C 1 173 ? -3.653 68.626 50.349 1.00 58.11 520 ASN C CA 1
ATOM 4011 C C . ASN C 1 173 ? -4.764 68.454 51.399 1.00 62.23 520 ASN C C 1
ATOM 4012 O O . ASN C 1 173 ? -4.985 67.361 51.910 1.00 61.48 520 ASN C O 1
ATOM 4017 N N . LEU C 1 174 ? -5.444 69.550 51.738 1.00 64.10 521 LEU C N 1
ATOM 4018 C CA . LEU C 1 174 ? -6.518 69.513 52.731 1.00 60.12 521 LEU C CA 1
ATOM 4019 C C . LEU C 1 174 ? -7.740 68.797 52.152 1.00 64.90 521 LEU C C 1
ATOM 4020 O O . LEU C 1 174 ? -8.566 68.278 52.898 1.00 69.52 521 LEU C O 1
ATOM 4025 N N . ALA C 1 175 ? -7.814 68.724 50.820 1.00 68.60 522 ALA C N 1
ATOM 4026 C CA . ALA C 1 175 ? -8.938 68.088 50.114 1.00 70.57 522 ALA C CA 1
ATOM 4027 C C . ALA C 1 175 ? -9.073 66.558 50.301 1.00 75.25 522 ALA C C 1
ATOM 4028 O O . ALA C 1 175 ? -10.142 65.997 50.041 1.00 75.47 522 ALA C O 1
ATOM 4030 N N . GLN C 1 176 ? -8.011 65.873 50.724 1.00 78.65 523 GLN C N 1
ATOM 4031 C CA . GLN C 1 176 ? -8.133 64.442 51.013 1.00 74.31 523 GLN C CA 1
ATOM 4032 C C . GLN C 1 176 ? -7.945 64.188 52.500 1.00 77.16 523 GLN C C 1
ATOM 4033 O O . GLN C 1 176 ? -8.217 63.087 52.970 1.00 79.93 523 GLN C O 1
ATOM 4039 N N . MET C 1 177 ? -7.474 65.195 53.240 1.00 75.75 524 MET C N 1
ATOM 4040 C CA . MET C 1 177 ? -7.351 65.045 54.688 1.00 79.92 524 MET C CA 1
ATOM 4041 C C . MET C 1 177 ? -8.764 65.016 55.289 1.00 87.35 524 MET C C 1
ATOM 4042 O O . MET C 1 177 ? -9.712 65.594 54.728 1.00 76.68 524 MET C O 1
ATOM 4047 N N . LEU D 1 5 ? -12.502 96.694 53.963 1.00 76.97 352 LEU D N 1
ATOM 4048 C CA . LEU D 1 5 ? -11.110 96.434 53.595 1.00 76.78 352 LEU D CA 1
ATOM 4049 C C . LEU D 1 5 ? -10.948 95.051 52.968 1.00 76.60 352 LEU D C 1
ATOM 4050 O O . LEU D 1 5 ? -9.851 94.695 52.558 1.00 85.02 352 LEU D O 1
ATOM 4055 N N . GLU D 1 6 ? -12.013 94.258 52.879 1.00 74.85 353 GLU D N 1
ATOM 4056 C CA . GLU D 1 6 ? -11.877 92.988 52.159 1.00 77.33 353 GLU D CA 1
ATOM 4057 C C . GLU D 1 6 ? -12.028 93.194 50.652 1.00 75.55 353 GLU D C 1
ATOM 4058 O O . GLU D 1 6 ? -11.227 92.686 49.856 1.00 73.19 353 GLU D O 1
ATOM 4064 N N . GLU D 1 7 ? -12.992 94.019 50.260 1.00 80.77 354 GLU D N 1
ATOM 4065 C CA . GLU D 1 7 ? -13.128 94.361 48.849 1.00 80.13 354 GLU D CA 1
ATOM 4066 C C . GLU D 1 7 ? -11.906 95.176 48.440 1.00 75.67 354 GLU D C 1
ATOM 4067 O O . GLU D 1 7 ? -11.355 94.995 47.342 1.00 70.45 354 GLU D O 1
ATOM 4073 N N . ASP D 1 8 ? -11.444 96.018 49.368 1.00 76.43 355 ASP D N 1
ATOM 4074 C CA . ASP D 1 8 ? -10.260 96.831 49.133 1.00 73.16 355 ASP D CA 1
ATOM 4075 C C . ASP D 1 8 ? -9.027 95.946 48.949 1.00 71.54 355 ASP D C 1
ATOM 4076 O O . ASP D 1 8 ? -8.157 96.254 48.133 1.00 69.55 355 ASP D O 1
ATOM 4081 N N . LEU D 1 9 ? -8.993 94.817 49.657 1.00 69.00 356 LEU D N 1
ATOM 4082 C CA . LEU D 1 9 ? -7.842 93.911 49.632 1.00 63.03 356 LEU D CA 1
ATOM 4083 C C . LEU D 1 9 ? -7.771 93.091 48.366 1.00 64.15 356 LEU D C 1
ATOM 4084 O O . LEU D 1 9 ? -6.730 93.028 47.706 1.00 63.68 356 LEU D O 1
ATOM 4089 N N . ILE D 1 10 ? -8.926 92.568 47.973 1.00 64.05 357 ILE D N 1
ATOM 4090 C CA . ILE D 1 10 ? -9.036 91.773 46.762 1.00 60.55 357 ILE D CA 1
ATOM 4091 C C . ILE D 1 10 ? -8.780 92.597 45.525 1.00 66.29 357 ILE D C 1
ATOM 4092 O O . ILE D 1 10 ? -8.126 92.155 44.569 1.00 66.62 357 ILE D O 1
ATOM 4097 N N . GLN D 1 11 ? -9.289 93.814 45.551 1.00 64.80 358 GLN D N 1
ATOM 4098 C CA . GLN D 1 11 ? -9.151 94.686 44.416 1.00 66.00 358 GLN D CA 1
ATOM 4099 C C . GLN D 1 11 ? -7.764 95.271 44.355 1.00 63.21 358 GLN D C 1
ATOM 4100 O O . GLN D 1 11 ? -7.239 95.529 43.282 1.00 63.32 358 GLN D O 1
ATOM 4106 N N . TYR D 1 12 ? -7.145 95.412 45.516 1.00 58.71 359 TYR D N 1
ATOM 4107 C CA . TYR D 1 12 ? -5.759 95.847 45.578 1.00 58.68 359 TYR D CA 1
ATOM 4108 C C . TYR D 1 12 ? -4.857 94.788 44.994 1.00 63.41 359 TYR D C 1
ATOM 4109 O O . TYR D 1 12 ? -3.829 95.076 44.372 1.00 63.93 359 TYR D O 1
ATOM 4118 N N . TYR D 1 13 ? -5.261 93.545 45.210 1.00 59.52 360 TYR D N 1
ATOM 4119 C CA . TYR D 1 13 ? -4.558 92.423 44.638 1.00 56.24 360 TYR D CA 1
ATOM 4120 C C . TYR D 1 13 ? -4.725 92.404 43.130 1.00 57.84 360 TYR D C 1
ATOM 4121 O O . TYR D 1 13 ? -3.757 92.225 42.390 1.00 57.27 360 TYR D O 1
ATOM 4130 N N . GLN D 1 14 ? -5.957 92.598 42.674 1.00 58.84 361 GLN D N 1
ATOM 4131 C CA . GLN D 1 14 ? -6.215 92.658 41.237 1.00 61.92 361 GLN D CA 1
ATOM 4132 C C . GLN D 1 14 ? -5.404 93.755 40.580 1.00 59.85 361 GLN D C 1
ATOM 4133 O O . GLN D 1 14 ? -4.914 93.626 39.451 1.00 59.57 361 GLN D O 1
ATOM 4139 N N . PHE D 1 15 ? -5.221 94.821 41.330 1.00 59.50 362 PHE D N 1
ATOM 4140 C CA . PHE D 1 15 ? -4.455 95.930 40.850 1.00 64.63 362 PHE D CA 1
ATOM 4141 C C . PHE D 1 15 ? -2.995 95.529 40.698 1.00 62.84 362 PHE D C 1
ATOM 4142 O O . PHE D 1 15 ? -2.368 95.829 39.686 1.00 68.74 362 PHE D O 1
ATOM 4150 N N . LEU D 1 16 ? -2.440 94.878 41.716 1.00 62.30 363 LEU D N 1
ATOM 4151 C CA . LEU D 1 16 ? -1.039 94.443 41.635 1.00 63.21 363 LEU D CA 1
ATOM 4152 C C . LEU D 1 16 ? -0.811 93.395 40.534 1.00 66.49 363 LEU D C 1
ATOM 4153 O O . LEU D 1 16 ? 0.269 93.322 39.941 1.00 65.28 363 LEU D O 1
ATOM 4158 N N . ALA D 1 17 ? -1.820 92.565 40.287 1.00 65.37 364 ALA D N 1
ATOM 4159 C CA . ALA D 1 17 ? -1.737 91.562 39.234 1.00 61.44 364 ALA D CA 1
ATOM 4160 C C . ALA D 1 17 ? -1.755 92.237 37.866 1.00 64.71 364 ALA D C 1
ATOM 4161 O O . ALA D 1 17 ? -1.085 91.771 36.944 1.00 60.39 364 ALA D O 1
ATOM 4163 N N . GLU D 1 18 ? -2.523 93.320 37.715 1.00 66.56 365 GLU D N 1
ATOM 4164 C CA . GLU D 1 18 ? -2.520 94.014 36.423 1.00 70.12 365 GLU D CA 1
ATOM 4165 C C . GLU D 1 18 ? -1.114 94.536 36.108 1.00 70.76 365 GLU D C 1
ATOM 4166 O O . GLU D 1 18 ? -0.729 94.647 34.951 1.00 77.19 365 GLU D O 1
ATOM 4172 N N . LYS D 1 19 ? -0.337 94.793 37.152 1.00 69.35 366 LYS D N 1
ATOM 4173 C CA . LYS D 1 19 ? 0.994 95.381 37.045 1.00 67.91 366 LYS D CA 1
ATOM 4174 C C . LYS D 1 19 ? 2.087 94.336 37.188 1.00 72.68 366 LYS D C 1
ATOM 4175 O O . LYS D 1 19 ? 3.257 94.674 37.385 1.00 71.86 366 LYS D O 1
ATOM 4181 N N . GLY D 1 20 ? 1.698 93.065 37.143 1.00 67.50 367 GLY D N 1
ATOM 4182 C CA . GLY D 1 20 ? 2.663 91.985 37.053 1.00 66.52 367 GLY D CA 1
ATOM 4183 C C . GLY D 1 20 ? 3.116 91.248 38.300 1.00 70.19 367 GLY D C 1
ATOM 4184 O O . GLY D 1 20 ? 4.083 90.475 38.243 1.00 72.54 367 GLY D O 1
ATOM 4185 N N . ASP D 1 21 ? 2.448 91.447 39.430 1.00 69.21 368 ASP D N 1
ATOM 4186 C CA . ASP D 1 21 ? 2.841 90.666 40.597 1.00 67.15 368 ASP D CA 1
ATOM 4187 C C . ASP D 1 21 ? 2.447 89.225 40.352 1.00 62.23 368 ASP D C 1
ATOM 4188 O O . ASP D 1 21 ? 1.259 88.892 40.284 1.00 59.00 368 ASP D O 1
ATOM 4193 N N . VAL D 1 22 ? 3.455 88.378 40.195 1.00 62.91 369 VAL D N 1
ATOM 4194 C CA . VAL D 1 22 ? 3.210 87.014 39.781 1.00 59.15 369 VAL D CA 1
ATOM 4195 C C . VAL D 1 22 ? 2.379 86.306 40.836 1.00 54.21 369 VAL D C 1
ATOM 4196 O O . VAL D 1 22 ? 1.371 85.676 40.507 1.00 57.82 369 VAL D O 1
ATOM 4200 N N . GLN D 1 23 ? 2.761 86.455 42.103 1.00 54.49 370 GLN D N 1
ATOM 4201 C CA . GLN D 1 23 ? 2.017 85.839 43.202 1.00 55.52 370 GLN D CA 1
ATOM 4202 C C . GLN D 1 23 ? 0.551 86.231 43.169 1.00 51.39 370 GLN D C 1
ATOM 4203 O O . GLN D 1 23 ? -0.336 85.404 43.402 1.00 52.92 370 GLN D O 1
ATOM 4209 N N . ALA D 1 24 ? 0.301 87.487 42.819 1.00 52.81 371 ALA D N 1
ATOM 4210 C CA . ALA D 1 24 ? -1.053 88.026 42.802 1.00 52.90 371 ALA D CA 1
ATOM 4211 C C . ALA D 1 24 ? -1.857 87.435 41.654 1.00 47.97 371 ALA D C 1
ATOM 4212 O O . ALA D 1 24 ? -3.031 87.088 41.804 1.00 48.28 371 ALA D O 1
ATOM 4214 N N . GLN D 1 25 ? -1.219 87.317 40.503 1.00 45.93 372 GLN D N 1
ATOM 4215 C CA . GLN D 1 25 ? -1.869 86.668 39.386 1.00 48.13 372 GLN D CA 1
ATOM 4216 C C . GLN D 1 25 ? -2.257 85.237 39.750 1.00 46.19 372 GLN D C 1
ATOM 4217 O O . GLN D 1 25 ? -3.398 84.849 39.553 1.00 42.81 372 GLN D O 1
ATOM 4223 N N . VAL D 1 26 ? -1.330 84.460 40.314 1.00 46.92 373 VAL D N 1
ATOM 4224 C CA . VAL D 1 26 ? -1.637 83.058 40.614 1.00 36.72 373 VAL D CA 1
ATOM 4225 C C . VAL D 1 26 ? -2.747 82.910 41.638 1.00 40.72 373 VAL D C 1
ATOM 4226 O O . VAL D 1 26 ? -3.664 82.113 41.450 1.00 38.88 373 VAL D O 1
ATOM 4230 N N . GLY D 1 27 ? -2.645 83.665 42.731 1.00 44.33 374 GLY D N 1
ATOM 4231 C CA . GLY D 1 27 ? -3.652 83.657 43.780 1.00 36.98 374 GLY D CA 1
ATOM 4232 C C . GLY D 1 27 ? -5.025 84.020 43.245 1.00 44.65 374 GLY D C 1
ATOM 4233 O O . GLY D 1 27 ? -6.029 83.369 43.572 1.00 39.34 374 GLY D O 1
ATOM 4234 N N . LEU D 1 28 ? -5.074 85.078 42.428 1.00 41.47 375 LEU D N 1
ATOM 4235 C CA . LEU D 1 28 ? -6.336 85.515 41.850 1.00 37.88 375 LEU D CA 1
ATOM 4236 C C . LEU D 1 28 ? -6.880 84.467 40.884 1.00 44.48 375 LEU D C 1
ATOM 4237 O O . LEU D 1 28 ? -8.063 84.127 40.921 1.00 47.48 375 LEU D O 1
ATOM 4242 N N . GLY D 1 29 ? -6.008 83.910 40.059 1.00 37.64 376 GLY D N 1
ATOM 4243 C CA . GLY D 1 29 ? -6.395 82.816 39.197 1.00 40.21 376 GLY D CA 1
ATOM 4244 C C . GLY D 1 29 ? -7.032 81.683 39.993 1.00 48.13 376 GLY D C 1
ATOM 4245 O O . GLY D 1 29 ? -8.063 81.154 39.614 1.00 48.01 376 GLY D O 1
ATOM 4246 N N . GLN D 1 30 ? -6.423 81.312 41.111 1.00 45.83 377 GLN D N 1
ATOM 4247 C CA . GLN D 1 30 ? -6.956 80.217 41.911 1.00 48.07 377 GLN D CA 1
ATOM 4248 C C . GLN D 1 30 ? -8.326 80.555 42.493 1.00 45.64 377 GLN D C 1
ATOM 4249 O O . GLN D 1 30 ? -9.276 79.763 42.409 1.00 53.43 377 GLN D O 1
ATOM 4255 N N . LEU D 1 31 ? -8.420 81.741 43.073 1.00 46.36 378 LEU D N 1
ATOM 4256 C CA . LEU D 1 31 ? -9.681 82.243 43.609 1.00 48.56 378 LEU D CA 1
ATOM 4257 C C . LEU D 1 31 ? -10.787 82.226 42.562 1.00 51.04 378 LEU D C 1
ATOM 4258 O O . LEU D 1 31 ? -11.932 81.917 42.885 1.00 49.74 378 LEU D O 1
ATOM 4263 N N . HIS D 1 32 ? -10.455 82.565 41.315 1.00 50.35 379 HIS D N 1
ATOM 4264 C CA . HIS D 1 32 ? -11.423 82.428 40.222 1.00 53.84 379 HIS D CA 1
ATOM 4265 C C . HIS D 1 32 ? -11.664 80.977 39.830 1.00 51.87 379 HIS D C 1
ATOM 4266 O O . HIS D 1 32 ? -12.744 80.617 39.357 1.00 50.29 379 HIS D O 1
ATOM 4273 N N . LEU D 1 33 ? -10.671 80.135 40.068 1.00 50.68 380 LEU D N 1
ATOM 4274 C CA . LEU D 1 33 ? -10.780 78.746 39.673 1.00 51.68 380 LEU D CA 1
ATOM 4275 C C . LEU D 1 33 ? -11.830 78.084 40.516 1.00 53.71 380 LEU D C 1
ATOM 4276 O O . LEU D 1 33 ? -12.535 77.200 40.041 1.00 53.66 380 LEU D O 1
ATOM 4281 N N . HIS D 1 34 ? -11.956 78.529 41.763 1.00 50.69 381 HIS D N 1
ATOM 4282 C CA . HIS D 1 34 ? -12.914 77.887 42.660 1.00 50.39 381 HIS D CA 1
ATOM 4283 C C . HIS D 1 34 ? -14.107 78.721 43.121 1.00 52.80 381 HIS D C 1
ATOM 4284 O O . HIS D 1 34 ? -15.079 78.168 43.639 1.00 51.90 381 HIS D O 1
ATOM 4291 N N . GLY D 1 35 ? -14.011 80.040 42.997 1.00 52.09 382 GLY D N 1
ATOM 4292 C CA . GLY D 1 35 ? -14.972 80.929 43.623 1.00 55.82 382 GLY D CA 1
ATOM 4293 C C . GLY D 1 35 ? -14.485 81.116 45.045 1.00 64.23 382 GLY D C 1
ATOM 4294 O O . GLY D 1 35 ? -14.395 80.147 45.809 1.00 58.53 382 GLY D O 1
ATOM 4295 N N . GLY D 1 36 ? -14.215 82.359 45.425 1.00 66.35 383 GLY D N 1
ATOM 4296 C CA . GLY D 1 36 ? -13.472 82.602 46.645 1.00 62.59 383 GLY D CA 1
ATOM 4297 C C . GLY D 1 36 ? -13.821 83.889 47.350 1.00 75.90 383 GLY D C 1
ATOM 4298 O O . GLY D 1 36 ? -14.929 84.397 47.175 1.00 77.40 383 GLY D O 1
ATOM 4299 N N . ARG D 1 37 ? -12.862 84.409 48.126 1.00 78.64 384 ARG D N 1
ATOM 4300 C CA . ARG D 1 37 ? -13.102 85.436 49.149 1.00 78.36 384 ARG D CA 1
ATOM 4301 C C . ARG D 1 37 ? -14.117 86.502 48.760 1.00 78.36 384 ARG D C 1
ATOM 4302 O O . ARG D 1 37 ? -15.077 86.736 49.485 1.00 91.01 384 ARG D O 1
ATOM 4310 N N . GLY D 1 38 ? -13.922 87.148 47.627 1.00 75.96 385 GLY D N 1
ATOM 4311 C CA . GLY D 1 38 ? -14.920 88.083 47.150 1.00 76.30 385 GLY D CA 1
ATOM 4312 C C . GLY D 1 38 ? -15.034 87.779 45.688 1.00 76.48 385 GLY D C 1
ATOM 4313 O O . GLY D 1 38 ? -15.759 88.429 44.923 1.00 79.95 385 GLY D O 1
ATOM 4314 N N . VAL D 1 39 ? -14.345 86.712 45.320 1.00 70.67 386 VAL D N 1
ATOM 4315 C CA . VAL D 1 39 ? -14.039 86.464 43.936 1.00 70.54 386 VAL D CA 1
ATOM 4316 C C . VAL D 1 39 ? -15.011 85.421 43.415 1.00 66.66 386 VAL D C 1
ATOM 4317 O O . VAL D 1 39 ? -15.077 84.303 43.923 1.00 70.36 386 VAL D O 1
ATOM 4321 N N . GLU D 1 40 ? -15.754 85.789 42.383 1.00 63.50 387 GLU D N 1
ATOM 4322 C CA . GLU D 1 40 ? -16.740 84.885 41.832 1.00 63.62 387 GLU D CA 1
ATOM 4323 C C . GLU D 1 40 ? -16.067 83.956 40.837 1.00 59.82 387 GLU D C 1
ATOM 4324 O O . GLU D 1 40 ? -15.187 84.370 40.075 1.00 57.42 387 GLU D O 1
ATOM 4330 N N . GLN D 1 41 ? -16.516 82.706 40.835 1.00 60.56 388 GLN D N 1
ATOM 4331 C CA . GLN D 1 41 ? -15.901 81.642 40.049 1.00 61.59 388 GLN D CA 1
ATOM 4332 C C . GLN D 1 41 ? -15.975 81.896 38.564 1.00 58.61 388 GLN D C 1
ATOM 4333 O O . GLN D 1 41 ? -17.046 82.077 38.004 1.00 60.53 388 GLN D O 1
ATOM 4339 N N . ASN D 1 42 ? -14.799 81.973 37.957 1.00 61.38 389 ASN D N 1
ATOM 4340 C CA . ASN D 1 42 ? -14.656 82.194 36.532 1.00 58.11 389 ASN D CA 1
ATOM 4341 C C . ASN D 1 42 ? -13.469 81.463 35.911 1.00 53.19 389 ASN D C 1
ATOM 4342 O O . ASN D 1 42 ? -12.344 81.954 35.994 1.00 55.53 389 ASN D O 1
ATOM 4347 N N . HIS D 1 43 ? -13.714 80.348 35.232 1.00 55.27 390 HIS D N 1
ATOM 4348 C CA . HIS D 1 43 ? -12.627 79.589 34.605 1.00 53.13 390 HIS D CA 1
ATOM 4349 C C . HIS D 1 43 ? -11.880 80.415 33.557 1.00 54.82 390 HIS D C 1
ATOM 4350 O O . HIS D 1 43 ? -10.688 80.209 33.328 1.00 50.56 390 HIS D O 1
ATOM 4357 N N . GLN D 1 44 ? -12.578 81.366 32.941 1.00 58.12 391 GLN D N 1
ATOM 4358 C CA . GLN D 1 44 ? -11.977 82.203 31.912 1.00 54.73 391 GLN D CA 1
ATOM 4359 C C . GLN D 1 44 ? -10.930 83.077 32.556 1.00 54.66 391 GLN D C 1
ATOM 4360 O O . GLN D 1 44 ? -9.761 83.049 32.165 1.00 58.65 391 GLN D O 1
ATOM 4366 N N . ARG D 1 45 ? -11.340 83.833 33.571 1.00 64.85 392 ARG D N 1
ATOM 4367 C CA . ARG D 1 45 ? -10.419 84.718 34.284 1.00 57.43 392 ARG D CA 1
ATOM 4368 C C . ARG D 1 45 ? -9.274 83.939 34.919 1.00 54.08 392 ARG D C 1
ATOM 4369 O O . ARG D 1 45 ? -8.131 84.397 34.926 1.00 54.27 392 ARG D O 1
ATOM 4377 N N . ALA D 1 46 ? -9.576 82.728 35.378 1.00 53.11 393 ALA D N 1
ATOM 4378 C CA . ALA D 1 46 ? -8.566 81.849 35.947 1.00 46.62 393 ALA D CA 1
ATOM 4379 C C . ALA D 1 46 ? -7.507 81.545 34.923 1.00 46.74 393 ALA D C 1
ATOM 4380 O O . ALA D 1 46 ? -6.310 81.681 35.169 1.00 47.16 393 ALA D O 1
ATOM 4382 N N . PHE D 1 47 ? -7.967 81.132 33.758 1.00 53.27 394 PHE D N 1
ATOM 4383 C CA . PHE D 1 47 ? -7.079 80.772 32.671 1.00 49.88 394 PHE D CA 1
ATOM 4384 C C . PHE D 1 47 ? -6.256 81.961 32.219 1.00 53.39 394 PHE D C 1
ATOM 4385 O O . PHE D 1 47 ? -5.074 81.822 31.901 1.00 52.32 394 PHE D O 1
ATOM 4393 N N . ASP D 1 48 ? -6.868 83.141 32.254 1.00 56.00 395 ASP D N 1
ATOM 4394 C CA . ASP D 1 48 ? -6.197 84.365 31.827 1.00 56.32 395 ASP D CA 1
ATOM 4395 C C . ASP D 1 48 ? -5.063 84.705 32.788 1.00 47.31 395 ASP D C 1
ATOM 4396 O O . ASP D 1 48 ? -3.924 84.988 32.382 1.00 48.40 395 ASP D O 1
ATOM 4401 N N . TYR D 1 49 ? -5.368 84.639 34.076 1.00 51.29 396 TYR D N 1
ATOM 4402 C CA . TYR D 1 49 ? -4.356 84.913 35.089 1.00 46.96 396 TYR D CA 1
ATOM 4403 C C . TYR D 1 49 ? -3.224 83.897 35.030 1.00 49.59 396 TYR D C 1
ATOM 4404 O O . TYR D 1 49 ? -2.045 84.284 35.014 1.00 53.49 396 TYR D O 1
ATOM 4413 N N . PHE D 1 50 ? -3.583 82.613 34.942 1.00 40.50 397 PHE D N 1
ATOM 4414 C CA . PHE D 1 50 ? -2.594 81.543 34.884 1.00 43.44 397 PHE D CA 1
ATOM 4415 C C . PHE D 1 50 ? -1.707 81.685 33.648 1.00 50.20 397 PHE D C 1
ATOM 4416 O O . PHE D 1 50 ? -0.518 81.432 33.711 1.00 50.83 397 PHE D O 1
ATOM 4424 N N . ASN D 1 51 ? -2.275 82.099 32.521 1.00 52.42 398 ASN D N 1
ATOM 4425 C CA . ASN D 1 51 ? -1.450 82.330 31.350 1.00 55.44 398 ASN D CA 1
ATOM 4426 C C . ASN D 1 51 ? -0.486 83.478 31.610 1.00 52.03 398 ASN D C 1
ATOM 4427 O O . ASN D 1 51 ? 0.698 83.404 31.259 1.00 53.29 398 ASN D O 1
ATOM 4432 N N . LEU D 1 52 ? -0.986 84.533 32.243 1.00 46.81 399 LEU D N 1
ATOM 4433 C CA . LEU D 1 52 ? -0.102 85.635 32.597 1.00 50.10 399 LEU D CA 1
ATOM 4434 C C . LEU D 1 52 ? 1.099 85.152 33.365 1.00 54.20 399 LEU D C 1
ATOM 4435 O O . LEU D 1 52 ? 2.236 85.372 32.957 1.00 58.89 399 LEU D O 1
ATOM 4440 N N . ALA D 1 53 ? 0.843 84.461 34.466 1.00 52.65 400 ALA D N 1
ATOM 4441 C CA . ALA D 1 53 ? 1.927 84.057 35.350 1.00 55.44 400 ALA D CA 1
ATOM 4442 C C . ALA D 1 53 ? 2.822 82.982 34.735 1.00 57.65 400 ALA D C 1
ATOM 4443 O O . ALA D 1 53 ? 4.034 82.983 34.952 1.00 61.75 400 ALA D O 1
ATOM 4445 N N . ALA D 1 54 ? 2.233 82.083 33.954 1.00 51.58 401 ALA D N 1
ATOM 4446 C CA . ALA D 1 54 ? 2.989 81.013 33.318 1.00 53.99 401 ALA D CA 1
ATOM 4447 C C . ALA D 1 54 ? 3.951 81.578 32.285 1.00 59.89 401 ALA D C 1
ATOM 4448 O O . ALA D 1 54 ? 5.118 81.189 32.246 1.00 65.97 401 ALA D O 1
ATOM 4450 N N . ASN D 1 55 ? 3.475 82.504 31.454 1.00 59.72 402 ASN D N 1
ATOM 4451 C CA . ASN D 1 55 ? 4.371 83.185 30.522 1.00 58.15 402 ASN D CA 1
ATOM 4452 C C . ASN D 1 55 ? 5.451 83.968 31.270 1.00 62.61 402 ASN D C 1
ATOM 4453 O O . ASN D 1 55 ? 6.535 84.203 30.736 1.00 65.55 402 ASN D O 1
ATOM 4458 N N . ALA D 1 56 ? 5.144 84.364 32.506 1.00 66.75 403 ALA D N 1
ATOM 4459 C CA . ALA D 1 56 ? 6.084 85.100 33.349 1.00 63.76 403 ALA D CA 1
ATOM 4460 C C . ALA D 1 56 ? 7.077 84.189 34.047 1.00 56.37 403 ALA D C 1
ATOM 4461 O O . ALA D 1 56 ? 8.030 84.658 34.657 1.00 61.84 403 ALA D O 1
ATOM 4463 N N . GLY D 1 57 ? 6.871 82.886 33.922 1.00 59.63 404 GLY D N 1
ATOM 4464 C CA . GLY D 1 57 ? 7.809 81.899 34.441 1.00 61.21 404 GLY D CA 1
ATOM 4465 C C . GLY D 1 57 ? 7.460 81.190 35.739 1.00 60.79 404 GLY D C 1
ATOM 4466 O O . GLY D 1 57 ? 8.271 80.428 36.276 1.00 66.44 404 GLY D O 1
ATOM 4467 N N . ASN D 1 58 ? 6.241 81.390 36.223 1.00 58.77 405 ASN D N 1
ATOM 4468 C CA . ASN D 1 58 ? 5.811 80.749 37.460 1.00 56.49 405 ASN D CA 1
ATOM 4469 C C . ASN D 1 58 ? 5.317 79.305 37.355 1.00 52.54 405 ASN D C 1
ATOM 4470 O O . ASN D 1 58 ? 4.304 79.036 36.710 1.00 55.03 405 ASN D O 1
ATOM 4475 N N . SER D 1 59 ? 5.982 78.399 38.065 1.00 51.05 406 SER D N 1
ATOM 4476 C CA . SER D 1 59 ? 5.698 76.969 37.969 1.00 50.02 406 SER D CA 1
ATOM 4477 C C . SER D 1 59 ? 4.301 76.594 38.417 1.00 49.17 406 SER D C 1
ATOM 4478 O O . SER D 1 59 ? 3.691 75.689 37.860 1.00 51.38 406 SER D O 1
ATOM 4481 N N . HIS D 1 60 ? 3.790 77.285 39.421 1.00 51.90 407 HIS D N 1
ATOM 4482 C CA . HIS D 1 60 ? 2.451 76.997 39.913 1.00 52.78 407 HIS D CA 1
ATOM 4483 C C . HIS D 1 60 ? 1.409 77.269 38.867 1.00 49.20 407 HIS D C 1
ATOM 4484 O O . HIS D 1 60 ? 0.458 76.501 38.708 1.00 52.50 407 HIS D O 1
ATOM 4491 N N . ALA D 1 61 ? 1.595 78.376 38.165 1.00 49.84 408 ALA D N 1
ATOM 4492 C CA . ALA D 1 61 ? 0.717 78.750 37.074 1.00 50.31 408 ALA D CA 1
ATOM 4493 C C . ALA D 1 61 ? 0.713 77.633 36.030 1.00 51.18 408 ALA D C 1
ATOM 4494 O O . ALA D 1 61 ? -0.343 77.153 35.617 1.00 53.97 408 ALA D O 1
ATOM 4496 N N . MET D 1 62 ? 1.912 77.193 35.654 1.00 54.06 409 MET D N 1
ATOM 4497 C CA . MET D 1 62 ? 2.103 76.088 34.719 1.00 49.54 409 MET D CA 1
ATOM 4498 C C . MET D 1 62 ? 1.352 74.836 35.135 1.00 52.44 409 MET D C 1
ATOM 4499 O O . MET D 1 62 ? 0.686 74.199 34.321 1.00 57.40 409 MET D O 1
ATOM 4504 N N . ALA D 1 63 ? 1.473 74.474 36.399 1.00 46.61 410 ALA D N 1
ATOM 4505 C CA . ALA D 1 63 ? 0.766 73.319 36.905 1.00 47.08 410 ALA D CA 1
ATOM 4506 C C . ALA D 1 63 ? -0.751 73.482 36.824 1.00 48.88 410 ALA D C 1
ATOM 4507 O O . ALA D 1 63 ? -1.453 72.551 36.447 1.00 56.03 410 ALA D O 1
ATOM 4509 N N . PHE D 1 64 ? -1.260 74.654 37.197 1.00 51.21 411 PHE D N 1
ATOM 4510 C CA . PHE D 1 64 ? -2.693 74.940 37.055 1.00 52.28 411 PHE D CA 1
ATOM 4511 C C . PHE D 1 64 ? -3.188 74.818 35.617 1.00 54.95 411 PHE D C 1
ATOM 4512 O O . PHE D 1 64 ? -4.290 74.319 35.371 1.00 55.22 411 PHE D O 1
ATOM 4520 N N . LEU D 1 65 ? -2.391 75.307 34.674 1.00 51.04 412 LEU D N 1
ATOM 4521 C CA . LEU D 1 65 ? -2.759 75.192 33.272 1.00 55.65 412 LEU D CA 1
ATOM 4522 C C . LEU D 1 65 ? -2.808 73.716 32.887 1.00 57.36 412 LEU D C 1
ATOM 4523 O O . LEU D 1 65 ? -3.826 73.231 32.398 1.00 56.99 412 LEU D O 1
ATOM 4528 N N . GLY D 1 66 ? -1.724 73.000 33.179 1.00 56.69 413 GLY D N 1
ATOM 4529 C CA . GLY D 1 66 ? -1.653 71.572 32.944 1.00 57.72 413 GLY D CA 1
ATOM 4530 C C . GLY D 1 66 ? -2.905 70.890 33.437 1.00 57.38 413 GLY D C 1
ATOM 4531 O O . GLY D 1 66 ? -3.465 70.009 32.779 1.00 60.78 413 GLY D O 1
ATOM 4532 N N . LYS D 1 67 ? -3.379 71.340 34.586 1.00 54.96 414 LYS D N 1
ATOM 4533 C CA . LYS D 1 67 ? -4.578 70.762 35.166 1.00 58.66 414 LYS D CA 1
ATOM 4534 C C . LYS D 1 67 ? -5.832 71.106 34.363 1.00 61.35 414 LYS D C 1
ATOM 4535 O O . LYS D 1 67 ? -6.669 70.238 34.113 1.00 61.04 414 LYS D O 1
ATOM 4541 N N . MET D 1 68 ? -5.971 72.369 33.966 1.00 58.80 415 MET D N 1
ATOM 4542 C CA . MET D 1 68 ? -7.190 72.783 33.290 1.00 55.10 415 MET D CA 1
ATOM 4543 C C . MET D 1 68 ? -7.281 72.147 31.916 1.00 61.27 415 MET D C 1
ATOM 4544 O O . MET D 1 68 ? -8.371 71.964 31.390 1.00 61.86 415 MET D O 1
ATOM 4549 N N . TYR D 1 69 ? -6.129 71.742 31.385 1.00 64.35 416 TYR D N 1
ATOM 4550 C CA . TYR D 1 69 ? -6.026 71.069 30.092 1.00 58.85 416 TYR D CA 1
ATOM 4551 C C . TYR D 1 69 ? -6.220 69.568 30.274 1.00 65.15 416 TYR D C 1
ATOM 4552 O O . TYR D 1 69 ? -6.667 68.877 29.364 1.00 66.60 416 TYR D O 1
ATOM 4561 N N . SER D 1 70 ? -5.899 69.069 31.464 1.00 64.92 417 SER D N 1
ATOM 4562 C CA . SER D 1 70 ? -6.119 67.660 31.762 1.00 61.47 417 SER D CA 1
ATOM 4563 C C . SER D 1 70 ? -7.596 67.339 31.843 1.00 61.79 417 SER D C 1
ATOM 4564 O O . SER D 1 70 ? -8.059 66.338 31.320 1.00 74.79 417 SER D O 1
ATOM 4567 N N . GLU D 1 71 ? -8.338 68.191 32.515 1.00 64.69 418 GLU D N 1
ATOM 4568 C CA . GLU D 1 71 ? -9.778 68.112 32.515 1.00 65.50 418 GLU D CA 1
ATOM 4569 C C . GLU D 1 71 ? -10.334 69.250 31.694 1.00 70.41 418 GLU D C 1
ATOM 4570 O O . GLU D 1 71 ? -10.473 70.366 32.199 1.00 79.37 418 GLU D O 1
ATOM 4576 N N . GLY D 1 72 ? -10.634 69.000 30.432 1.00 67.15 419 GLY D N 1
ATOM 4577 C CA . GLY D 1 72 ? -11.165 70.050 29.592 1.00 60.85 419 GLY D CA 1
ATOM 4578 C C . GLY D 1 72 ? -12.471 70.649 30.086 1.00 64.29 419 GLY D C 1
ATOM 4579 O O . GLY D 1 72 ? -13.232 70.018 30.813 1.00 73.56 419 GLY D O 1
ATOM 4580 N N . SER D 1 73 ? -12.733 71.881 29.676 1.00 66.64 420 SER D N 1
ATOM 4581 C CA . SER D 1 73 ? -14.030 72.508 29.882 1.00 64.69 420 SER D CA 1
ATOM 4582 C C . SER D 1 73 ? -14.413 73.208 28.592 1.00 64.91 420 SER D C 1
ATOM 4583 O O . SER D 1 73 ? -13.663 73.141 27.618 1.00 65.47 420 SER D O 1
ATOM 4586 N N . ASP D 1 74 ? -15.558 73.886 28.560 1.00 67.94 421 ASP D N 1
ATOM 4587 C CA . ASP D 1 74 ? -15.887 74.651 27.357 1.00 67.30 421 ASP D CA 1
ATOM 4588 C C . ASP D 1 74 ? -14.906 75.822 27.276 1.00 64.07 421 ASP D C 1
ATOM 4589 O O . ASP D 1 74 ? -14.537 76.249 26.192 1.00 68.17 421 ASP D O 1
ATOM 4594 N N . ILE D 1 75 ? -14.449 76.300 28.430 1.00 61.18 422 ILE D N 1
ATOM 4595 C CA . ILE D 1 75 ? -13.463 77.369 28.470 1.00 59.83 422 ILE D CA 1
ATOM 4596 C C . ILE D 1 75 ? -12.113 76.854 28.003 1.00 61.87 422 ILE D C 1
ATOM 4597 O O . ILE D 1 75 ? -11.491 77.416 27.101 1.00 58.39 422 ILE D O 1
ATOM 4602 N N . VAL D 1 76 ? -11.649 75.794 28.650 1.00 62.43 423 VAL D N 1
ATOM 4603 C CA . VAL D 1 76 ? -10.367 75.204 28.318 1.00 59.52 423 VAL D CA 1
ATOM 4604 C C . VAL D 1 76 ? -10.593 73.795 27.822 1.00 64.45 423 VAL D C 1
ATOM 4605 O O . VAL D 1 76 ? -10.953 72.931 28.613 1.00 68.48 423 VAL D O 1
ATOM 4609 N N . PRO D 1 77 ? -10.418 73.565 26.514 1.00 62.68 424 PRO D N 1
ATOM 4610 C CA . PRO D 1 77 ? -10.665 72.264 25.885 1.00 64.26 424 PRO D CA 1
ATOM 4611 C C . PRO D 1 77 ? -9.573 71.242 26.139 1.00 61.99 424 PRO D C 1
ATOM 4612 O O . PRO D 1 77 ? -8.393 71.545 25.955 1.00 60.45 424 PRO D O 1
ATOM 4616 N N . GLN D 1 78 ? -9.983 70.025 26.480 1.00 62.22 425 GLN D N 1
ATOM 4617 C CA . GLN D 1 78 ? -9.055 68.977 26.865 1.00 65.02 425 GLN D CA 1
ATOM 4618 C C . GLN D 1 78 ? -8.064 68.637 25.765 1.00 70.39 425 GLN D C 1
ATOM 4619 O O . GLN D 1 78 ? -8.428 68.447 24.609 1.00 84.55 425 GLN D O 1
ATOM 4625 N N . SER D 1 79 ? -6.806 68.536 26.166 1.00 68.47 426 SER D N 1
ATOM 4626 C CA . SER D 1 79 ? -5.703 68.112 25.326 1.00 65.98 426 SER D CA 1
ATOM 4627 C C . SER D 1 79 ? -4.659 67.604 26.267 1.00 70.19 426 SER D C 1
ATOM 4628 O O . SER D 1 79 ? -3.930 68.403 26.842 1.00 72.52 426 SER D O 1
ATOM 4631 N N . ASN D 1 80 ? -4.528 66.297 26.423 1.00 64.60 427 ASN D N 1
ATOM 4632 C CA . ASN D 1 80 ? -3.611 65.870 27.447 1.00 65.62 427 ASN D CA 1
ATOM 4633 C C . ASN D 1 80 ? -2.180 66.048 26.984 1.00 67.99 427 ASN D C 1
ATOM 4634 O O . ASN D 1 80 ? -1.238 65.812 27.737 1.00 79.23 427 ASN D O 1
ATOM 4639 N N . GLU D 1 81 ? -2.005 66.517 25.763 1.00 65.72 428 GLU D N 1
ATOM 4640 C CA . GLU D 1 81 ? -0.653 66.653 25.266 1.00 72.44 428 GLU D CA 1
ATOM 4641 C C . GLU D 1 81 ? -0.071 68.006 25.638 1.00 70.51 428 GLU D C 1
ATOM 4642 O O . GLU D 1 81 ? 1.119 68.117 25.967 1.00 70.96 428 GLU D O 1
ATOM 4648 N N . THR D 1 82 ? -0.932 69.016 25.668 1.00 71.55 429 THR D N 1
ATOM 4649 C CA . THR D 1 82 ? -0.523 70.339 26.103 1.00 69.81 429 THR D CA 1
ATOM 4650 C C . THR D 1 82 ? -0.598 70.384 27.638 1.00 67.29 429 THR D C 1
ATOM 4651 O O . THR D 1 82 ? 0.205 71.071 28.284 1.00 71.15 429 THR D O 1
ATOM 4655 N N . ALA D 1 83 ? -1.529 69.623 28.213 1.00 58.00 430 ALA D N 1
ATOM 4656 C CA . ALA D 1 83 ? -1.494 69.333 29.640 1.00 65.78 430 ALA D CA 1
ATOM 4657 C C . ALA D 1 83 ? -0.119 68.767 30.008 1.00 68.81 430 ALA D C 1
ATOM 4658 O O . ALA D 1 83 ? 0.514 69.224 30.967 1.00 66.18 430 ALA D O 1
ATOM 4660 N N . LEU D 1 84 ? 0.367 67.810 29.218 1.00 67.89 431 LEU D N 1
ATOM 4661 C CA . LEU D 1 84 ? 1.703 67.277 29.446 1.00 64.38 431 LEU D CA 1
ATOM 4662 C C . LEU D 1 84 ? 2.779 68.351 29.290 1.00 64.72 431 LEU D C 1
ATOM 4663 O O . LEU D 1 84 ? 3.700 68.428 30.114 1.00 65.26 431 LEU D O 1
ATOM 4668 N N . HIS D 1 85 ? 2.649 69.195 28.267 1.00 61.99 432 HIS D N 1
ATOM 4669 C CA . HIS D 1 85 ? 3.604 70.290 28.059 1.00 63.45 432 HIS D CA 1
ATOM 4670 C C . HIS D 1 85 ? 3.765 71.124 29.336 1.00 72.41 432 HIS D C 1
ATOM 4671 O O . HIS D 1 85 ? 4.896 71.409 29.799 1.00 73.59 432 HIS D O 1
ATOM 4678 N N . TYR D 1 86 ? 2.630 71.488 29.929 1.00 71.59 433 TYR D N 1
ATOM 4679 C CA . TYR D 1 86 ? 2.669 72.319 31.118 1.00 64.99 433 TYR D CA 1
ATOM 4680 C C . TYR D 1 86 ? 3.135 71.551 32.367 1.00 61.42 433 TYR D C 1
ATOM 4681 O O . TYR D 1 86 ? 3.938 72.075 33.134 1.00 58.72 433 TYR D O 1
ATOM 4690 N N . PHE D 1 87 ? 2.667 70.319 32.566 1.00 65.47 434 PHE D N 1
ATOM 4691 C CA . PHE D 1 87 ? 3.147 69.522 33.702 1.00 61.12 434 PHE D CA 1
ATOM 4692 C C . PHE D 1 87 ? 4.671 69.337 33.672 1.00 66.48 434 PHE D C 1
ATOM 4693 O O . PHE D 1 87 ? 5.316 69.265 34.723 1.00 69.83 434 PHE D O 1
ATOM 4701 N N . LYS D 1 88 ? 5.262 69.268 32.481 1.00 70.12 435 LYS D N 1
ATOM 4702 C CA . LYS D 1 88 ? 6.706 69.082 32.426 1.00 64.17 435 LYS D CA 1
ATOM 4703 C C . LYS D 1 88 ? 7.418 70.399 32.623 1.00 63.57 435 LYS D C 1
ATOM 4704 O O . LYS D 1 88 ? 8.456 70.429 33.286 1.00 68.93 435 LYS D O 1
ATOM 4710 N N . LYS D 1 89 ? 6.860 71.501 32.114 1.00 66.24 436 LYS D N 1
ATOM 4711 C CA . LYS D 1 89 ? 7.505 72.791 32.391 1.00 65.26 436 LYS D CA 1
ATOM 4712 C C . LYS D 1 89 ? 7.536 73.001 33.910 1.00 64.60 436 LYS D C 1
ATOM 4713 O O . LYS D 1 89 ? 8.569 73.351 34.490 1.00 60.59 436 LYS D O 1
ATOM 4719 N N . ALA D 1 90 ? 6.406 72.729 34.551 1.00 61.79 437 ALA D N 1
ATOM 4720 C CA . ALA D 1 90 ? 6.311 72.845 35.991 1.00 58.48 437 ALA D CA 1
ATOM 4721 C C . ALA D 1 90 ? 7.351 71.964 36.669 1.00 57.72 437 ALA D C 1
ATOM 4722 O O . ALA D 1 90 ? 8.162 72.447 37.452 1.00 54.40 437 ALA D O 1
ATOM 4724 N N . ALA D 1 91 ? 7.375 70.694 36.276 1.00 62.71 438 ALA D N 1
ATOM 4725 C CA . ALA D 1 91 ? 8.219 69.685 36.909 1.00 59.46 438 ALA D CA 1
ATOM 4726 C C . ALA D 1 91 ? 9.724 69.980 36.812 1.00 56.96 438 ALA D C 1
ATOM 4727 O O . ALA D 1 91 ? 10.498 69.552 37.667 1.00 55.66 438 ALA D O 1
ATOM 4729 N N . ASP D 1 92 ? 10.156 70.641 35.748 1.00 54.23 439 ASP D N 1
ATOM 4730 C CA . ASP D 1 92 ? 11.562 71.019 35.641 1.00 58.79 439 ASP D CA 1
ATOM 4731 C C . ASP D 1 92 ? 12.008 72.023 36.731 1.00 65.94 439 ASP D C 1
ATOM 4732 O O . ASP D 1 92 ? 13.211 72.223 36.933 1.00 63.84 439 ASP D O 1
ATOM 4737 N N . MET D 1 93 ? 11.070 72.668 37.432 1.00 64.49 440 MET D N 1
ATOM 4738 C CA . MET D 1 93 ? 11.482 73.786 38.281 1.00 57.77 440 MET D CA 1
ATOM 4739 C C . MET D 1 93 ? 11.537 73.695 39.831 1.00 60.55 440 MET D C 1
ATOM 4740 O O . MET D 1 93 ? 11.829 74.725 40.440 1.00 68.18 440 MET D O 1
ATOM 4745 N N . GLY D 1 94 ? 11.293 72.572 40.517 1.00 54.58 441 GLY D N 1
ATOM 4746 C CA . GLY D 1 94 ? 10.580 71.392 40.085 1.00 54.90 441 GLY D CA 1
ATOM 4747 C C . GLY D 1 94 ? 9.330 71.294 40.950 1.00 57.01 441 GLY D C 1
ATOM 4748 O O . GLY D 1 94 ? 9.374 70.910 42.130 1.00 50.23 441 GLY D O 1
ATOM 4749 N N . ASN D 1 95 ? 8.210 71.678 40.348 1.00 51.41 442 ASN D N 1
ATOM 4750 C CA . ASN D 1 95 ? 6.913 71.731 41.005 1.00 48.15 442 ASN D CA 1
ATOM 4751 C C . ASN D 1 95 ? 6.281 70.366 41.262 1.00 51.79 442 ASN D C 1
ATOM 4752 O O . ASN D 1 95 ? 6.158 69.557 40.346 1.00 55.72 442 ASN D O 1
ATOM 4757 N N . PRO D 1 96 ? 5.874 70.096 42.516 1.00 57.23 443 PRO D N 1
ATOM 4758 C CA . PRO D 1 96 ? 5.321 68.773 42.851 1.00 53.26 443 PRO D CA 1
ATOM 4759 C C . PRO D 1 96 ? 4.072 68.435 42.054 1.00 54.38 443 PRO D C 1
ATOM 4760 O O . PRO D 1 96 ? 3.789 67.255 41.879 1.00 57.45 443 PRO D O 1
ATOM 4764 N N . VAL D 1 97 ? 3.321 69.436 41.597 1.00 54.87 444 VAL D N 1
ATOM 4765 C CA . VAL D 1 97 ? 2.100 69.147 40.841 1.00 56.30 444 VAL D CA 1
ATOM 4766 C C . VAL D 1 97 ? 2.421 68.628 39.441 1.00 58.20 444 VAL D C 1
ATOM 4767 O O . VAL D 1 97 ? 1.836 67.637 38.978 1.00 63.82 444 VAL D O 1
ATOM 4771 N N . GLY D 1 98 ? 3.371 69.275 38.778 1.00 54.74 445 GLY D N 1
ATOM 4772 C CA . GLY D 1 98 ? 3.831 68.777 37.500 1.00 58.29 445 GLY D CA 1
ATOM 4773 C C . GLY D 1 98 ? 4.400 67.381 37.699 1.00 63.60 445 GLY D C 1
ATOM 4774 O O . GLY D 1 98 ? 4.032 66.446 36.985 1.00 65.87 445 GLY D O 1
ATOM 4775 N N . GLN D 1 99 ? 5.248 67.238 38.716 1.00 58.85 446 GLN D N 1
ATOM 4776 C CA . GLN D 1 99 ? 5.893 65.973 39.011 1.00 58.27 446 GLN D CA 1
ATOM 4777 C C . GLN D 1 99 ? 4.848 64.877 39.131 1.00 63.66 446 GLN D C 1
ATOM 4778 O O . GLN D 1 99 ? 4.981 63.806 38.532 1.00 65.44 446 GLN D O 1
ATOM 4784 N N . SER D 1 100 ? 3.779 65.166 39.862 1.00 62.10 447 SER D N 1
ATOM 4785 C CA . SER D 1 100 ? 2.728 64.179 40.042 1.00 62.84 447 SER D CA 1
ATOM 4786 C C . SER D 1 100 ? 2.093 63.854 38.718 1.00 65.31 447 SER D C 1
ATOM 4787 O O . SER D 1 100 ? 1.778 62.703 38.450 1.00 69.42 447 SER D O 1
ATOM 4790 N N . GLY D 1 101 ? 1.905 64.879 37.894 1.00 66.17 448 GLY D N 1
ATOM 4791 C CA . GLY D 1 101 ? 1.317 64.672 36.586 1.00 72.01 448 GLY D CA 1
ATOM 4792 C C . GLY D 1 101 ? 2.089 63.691 35.729 1.00 72.12 448 GLY D C 1
ATOM 4793 O O . GLY D 1 101 ? 1.551 62.664 35.303 1.00 61.39 448 GLY D O 1
ATOM 4794 N N . LEU D 1 102 ? 3.374 63.975 35.544 1.00 70.22 449 LEU D N 1
ATOM 4795 C CA . LEU D 1 102 ? 4.235 63.087 34.784 1.00 68.44 449 LEU D CA 1
ATOM 4796 C C . LEU D 1 102 ? 4.196 61.700 35.419 1.00 72.69 449 LEU D C 1
ATOM 4797 O O . LEU D 1 102 ? 4.194 60.689 34.723 1.00 76.15 449 LEU D O 1
ATOM 4802 N N . GLY D 1 103 ? 4.140 61.660 36.745 1.00 70.83 450 GLY D N 1
ATOM 4803 C CA . GLY D 1 103 ? 4.031 60.396 37.441 1.00 70.90 450 GLY D CA 1
ATOM 4804 C C . GLY D 1 103 ? 2.818 59.629 36.946 1.00 74.99 450 GLY D C 1
ATOM 4805 O O . GLY D 1 103 ? 2.915 58.441 36.641 1.00 79.07 450 GLY D O 1
ATOM 4806 N N . MET D 1 104 ? 1.680 60.312 36.851 1.00 72.28 451 MET D N 1
ATOM 4807 C CA . MET D 1 104 ? 0.450 59.687 36.379 1.00 75.92 451 MET D CA 1
ATOM 4808 C C . MET D 1 104 ? 0.539 59.256 34.912 1.00 80.03 451 MET D C 1
ATOM 4809 O O . MET D 1 104 ? 0.146 58.137 34.562 1.00 78.95 451 MET D O 1
ATOM 4814 N N . ALA D 1 105 ? 1.072 60.144 34.075 1.00 78.04 452 ALA D N 1
ATOM 4815 C CA . ALA D 1 105 ? 1.228 59.904 32.648 1.00 73.99 452 ALA D CA 1
ATOM 4816 C C . ALA D 1 105 ? 2.064 58.647 32.402 1.00 79.22 452 ALA D C 1
ATOM 4817 O O . ALA D 1 105 ? 1.753 57.851 31.517 1.00 77.25 452 ALA D O 1
ATOM 4819 N N . TYR D 1 106 ? 3.122 58.470 33.189 1.00 75.19 453 TYR D N 1
ATOM 4820 C CA . TYR D 1 106 ? 3.967 57.286 33.068 1.00 74.74 453 TYR D CA 1
ATOM 4821 C C . TYR D 1 106 ? 3.365 56.057 33.753 1.00 79.87 453 TYR D C 1
ATOM 4822 O O . TYR D 1 106 ? 3.662 54.926 33.372 1.00 86.03 453 TYR D O 1
ATOM 4831 N N . LEU D 1 107 ? 2.535 56.261 34.769 1.00 75.73 454 LEU D N 1
ATOM 4832 C CA . LEU D 1 107 ? 1.896 55.130 35.428 1.00 76.62 454 LEU D CA 1
ATOM 4833 C C . LEU D 1 107 ? 0.863 54.474 34.499 1.00 79.04 454 LEU D C 1
ATOM 4834 O O . LEU D 1 107 ? 0.825 53.249 34.366 1.00 78.05 454 LEU D O 1
ATOM 4839 N N . TYR D 1 108 ? 0.046 55.307 33.852 1.00 82.65 455 TYR D N 1
ATOM 4840 C CA . TYR D 1 108 ? -1.083 54.852 33.029 1.00 83.87 455 TYR D CA 1
ATOM 4841 C C . TYR D 1 108 ? -0.931 55.157 31.528 1.00 85.64 455 TYR D C 1
ATOM 4842 O O . TYR D 1 108 ? -1.911 55.125 30.769 1.00 83.93 455 TYR D O 1
ATOM 4851 N N . GLY D 1 109 ? 0.284 55.505 31.116 1.00 82.76 456 GLY D N 1
ATOM 4852 C CA . GLY D 1 109 ? 0.564 55.765 29.717 1.00 72.92 456 GLY D CA 1
ATOM 4853 C C . GLY D 1 109 ? -0.289 56.839 29.070 1.00 75.45 456 GLY D C 1
ATOM 4854 O O . GLY D 1 109 ? -0.767 56.644 27.972 1.00 79.35 456 GLY D O 1
ATOM 4855 N N . ARG D 1 110 ? -0.492 57.977 29.718 1.00 77.84 457 ARG D N 1
ATOM 4856 C CA . ARG D 1 110 ? -1.325 58.998 29.095 1.00 73.69 457 ARG D CA 1
ATOM 4857 C C . ARG D 1 110 ? -0.468 59.971 28.289 1.00 73.77 457 ARG D C 1
ATOM 4858 O O . ARG D 1 110 ? -0.024 60.993 28.808 1.00 74.21 457 ARG D O 1
ATOM 4866 N N . GLY D 1 111 ? -0.288 59.687 27.004 1.00 71.66 458 GLY D N 1
ATOM 4867 C CA . GLY D 1 111 ? 0.554 60.520 26.159 1.00 76.02 458 GLY D CA 1
ATOM 4868 C C . GLY D 1 111 ? 2.038 60.176 26.201 1.00 75.02 458 GLY D C 1
ATOM 4869 O O . GLY D 1 111 ? 2.866 60.896 25.640 1.00 72.03 458 GLY D O 1
ATOM 4870 N N . VAL D 1 112 ? 2.368 59.090 26.897 1.00 71.31 459 VAL D N 1
ATOM 4871 C CA . VAL D 1 112 ? 3.726 58.546 26.994 1.00 67.71 459 VAL D CA 1
ATOM 4872 C C . VAL D 1 112 ? 3.619 57.036 27.195 1.00 68.72 459 VAL D C 1
ATOM 4873 O O . VAL D 1 112 ? 2.539 56.523 27.455 1.00 73.56 459 VAL D O 1
ATOM 4877 N N . GLN D 1 113 ? 4.720 56.314 27.052 1.00 64.05 460 GLN D N 1
ATOM 4878 C CA . GLN D 1 113 ? 4.702 54.894 27.363 1.00 68.75 460 GLN D CA 1
ATOM 4879 C C . GLN D 1 113 ? 4.563 54.553 28.837 1.00 75.25 460 GLN D C 1
ATOM 4880 O O . GLN D 1 113 ? 5.182 55.193 29.695 1.00 72.50 460 GLN D O 1
ATOM 4886 N N . VAL D 1 114 ? 3.750 53.533 29.111 1.00 76.00 461 VAL D N 1
ATOM 4887 C CA . VAL D 1 114 ? 3.617 52.981 30.454 1.00 78.67 461 VAL D CA 1
ATOM 4888 C C . VAL D 1 114 ? 5.018 52.678 30.983 1.00 81.92 461 VAL D C 1
ATOM 4889 O O . VAL D 1 114 ? 5.782 51.951 30.354 1.00 80.52 461 VAL D O 1
ATOM 4893 N N . ASN D 1 115 ? 5.328 53.224 32.156 1.00 81.08 462 ASN D N 1
ATOM 4894 C CA . ASN D 1 115 ? 6.673 53.179 32.704 1.00 72.79 462 ASN D CA 1
ATOM 4895 C C . ASN D 1 115 ? 6.682 53.247 34.233 1.00 77.73 462 ASN D C 1
ATOM 4896 O O . ASN D 1 115 ? 6.647 54.331 34.812 1.00 78.90 462 ASN D O 1
ATOM 4901 N N . TYR D 1 116 ? 6.766 52.099 34.890 1.00 76.44 463 TYR D N 1
ATOM 4902 C CA . TYR D 1 116 ? 6.567 52.066 36.332 1.00 79.70 463 TYR D CA 1
ATOM 4903 C C . TYR D 1 116 ? 7.690 52.728 37.147 1.00 84.19 463 TYR D C 1
ATOM 4904 O O . TYR D 1 116 ? 7.417 53.331 38.190 1.00 81.67 463 TYR D O 1
ATOM 4913 N N . ASP D 1 117 ? 8.937 52.640 36.683 1.00 86.92 464 ASP D N 1
ATOM 4914 C CA . ASP D 1 117 ? 10.045 53.290 37.402 1.00 85.61 464 ASP D CA 1
ATOM 4915 C C . ASP D 1 117 ? 9.974 54.827 37.408 1.00 79.54 464 ASP D C 1
ATOM 4916 O O . ASP D 1 117 ? 10.194 55.440 38.449 1.00 82.76 464 ASP D O 1
ATOM 4921 N N . LEU D 1 118 ? 9.733 55.444 36.253 1.00 76.32 465 LEU D N 1
ATOM 4922 C CA . LEU D 1 118 ? 9.593 56.900 36.189 1.00 77.81 465 LEU D CA 1
ATOM 4923 C C . LEU D 1 118 ? 8.424 57.357 37.046 1.00 72.86 465 LEU D C 1
ATOM 4924 O O . LEU D 1 118 ? 8.517 58.356 37.744 1.00 71.80 465 LEU D O 1
ATOM 4929 N N . ALA D 1 119 ? 7.325 56.619 36.972 1.00 72.62 466 ALA D N 1
ATOM 4930 C CA . ALA D 1 119 ? 6.155 56.914 37.770 1.00 67.79 466 ALA D CA 1
ATOM 4931 C C . ALA D 1 119 ? 6.556 56.898 39.237 1.00 72.72 466 ALA D C 1
ATOM 4932 O O . ALA D 1 119 ? 6.193 57.792 39.996 1.00 72.32 466 ALA D O 1
ATOM 4934 N N . LEU D 1 120 ? 7.309 55.879 39.640 1.00 74.21 467 LEU D N 1
ATOM 4935 C CA . LEU D 1 120 ? 7.736 55.784 41.033 1.00 75.35 467 LEU D CA 1
ATOM 4936 C C . LEU D 1 120 ? 8.694 56.917 41.447 1.00 74.11 467 LEU D C 1
ATOM 4937 O O . LEU D 1 120 ? 8.612 57.398 42.574 1.00 72.82 467 LEU D O 1
ATOM 4942 N N . LYS D 1 121 ? 9.591 57.346 40.557 1.00 72.68 468 LYS D N 1
ATOM 4943 C CA . LYS D 1 121 ? 10.565 58.384 40.918 1.00 73.25 468 LYS D CA 1
ATOM 4944 C C . LYS D 1 121 ? 9.910 59.764 40.967 1.00 70.23 468 LYS D C 1
ATOM 4945 O O . LYS D 1 121 ? 10.277 60.614 41.786 1.00 67.86 468 LYS D O 1
ATOM 4951 N N . TYR D 1 122 ? 8.919 59.972 40.108 1.00 68.37 469 TYR D N 1
ATOM 4952 C CA . TYR D 1 122 ? 8.166 61.215 40.119 1.00 65.70 469 TYR D CA 1
ATOM 4953 C C . TYR D 1 122 ? 7.240 61.312 41.321 1.00 65.62 469 TYR D C 1
ATOM 4954 O O . TYR D 1 122 ? 7.235 62.321 42.022 1.00 63.65 469 TYR D O 1
ATOM 4963 N N . PHE D 1 123 ? 6.493 60.248 41.587 1.00 71.78 470 PHE D N 1
ATOM 4964 C CA . PHE D 1 123 ? 5.626 60.227 42.755 1.00 66.43 470 PHE D CA 1
ATOM 4965 C C . PHE D 1 123 ? 6.487 60.334 43.989 1.00 66.42 470 PHE D C 1
ATOM 4966 O O . PHE D 1 123 ? 6.074 60.909 44.986 1.00 68.65 470 PHE D O 1
ATOM 4974 N N . GLN D 1 124 ? 7.695 59.794 43.922 1.00 63.53 471 GLN D N 1
ATOM 4975 C CA . GLN D 1 124 ? 8.586 59.888 45.059 1.00 66.05 471 GLN D CA 1
ATOM 4976 C C . GLN D 1 124 ? 8.976 61.357 45.277 1.00 61.41 471 GLN D C 1
ATOM 4977 O O . GLN D 1 124 ? 8.871 61.862 46.392 1.00 60.17 471 GLN D O 1
ATOM 4983 N N . LYS D 1 125 ? 9.358 62.057 44.213 1.00 60.25 472 LYS D N 1
ATOM 4984 C CA . LYS D 1 125 ? 9.700 63.470 44.342 1.00 58.21 472 LYS D CA 1
ATOM 4985 C C . LYS D 1 125 ? 8.556 64.337 44.839 1.00 59.20 472 LYS D C 1
ATOM 4986 O O . LYS D 1 125 ? 8.761 65.220 45.678 1.00 61.67 472 LYS D O 1
ATOM 4992 N N . ALA D 1 126 ? 7.358 64.089 44.323 1.00 56.24 473 ALA D N 1
ATOM 4993 C CA . ALA D 1 126 ? 6.196 64.861 44.727 1.00 53.64 473 ALA D CA 1
ATOM 4994 C C . ALA D 1 126 ? 5.883 64.582 46.181 1.00 52.66 473 ALA D C 1
ATOM 4995 O O . ALA D 1 126 ? 5.568 65.499 46.942 1.00 51.07 473 ALA D O 1
ATOM 4997 N N . ALA D 1 127 ? 5.990 63.312 46.556 1.00 49.01 474 ALA D N 1
ATOM 4998 C CA . ALA D 1 127 ? 5.688 62.867 47.907 1.00 52.56 474 ALA D CA 1
ATOM 4999 C C . ALA D 1 127 ? 6.623 63.522 48.907 1.00 51.61 474 ALA D C 1
ATOM 5000 O O . ALA D 1 127 ? 6.208 63.915 49.997 1.00 46.17 474 ALA D O 1
ATOM 5002 N N . GLU D 1 128 ? 7.889 63.633 48.521 1.00 53.74 475 GLU D N 1
ATOM 5003 C CA . GLU D 1 128 ? 8.881 64.274 49.364 1.00 56.07 475 GLU D CA 1
ATOM 5004 C C . GLU D 1 128 ? 8.508 65.695 49.757 1.00 54.65 475 GLU D C 1
ATOM 5005 O O . GLU D 1 128 ? 8.911 66.164 50.816 1.00 50.82 475 GLU D O 1
ATOM 5011 N N . GLN D 1 129 ? 7.758 66.380 48.900 1.00 52.33 476 GLN D N 1
ATOM 5012 C CA . GLN D 1 129 ? 7.416 67.769 49.141 1.00 42.92 476 GLN D CA 1
ATOM 5013 C C . GLN D 1 129 ? 6.075 67.920 49.870 1.00 42.29 476 GLN D C 1
ATOM 5014 O O . GLN D 1 129 ? 5.538 69.009 49.974 1.00 48.10 476 GLN D O 1
ATOM 5020 N N . GLY D 1 130 ? 5.535 66.822 50.371 1.00 41.70 477 GLY D N 1
ATOM 5021 C CA . GLY D 1 130 ? 4.267 66.849 51.071 1.00 42.40 477 GLY D CA 1
ATOM 5022 C C . GLY D 1 130 ? 3.009 66.835 50.205 1.00 47.53 477 GLY D C 1
ATOM 5023 O O . GLY D 1 130 ? 1.913 67.105 50.699 1.00 44.70 477 GLY D O 1
ATOM 5024 N N . TRP D 1 131 ? 3.141 66.494 48.923 1.00 53.91 478 TRP D N 1
ATOM 5025 C CA . TRP D 1 131 ? 1.985 66.501 48.025 1.00 48.56 478 TRP D CA 1
ATOM 5026 C C . TRP D 1 131 ? 1.252 65.199 48.214 1.00 50.04 478 TRP D C 1
ATOM 5027 O O . TRP D 1 131 ? 1.727 64.158 47.793 1.00 53.78 478 TRP D O 1
ATOM 5038 N N . VAL D 1 132 ? 0.082 65.281 48.836 1.00 51.04 479 VAL D N 1
ATOM 5039 C CA . VAL D 1 132 ? -0.641 64.118 49.341 1.00 52.47 479 VAL D CA 1
ATOM 5040 C C . VAL D 1 132 ? -0.949 63.123 48.236 1.00 59.40 479 VAL D C 1
ATOM 5041 O O . VAL D 1 132 ? -0.846 61.901 48.403 1.00 62.14 479 VAL D O 1
ATOM 5045 N N . ASP D 1 133 ? -1.293 63.680 47.092 1.00 56.55 480 ASP D N 1
ATOM 5046 C CA . ASP D 1 133 ? -1.686 62.923 45.927 1.00 61.84 480 ASP D CA 1
ATOM 5047 C C . ASP D 1 133 ? -0.607 61.924 45.488 1.00 64.43 480 ASP D C 1
ATOM 5048 O O . ASP D 1 133 ? -0.866 60.707 45.324 1.00 66.32 480 ASP D O 1
ATOM 5053 N N . GLY D 1 134 ? 0.617 62.429 45.378 1.00 60.89 481 GLY D N 1
ATOM 5054 C CA . GLY D 1 134 ? 1.754 61.609 45.011 1.00 56.60 481 GLY D CA 1
ATOM 5055 C C . GLY D 1 134 ? 1.979 60.526 46.034 1.00 63.94 481 GLY D C 1
ATOM 5056 O O . GLY D 1 134 ? 2.305 59.376 45.705 1.00 69.45 481 GLY D O 1
ATOM 5057 N N . GLN D 1 135 ? 1.782 60.899 47.294 1.00 65.45 482 GLN D N 1
ATOM 5058 C CA . GLN D 1 135 ? 1.965 59.976 48.397 1.00 64.06 482 GLN D CA 1
ATOM 5059 C C . GLN D 1 135 ? 0.990 58.813 48.273 1.00 62.74 482 GLN D C 1
ATOM 5060 O O . GLN D 1 135 ? 1.328 57.669 48.587 1.00 66.49 482 GLN D O 1
ATOM 5066 N N . LEU D 1 136 ? -0.221 59.115 47.826 1.00 60.14 483 LEU D N 1
ATOM 5067 C CA . LEU D 1 136 ? -1.230 58.088 47.607 1.00 66.73 483 LEU D CA 1
ATOM 5068 C C . LEU D 1 136 ? -0.893 57.120 46.488 1.00 69.44 483 LEU D C 1
ATOM 5069 O O . LEU D 1 136 ? -0.920 55.886 46.680 1.00 70.65 483 LEU D O 1
ATOM 5074 N N . GLN D 1 137 ? -0.558 57.686 45.332 1.00 68.95 484 GLN D N 1
ATOM 5075 C CA . GLN D 1 137 ? -0.168 56.868 44.195 1.00 67.78 484 GLN D CA 1
ATOM 5076 C C . GLN D 1 137 ? 0.923 55.891 44.671 1.00 77.30 484 GLN D C 1
ATOM 5077 O O . GLN D 1 137 ? 0.822 54.653 44.532 1.00 77.49 484 GLN D O 1
ATOM 5083 N N . LEU D 1 138 ? 1.916 56.473 45.334 1.00 70.37 485 LEU D N 1
ATOM 5084 C CA . LEU D 1 138 ? 3.078 55.746 45.807 1.00 70.86 485 LEU D CA 1
ATOM 5085 C C . LEU D 1 138 ? 2.701 54.633 46.794 1.00 77.09 485 LEU D C 1
ATOM 5086 O O . LEU D 1 138 ? 3.254 53.524 46.737 1.00 81.22 485 LEU D O 1
ATOM 5091 N N . GLY D 1 139 ? 1.774 54.929 47.702 1.00 77.08 486 GLY D N 1
ATOM 5092 C CA . GLY D 1 139 ? 1.273 53.931 48.633 1.00 71.96 486 GLY D CA 1
ATOM 5093 C C . GLY D 1 139 ? 0.670 52.747 47.894 1.00 76.45 486 GLY D C 1
ATOM 5094 O O . GLY D 1 139 ? 0.913 51.586 48.256 1.00 78.49 486 GLY D O 1
ATOM 5095 N N . SER D 1 140 ? -0.111 53.031 46.851 1.00 73.63 487 SER D N 1
ATOM 5096 C CA . SER D 1 140 ? -0.715 51.957 46.050 1.00 80.48 487 SER D CA 1
ATOM 5097 C C . SER D 1 140 ? 0.336 51.072 45.370 1.00 77.09 487 SER D C 1
ATOM 5098 O O . SER D 1 140 ? 0.284 49.832 45.446 1.00 72.77 487 SER D O 1
ATOM 5101 N N . MET D 1 141 ? 1.283 51.727 44.700 1.00 79.59 488 MET D N 1
ATOM 5102 C CA . MET D 1 141 ? 2.358 51.022 44.015 1.00 72.34 488 MET D CA 1
ATOM 5103 C C . MET D 1 141 ? 3.163 50.148 44.953 1.00 75.33 488 MET D C 1
ATOM 5104 O O . MET D 1 141 ? 3.538 49.046 44.579 1.00 78.35 488 MET D O 1
ATOM 5109 N N . TYR D 1 142 ? 3.444 50.631 46.164 1.00 81.16 489 TYR D N 1
ATOM 5110 C CA . TYR D 1 142 ? 4.177 49.808 47.140 1.00 81.15 489 TYR D CA 1
ATOM 5111 C C . TYR D 1 142 ? 3.339 48.638 47.642 1.00 83.38 489 TYR D C 1
ATOM 5112 O O . TYR D 1 142 ? 3.877 47.563 47.946 1.00 79.93 489 TYR D O 1
ATOM 5121 N N . TYR D 1 143 ? 2.032 48.854 47.771 1.00 86.00 490 TYR D N 1
ATOM 5122 C CA . TYR D 1 143 ? 1.180 47.776 48.249 1.00 83.24 490 TYR D CA 1
ATOM 5123 C C . TYR D 1 143 ? 1.072 46.624 47.256 1.00 86.81 490 TYR D C 1
ATOM 5124 O O . TYR D 1 143 ? 1.159 45.445 47.635 1.00 86.17 490 TYR D O 1
ATOM 5133 N N . ASN D 1 144 ? 0.898 46.949 45.980 1.00 83.69 491 ASN D N 1
ATOM 5134 C CA . ASN D 1 144 ? 0.692 45.878 45.015 1.00 82.50 491 ASN D CA 1
ATOM 5135 C C . ASN D 1 144 ? 1.979 45.434 44.317 1.00 83.79 491 ASN D C 1
ATOM 5136 O O . ASN D 1 144 ? 1.932 44.585 43.430 1.00 91.11 491 ASN D O 1
ATOM 5141 N N . GLY D 1 145 ? 3.124 45.937 44.777 1.00 84.75 492 GLY D N 1
ATOM 5142 C CA . GLY D 1 145 ? 4.413 45.630 44.170 1.00 81.51 492 GLY D CA 1
ATOM 5143 C C . GLY D 1 145 ? 4.502 45.971 42.680 1.00 85.09 492 GLY D C 1
ATOM 5144 O O . GLY D 1 145 ? 5.057 45.204 41.888 1.00 86.19 492 GLY D O 1
ATOM 5145 N N . ILE D 1 146 ? 3.985 47.139 42.302 1.00 82.18 493 ILE D N 1
ATOM 5146 C CA . ILE D 1 146 ? 3.897 47.535 40.901 1.00 77.23 493 ILE D CA 1
ATOM 5147 C C . ILE D 1 146 ? 5.246 47.937 40.327 1.00 85.30 493 ILE D C 1
ATOM 5148 O O . ILE D 1 146 ? 5.800 47.248 39.469 1.00 84.65 493 ILE D O 1
ATOM 5153 N N . GLY D 1 147 ? 5.772 49.058 40.801 1.00 84.70 494 GLY D N 1
ATOM 5154 C CA . GLY D 1 147 ? 7.060 49.534 40.341 1.00 85.22 494 GLY D CA 1
ATOM 5155 C C . GLY D 1 147 ? 8.200 48.788 40.996 1.00 84.10 494 GLY D C 1
ATOM 5156 O O . GLY D 1 147 ? 9.323 48.773 40.491 1.00 82.30 494 GLY D O 1
ATOM 5157 N N . VAL D 1 148 ? 7.905 48.166 42.132 1.00 81.60 495 VAL D N 1
ATOM 5158 C CA . VAL D 1 148 ? 8.938 47.635 43.014 1.00 83.90 495 VAL D CA 1
ATOM 5159 C C . VAL D 1 148 ? 8.447 46.398 43.725 1.00 80.63 495 VAL D C 1
ATOM 5160 O O . VAL D 1 148 ? 7.370 45.893 43.441 1.00 80.12 495 VAL D O 1
ATOM 5164 N N . LYS D 1 149 ? 9.240 45.937 44.681 1.00 84.14 496 LYS D N 1
ATOM 5165 C CA . LYS D 1 149 ? 8.893 44.764 45.465 1.00 91.43 496 LYS D CA 1
ATOM 5166 C C . LYS D 1 149 ? 7.753 45.089 46.424 1.00 89.76 496 LYS D C 1
ATOM 5167 O O . LYS D 1 149 ? 7.653 46.209 46.930 1.00 91.82 496 LYS D O 1
ATOM 5173 N N . ARG D 1 150 ? 6.882 44.104 46.630 1.00 87.23 497 ARG D N 1
ATOM 5174 C CA . ARG D 1 150 ? 5.709 44.238 47.479 1.00 86.92 497 ARG D CA 1
ATOM 5175 C C . ARG D 1 150 ? 6.154 44.708 48.866 1.00 93.74 497 ARG D C 1
ATOM 5176 O O . ARG D 1 150 ? 6.837 43.962 49.588 1.00 90.18 497 ARG D O 1
ATOM 5184 N N . ASP D 1 151 ? 5.756 45.909 49.280 1.00 91.16 498 ASP D N 1
ATOM 5185 C CA . ASP D 1 151 ? 6.131 46.326 50.628 1.00 88.08 498 ASP D CA 1
ATOM 5186 C C . ASP D 1 151 ? 4.961 46.974 51.359 1.00 82.58 498 ASP D C 1
ATOM 5187 O O . ASP D 1 151 ? 4.661 48.157 51.187 1.00 86.28 498 ASP D O 1
ATOM 5192 N N . TYR D 1 152 ? 4.304 46.162 52.170 1.00 77.59 499 TYR D N 1
ATOM 5193 C CA . TYR D 1 152 ? 3.127 46.565 52.908 1.00 78.19 499 TYR D CA 1
ATOM 5194 C C . TYR D 1 152 ? 3.475 47.691 53.868 1.00 77.20 499 TYR D C 1
ATOM 5195 O O . TYR D 1 152 ? 2.701 48.627 54.060 1.00 76.38 499 TYR D O 1
ATOM 5204 N N . LYS D 1 153 ? 4.701 47.654 54.364 1.00 74.76 500 LYS D N 1
ATOM 5205 C CA . LYS D 1 153 ? 5.131 48.549 55.417 1.00 75.83 500 LYS D CA 1
ATOM 5206 C C . LYS D 1 153 ? 5.432 49.918 54.813 1.00 76.02 500 LYS D C 1
ATOM 5207 O O . LYS D 1 153 ? 5.020 50.950 55.355 1.00 73.34 500 LYS D O 1
ATOM 5213 N N . GLN D 1 154 ? 6.089 49.915 53.656 1.00 74.30 501 GLN D N 1
ATOM 5214 C CA . GLN D 1 154 ? 6.300 51.139 52.884 1.00 77.83 501 GLN D CA 1
ATOM 5215 C C . GLN D 1 154 ? 4.989 51.786 52.472 1.00 76.99 501 GLN D C 1
ATOM 5216 O O . GLN D 1 154 ? 4.743 52.974 52.753 1.00 79.77 501 GLN D O 1
ATOM 5222 N N . ALA D 1 155 ? 4.140 50.981 51.840 1.00 74.46 502 ALA D N 1
ATOM 5223 C CA . ALA D 1 155 ? 2.848 51.443 51.364 1.00 74.30 502 ALA D CA 1
ATOM 5224 C C . ALA D 1 155 ? 2.128 52.131 52.490 1.00 71.95 502 ALA D C 1
ATOM 5225 O O . ALA D 1 155 ? 1.626 53.247 52.350 1.00 72.61 502 ALA D O 1
ATOM 5227 N N . LEU D 1 156 ? 2.114 51.444 53.618 1.00 70.05 503 LEU D N 1
ATOM 5228 C CA . LEU D 1 156 ? 1.475 51.917 54.823 1.00 67.93 503 LEU D CA 1
ATOM 5229 C C . LEU D 1 156 ? 2.039 53.235 55.349 1.00 73.19 503 LEU D C 1
ATOM 5230 O O . LEU D 1 156 ? 1.286 54.100 55.795 1.00 73.10 503 LEU D O 1
ATOM 5235 N N . LYS D 1 157 ? 3.363 53.383 55.335 1.00 75.72 504 LYS D N 1
ATOM 5236 C CA . LYS D 1 157 ? 3.972 54.631 55.810 1.00 72.67 504 LYS D CA 1
ATOM 5237 C C . LYS D 1 157 ? 3.540 55.786 54.914 1.00 64.26 504 LYS D C 1
ATOM 5238 O O . LYS D 1 157 ? 3.250 56.881 55.407 1.00 64.83 504 LYS D O 1
ATOM 5244 N N . TYR D 1 158 ? 3.511 55.558 53.601 1.00 67.83 505 TYR D N 1
ATOM 5245 C CA . TYR D 1 158 ? 3.092 56.629 52.686 1.00 62.68 505 TYR D CA 1
ATOM 5246 C C . TYR D 1 158 ? 1.609 56.946 52.835 1.00 63.42 505 TYR D C 1
ATOM 5247 O O . TYR D 1 158 ? 1.185 58.097 52.642 1.00 64.44 505 TYR D O 1
ATOM 5256 N N . PHE D 1 159 ? 0.823 55.924 53.169 1.00 69.62 506 PHE D N 1
ATOM 5257 C CA . PHE D 1 159 ? -0.592 56.116 53.479 1.00 68.33 506 PHE D CA 1
ATOM 5258 C C . PHE D 1 159 ? -0.781 56.963 54.729 1.00 62.77 506 PHE D C 1
ATOM 5259 O O . PHE D 1 159 ? -1.678 57.805 54.795 1.00 62.35 506 PHE D O 1
ATOM 5267 N N . ASN D 1 160 ? 0.071 56.742 55.721 1.00 64.16 507 ASN D N 1
ATOM 5268 C CA . ASN D 1 160 ? -0.009 57.522 56.933 1.00 56.60 507 ASN D CA 1
ATOM 5269 C C . ASN D 1 160 ? 0.347 58.974 56.633 1.00 59.11 507 ASN D C 1
ATOM 5270 O O . ASN D 1 160 ? -0.388 59.885 57.015 1.00 56.96 507 ASN D O 1
ATOM 5275 N N . LEU D 1 161 ? 1.445 59.178 55.902 1.00 62.08 508 LEU D N 1
ATOM 5276 C CA . LEU D 1 161 ? 1.783 60.516 55.436 1.00 52.74 508 LEU D CA 1
ATOM 5277 C C . LEU D 1 161 ? 0.579 61.172 54.831 1.00 55.09 508 LEU D C 1
ATOM 5278 O O . LEU D 1 161 ? 0.155 62.216 55.302 1.00 58.74 508 LEU D O 1
ATOM 5283 N N . ALA D 1 162 ? -0.033 60.512 53.859 1.00 55.50 509 ALA D N 1
ATOM 5284 C CA . ALA D 1 162 ? -1.201 61.073 53.200 1.00 53.01 509 ALA D CA 1
ATOM 5285 C C . ALA D 1 162 ? -2.336 61.426 54.160 1.00 55.38 509 ALA D C 1
ATOM 5286 O O . ALA D 1 162 ? -2.946 62.484 54.051 1.00 54.79 509 ALA D O 1
ATOM 5288 N N . SER D 1 163 ? -2.615 60.552 55.116 1.00 59.01 510 SER D N 1
ATOM 5289 C CA . SER D 1 163 ? -3.737 60.805 56.005 1.00 58.97 510 SER D CA 1
ATOM 5290 C C . SER D 1 163 ? -3.425 61.961 56.969 1.00 61.82 510 SER D C 1
ATOM 5291 O O . SER D 1 163 ? -4.333 62.602 57.495 1.00 62.92 510 SER D O 1
ATOM 5294 N N . GLN D 1 164 ? -2.142 62.249 57.179 1.00 58.89 511 GLN D N 1
ATOM 5295 C CA . GLN D 1 164 ? -1.769 63.360 58.056 1.00 56.87 511 GLN D CA 1
ATOM 5296 C C . GLN D 1 164 ? -1.830 64.695 57.316 1.00 56.57 511 GLN D C 1
ATOM 5297 O O . GLN D 1 164 ? -1.614 65.758 57.902 1.00 58.15 511 GLN D O 1
ATOM 5303 N N . GLY D 1 165 ? -2.170 64.641 56.037 1.00 51.27 512 GLY D N 1
ATOM 5304 C CA . GLY D 1 165 ? -2.173 65.827 55.220 1.00 46.35 512 GLY D CA 1
ATOM 5305 C C . GLY D 1 165 ? -0.867 66.121 54.514 1.00 42.42 512 GLY D C 1
ATOM 5306 O O . GLY D 1 165 ? -0.614 67.258 54.137 1.00 46.36 512 GLY D O 1
ATOM 5307 N N . GLY D 1 166 ? -0.027 65.109 54.349 1.00 47.12 513 GLY D N 1
ATOM 5308 C CA . GLY D 1 166 ? 1.184 65.239 53.553 1.00 45.96 513 GLY D CA 1
ATOM 5309 C C . GLY D 1 166 ? 2.430 65.306 54.413 1.00 46.22 513 GLY D C 1
ATOM 5310 O O . GLY D 1 166 ? 3.548 65.149 53.924 1.00 46.18 513 GLY D O 1
ATOM 5311 N N . HIS D 1 167 ? 2.216 65.561 55.699 1.00 44.43 514 HIS D N 1
ATOM 5312 C CA . HIS D 1 167 ? 3.282 65.803 56.659 1.00 42.76 514 HIS D CA 1
ATOM 5313 C C . HIS D 1 167 ? 2.709 65.667 58.095 1.00 48.85 514 HIS D C 1
ATOM 5314 O O . HIS D 1 167 ? 1.514 65.887 58.309 1.00 49.22 514 HIS D O 1
ATOM 5321 N N . ILE D 1 168 ? 3.511 65.263 59.071 1.00 43.47 515 ILE D N 1
ATOM 5322 C CA . ILE D 1 168 ? 2.996 65.215 60.437 1.00 45.22 515 ILE D CA 1
ATOM 5323 C C . ILE D 1 168 ? 2.570 66.618 60.964 1.00 43.31 515 ILE D C 1
ATOM 5324 O O . ILE D 1 168 ? 1.641 66.736 61.763 1.00 48.55 515 ILE D O 1
ATOM 5329 N N . LEU D 1 169 ? 3.223 67.683 60.518 1.00 39.56 516 LEU D N 1
ATOM 5330 C CA . LEU D 1 169 ? 2.873 69.037 61.000 1.00 43.56 516 LEU D CA 1
ATOM 5331 C C . LEU D 1 169 ? 1.770 69.743 60.206 1.00 41.35 516 LEU D C 1
ATOM 5332 O O . LEU D 1 169 ? 1.380 70.853 60.541 1.00 42.42 516 LEU D O 1
ATOM 5337 N N . ALA D 1 170 ? 1.282 69.092 59.160 1.00 44.93 517 ALA D N 1
ATOM 5338 C CA . ALA D 1 170 ? 0.341 69.691 58.221 1.00 47.41 517 ALA D CA 1
ATOM 5339 C C . ALA D 1 170 ? -0.928 70.192 58.883 1.00 45.79 517 ALA D C 1
ATOM 5340 O O . ALA D 1 170 ? -1.434 71.255 58.535 1.00 43.18 517 ALA D O 1
ATOM 5342 N N . PHE D 1 171 ? -1.409 69.430 59.855 1.00 44.33 518 PHE D N 1
ATOM 5343 C CA . PHE D 1 171 ? -2.654 69.728 60.538 1.00 47.74 518 PHE D CA 1
ATOM 5344 C C . PHE D 1 171 ? -2.717 71.160 61.066 1.00 47.78 518 PHE D C 1
ATOM 5345 O O . PHE D 1 171 ? -3.730 71.837 60.913 1.00 49.08 518 PHE D O 1
ATOM 5353 N N . TYR D 1 172 ? -1.622 71.622 61.663 1.00 44.93 519 TYR D N 1
ATOM 5354 C CA . TYR D 1 172 ? -1.604 72.922 62.327 1.00 39.21 519 TYR D CA 1
ATOM 5355 C C . TYR D 1 172 ? -1.647 74.031 61.306 1.00 44.43 519 TYR D C 1
ATOM 5356 O O . TYR D 1 172 ? -2.206 75.101 61.546 1.00 46.45 519 TYR D O 1
ATOM 5365 N N . ASN D 1 173 ? -1.038 73.778 60.158 1.00 45.46 520 ASN D N 1
ATOM 5366 C CA . ASN D 1 173 ? -1.093 74.728 59.069 1.00 38.32 520 ASN D CA 1
ATOM 5367 C C . ASN D 1 173 ? -2.494 74.776 58.447 1.00 43.46 520 ASN D C 1
ATOM 5368 O O . ASN D 1 173 ? -3.072 75.845 58.237 1.00 43.28 520 ASN D O 1
ATOM 5373 N N . LEU D 1 174 ? -3.066 73.602 58.199 1.00 49.27 521 LEU D N 1
ATOM 5374 C CA . LEU D 1 174 ? -4.334 73.506 57.474 1.00 45.54 521 LEU D CA 1
ATOM 5375 C C . LEU D 1 174 ? -5.519 73.959 58.310 1.00 49.81 521 LEU D C 1
ATOM 5376 O O . LEU D 1 174 ? -6.536 74.395 57.777 1.00 49.53 521 LEU D O 1
ATOM 5381 N N . ALA D 1 175 ? -5.367 73.885 59.627 1.00 51.42 522 ALA D N 1
ATOM 5382 C CA . ALA D 1 175 ? -6.402 74.334 60.556 1.00 49.64 522 ALA D CA 1
ATOM 5383 C C . ALA D 1 175 ? -6.592 75.866 60.603 1.00 49.55 522 ALA D C 1
ATOM 5384 O O . ALA D 1 175 ? -7.612 76.359 61.085 1.00 53.62 522 ALA D O 1
ATOM 5386 N N . GLN D 1 176 ? -5.639 76.625 60.077 1.00 49.79 523 GLN D N 1
ATOM 5387 C CA . GLN D 1 176 ? -5.677 78.076 60.258 1.00 45.62 523 GLN D CA 1
ATOM 5388 C C . GLN D 1 176 ? -6.054 78.758 58.975 1.00 49.05 523 GLN D C 1
ATOM 5389 O O . GLN D 1 176 ? -6.167 79.993 58.900 1.00 53.92 523 GLN D O 1
ATOM 5395 N N . MET D 1 177 ? -6.240 77.919 57.967 1.00 48.62 524 MET D N 1
ATOM 5396 C CA . MET D 1 177 ? -6.579 78.321 56.613 1.00 47.57 524 MET D CA 1
ATOM 5397 C C . MET D 1 177 ? -7.926 79.016 56.402 1.00 56.62 524 MET D C 1
ATOM 5398 O O . MET D 1 177 ? -8.486 79.619 57.311 1.00 64.77 524 MET D O 1
#

Sequence (689 aa):
LEEDLIQYYQFLAEKGDVQAQVGLGQLHLHGGRGVEQNHQRAFDYFNLAANAGNSHAMAFLGKMYSEGSDIVPQSNETALHYFKKAADMGNPVGQSGLGMAYLYGRGVQVNYDLALKYFQKAAEQGWVDGQLQLGSMYYNGIGVKRDYKQALKYFNLASQGGHILAFYNLAQMEEDLIQYYQFLAEKGDVQAQVGLGQLHLHGGRGVEQNHQRAFDYFNLAANAGNSHAMAFLGKMYSEGSDIVPQSNETALHYFKKAADMGNPVGQSGLGMAYLYGRGVQVNYDLALKYFQKAAEQGWVDGQLQLGSMYYNGIGVKRDYKQALKYFNLASQGGHILAFYNLAQMLEEDLIQYYQFLAEKGDVQAQVGLGQLHLHGGRGVEQNHQRAFDYFNLAANAGNSHAMAFLGKMYSEGIVPQSNETALHYFKKAADMGNPVGQSGLGMAYLYGRGVQVNYDLALKYFQKAAEQGWVDGQLQLGSMYYNGIGVKRDYKQALKYFNLASQGGHILAFYNLAQMLEEDLIQYYQFLAEKGDVQAQVGLGQLHLHGGRGVEQNHQRAFDYFNLAANAGNSHAMAFLGKMYSEGSDIVPQSNETALHYFKKAADMGNPVGQSGLGMAYLYGRGVQVNYDLALKYFQKAAEQGWVDGQLQLGSMYYNGIGVKRDYKQALKYFNLASQGGHILAFYNLAQM

Nearest PDB structures (foldseek):
  5b26-assembly1_B  TM=1.006E+00  e=4.994E-24  Mus musculus
  5b26-assembly2_C  TM=9.986E-01  e=2.770E-20  Mus musculus
  6deh-assembly2_B  TM=7.947E-01  e=2.701E-08  Legionella pneumophila subsp. pneumophila str. Philadelphia 1
  6ok0-assembly3_C  TM=8.804E-01  e=1.177E-05  Oxalobacter formigenes OXCC13
  6orc-assembly1_A  TM=7.634E-01  e=5.040E-06  Oxalobacter formigenes OXCC13

Radius of gyration: 38.41 Å; Cα contacts (8 Å, |Δi|>4): 1230; chains: 4; bounding box: 51×82×116 Å

Solvent-accessible surface area: 33899 Å² total; per-residue (Å²): 164,91,132,76,79,25,116,71,43,53,102,23,2,143,148,48,49,37,132,8,8,4,12,8,0,10,33,7,18,76,35,36,119,51,16,134,101,43,52,36,96,0,44,64,22,0,36,90,0,9,131,64,42,22,20,35,0,8,1,12,0,0,106,7,37,33,102,31,40,129,65,1,97,101,35,48,114,55,1,27,97,36,17,101,80,0,11,90,97,29,5,12,27,0,13,7,8,8,0,48,5,39,13,125,27,102,42,49,156,74,52,91,84,61,0,23,109,41,0,62,121,0,4,147,106,15,20,1,34,0,1,58,32,0,0,37,0,17,87,96,23,61,27,73,153,107,57,84,112,53,0,10,106,19,63,27,41,6,46,14,2,4,79,14,12,12,94,49,22,19,72,86,81,143,140,113,58,31,124,61,31,41,102,19,2,140,146,42,48,45,106,11,8,2,7,7,0,10,27,11,15,84,31,34,107,49,13,157,98,61,75,71,92,0,40,65,21,0,33,94,0,7,126,67,38,22,23,34,0,10,2,13,0,0,98,14,38,40,120,28,44,146,63,3,94,94,33,63,140,51,2,30,97,31,21,103,88,0,9,94,103,31,5,12,27,0,10,11,9,8,0,49,3,43,14,120,28,108,61,48,166,79,59,98,86,59,0,20,124,36,0,48,113,0,4,136,106,15,17,2,47,0,2,67,44,0,0,42,0,24,103,61,26,63,16,46,187,126,56,123,120,62,2,40,103,16,67,35,41,4,43,22,4,4,85,24,7,7,80,38,23,71,70,82,94,165,101,135,98,39,37,120,49,36,61,98,22,7,123,141,42,41,34,80,7,8,3,7,14,0,18,34,7,22,88,30,36,130,54,27,143,114,42,68,85,84,0,35,53,31,0,33,88,0,8,134,69,38,21,21,36,0,8,2,14,0,0,110,5,37,41,104,53,128,12,103,103,31,58,130,49,3,46,96,39,23,88,91,0,11,96,99,31,4,12,19,0,10,11,10,4,0,49,6,43,11,124,28,102,44,42,165,83,60,99,104,49,0,25,94,21,0,57,90,0,6,149,98,11,16,0,58,0,0,64,46,0,0,38,0,18,105,83,28,55,26,74,176,157,56,106,110,47,1,19,97,22,71,37,44,6,50,19,3,2,77,22,9,9,86,43,21,65,71,96,87,156,86,142,86,40,15,112,70,31,69,114,23,1,153,158,41,50,39,122,12,5,5,10,5,0,11,29,10,18,80,34,38,102,57,9,152,106,45,62,41,125,0,38,62,33,0,36,90,0,4,130,65,37,27,19,40,0,8,3,13,0,0,93,11,36,43,111,35,42,139,67,1,90,96,36,57,126,59,3,25,101,37,24,98,82,0,13,106,105,32,5,15,24,0,13,9,9,7,0,47,4,44,11,123,26,116,48,50,156,87,44,103,76,56,0,27,112,35,0,63,104,0,4,122,108,13,24,1,53,0,0,60,35,1,0,45,2,37,112,94,25,74,27,55,140,157,50,101,112,68,0,12,98,40,71,30,40,7,51,16,4,2,76,21,7,10,104,43,20,14,72,77,80

Foldseek 3Di:
DVVVVLVVLVVCLVVQDLVSLQVVLVCLCPPDDPDHNDPQSNLVSLVSNVVVPDLSSLLVVLVCQCVDDPNRHHDNQVVLVSLVSSVVVLNLSSLQSVLVCQCPVPNHDHDLVSNLVSLVSSLVVLNLSSLQSNLVCLCVVPNHDNDNVSNVVSVVCSVCSSHVCVCVVVVPD/DVVVLVVLVVVLVVPPLVSLQVVLVCLCPPDDPGHHDPQSNLVSLVSSVVVPDLSSLLVNLVCQCVDDPVRHHDNVVNLVSLVSSCVVNHLSSLQSVLVCLCPVRVHDNDLQSNLVSLVVSLVVQNLSSLQSNLVCQCVVPSHRHDNVSSVVSPVCSVCSRDVCVVVVVVVD/DVVVVLVVLVVCLVPLVLCSLQVVLVCLCVPDDPDDVHPVSSLVSLVSSVVVPDLVSLLVLLVVCCVQVHHHDPQSVLVSLVSSVVVLNLSSLQSVLVCLCVVRNHDHDNVSSLVSLVSSLVVLNLSSLQVNLVCLCVVPNHRNDPVSSVVSVVCNVCSSDVCVVVVVVVD/DQVCVLVVLVVVLVVPPLVSLQVLLVCLCVPDDPHGHDPQSNLVSLVSNVVVPDLSSLLVLLVCQCPDDPNRGHDNQVSLVSLVSSCVVHHLSSLQSVLVCCCPVPVHHNHLQSNLVSLVVSLVVLNLSSLQVNLVCCCVVPSHRNDNPSSVVSVVCNVCRSHVCVVVVVVVD

Organism: Mus musculus (NCBI:txid10090)

B-factor: mean 55.94, std 15.33, range [27.33, 133.41]

Secondary structure (DSSP, 8-state):
--HHHHHHHHHHHHTT-HHHHHHHHHHHHH--SS----HHHHHHHHHHHHHTT-HHHHHHHHHHHHS--SSS---HHHHHHHHHHHHHTT-HHHHHHHHHHHHTTSSS---HHHHHHHHHHHHHTT-HHHHHHHHHHHHTTSSSS--HHHHHHHHHHHHTTSSTTHHHHHT--/-HHHHHHHHHHHHTT-HHHHHHHHHHHHH--SSPPP-HHHHHHHHHHHHHTT-HHHHHHHHHHHHT--SSS---HHHHHHHHHHHHTTT-HHHHHHHHHHHHHTSSS---HHHHHHHHHHHHHTT-HHHHHHHHHHHHTTSSSS--HHHHHHHHHHHHTTSSTTHHHHHTT-/-HHHHHHHHHHHHHTT-HHHHHHHHHHHHH--TT----HHHHHHHHHHHHHTT-HHHHHHHHHHHHH------HHHHHHHHHHHHHTT-HHHHHHHHHHHHHTSSS---HHHHHHHHHHHHHTT-HHHHHHHHHHHHTTSSSS--HHHHHHHHHHHHTTSSTTHHHHHTT-/-HHHHHHHHHHHHHTT-HHHHHHHHHHHHH--SSPPP-HHHHHHHHHHHHHTT-HHHHHHHHHHHHS--SSS---HHHHHHHHHHHHTTT-HHHHHHHHHHHHTTSSS---HHHHHHHHHHHHHTT-HHHHHHHHHHHHHTSSSS--HHHHHHHHHHHHTTSSTTHHHHHTT-

InterPro domains:
  IPR000562 Fibronectin type II domain [PF00040] (123-164)
  IPR000562 Fibronectin type II domain [PS00023] (123-164)
  IPR000562 Fibronectin type II domain [PS51092] (118-166)
  IPR000562 Fibronectin type II domain [SM00059] (116-164)
  IPR000562 Fibronectin type II domain [cd00062] (117-164)
  IPR006597 Sel1-like repeat [PF08238] (183-214)
  IPR006597 Sel1-like repeat [PF08238] (216-249)
  IPR006597 Sel1-like repeat [PF08238] (252-286)
  IPR006597 Sel1-like repeat [PF08238] (289-316)
  IPR006597 Sel1-like repeat [PF08238] (370-405)
  IPR006597 Sel1-like repeat [PF08238] (406-442)
  IPR006597 Sel1-like repeat [PF08238] (445-477)
  IPR006597 Sel1-like repeat [PF08238] (480-514)
  IPR006597 Sel1-like repeat [PF08238] (519-544)
  IPR006597 Sel1-like repeat [PF08238] (625-658)
  IPR006597 Sel1-like repeat [PF08238] (660-693)
  IPR006597 Sel1-like repeat [SM00671] (179-214)
  IPR006597 Sel1-like repeat [SM00671] (215-250)
  IPR006597 Sel1-like repeat [SM00671] (251-286)
  IPR006597 Sel1-like repeat [SM00671] (287-322)